Protein AF-A0A9D8SYI3-F1 (afdb_monomer)

Secondary structure (DSSP, 8-state):
-----------------S--TTS-PPP-----B--TTS---HHHHHHHHHHHHHHHHH-TTS---HHHHHHHHHHHHHSPPPPHHHHHHHHHHHHHHHHHHHHHHHHHHHH--TTS------BTTB-HHHHHHHHHHHHHHHHHTT----BHHHHHHHHHHS-S-SSHHHHHHHSSS-HHHHHHHHHHHIIIIIHHHHHHHHHHHHHHHTTSTT-EEEEETTEEEEEEEEE--SSPPPTTSEEEEEEEEEETTS-EEEEHHHHHHHHHHHHHHHHH-TTS-HHHHHHHHHHHHHHHHHHHT--EEGGG-S-HHHHHHGGGS-TT-EEEEEE-TTTS---TTSPTT--EEEEEEEEEEE---------PPPPPP--SS-PPP---PPPTT--PPPP-------PPPPPP---PPP--PPPPPPP--------PPPPPPPP-

Structure (mmCIF, N/CA/C/O backbone):
data_AF-A0A9D8SYI3-F1
#
_entry.id   AF-A0A9D8SYI3-F1
#
loop_
_atom_site.group_PDB
_atom_site.id
_atom_site.type_symbol
_atom_site.label_atom_id
_atom_site.label_alt_id
_atom_site.label_comp_id
_atom_site.label_asym_id
_atom_site.label_entity_id
_atom_site.label_seq_id
_atom_site.pdbx_PDB_ins_code
_atom_site.Cartn_x
_atom_site.Cartn_y
_atom_site.Cartn_z
_atom_site.occupancy
_atom_site.B_iso_or_equiv
_atom_site.auth_seq_id
_atom_site.auth_comp_id
_atom_site.auth_asym_id
_atom_site.auth_atom_id
_atom_site.pdbx_PDB_model_num
ATOM 1 N N . MET A 1 1 ? -3.322 10.770 -28.672 1.00 29.84 1 MET A N 1
ATOM 2 C CA . MET A 1 1 ? -4.313 9.864 -28.044 1.00 29.84 1 MET A CA 1
ATOM 3 C C . MET A 1 1 ? -4.010 9.755 -26.558 1.00 29.84 1 MET A C 1
ATOM 5 O O . MET A 1 1 ? -2.871 9.481 -26.213 1.00 29.84 1 MET A O 1
ATOM 9 N N . LYS A 1 2 ? -4.992 10.005 -25.681 1.00 32.34 2 LYS A N 1
ATOM 10 C CA . LYS A 1 2 ? -4.855 9.811 -24.228 1.00 32.34 2 LYS A CA 1
ATOM 11 C C . LYS A 1 2 ? -4.911 8.307 -23.926 1.00 32.34 2 LYS A C 1
ATOM 13 O O . LYS A 1 2 ? -6.004 7.761 -23.825 1.00 32.34 2 LYS A O 1
ATOM 18 N N . LYS A 1 3 ? -3.764 7.635 -23.818 1.00 39.59 3 LYS A N 1
ATOM 19 C CA . LYS A 1 3 ? -3.686 6.252 -23.324 1.00 39.59 3 LYS A CA 1
ATOM 20 C C . LYS A 1 3 ? -3.202 6.304 -21.872 1.00 39.59 3 LYS A C 1
ATOM 22 O O . LYS A 1 3 ? -2.084 6.725 -21.598 1.00 39.59 3 LYS A O 1
ATOM 27 N N . ILE A 1 4 ? -4.096 5.977 -20.939 1.00 35.25 4 ILE A N 1
ATOM 28 C CA . ILE A 1 4 ? -3.779 5.827 -19.515 1.00 35.25 4 ILE A CA 1
ATOM 29 C C . ILE A 1 4 ? -2.997 4.518 -19.387 1.00 35.25 4 ILE A C 1
ATOM 31 O O . ILE A 1 4 ? -3.590 3.443 -19.437 1.00 35.25 4 ILE A O 1
ATOM 35 N N . PHE A 1 5 ? -1.675 4.609 -19.267 1.00 40.62 5 PHE A N 1
ATOM 36 C CA . PHE A 1 5 ? -0.843 3.467 -18.904 1.00 40.62 5 PHE A CA 1
ATOM 37 C C . PHE A 1 5 ? -0.919 3.283 -17.392 1.00 40.62 5 PHE A C 1
ATOM 39 O O . PHE A 1 5 ? -0.520 4.162 -16.625 1.00 40.62 5 PHE A O 1
ATOM 46 N N . PHE A 1 6 ? -1.455 2.146 -16.953 1.00 40.44 6 PHE A N 1
ATOM 47 C CA . PHE A 1 6 ? -1.391 1.751 -15.554 1.00 40.44 6 PHE A CA 1
ATOM 48 C C . PHE A 1 6 ? 0.010 1.209 -15.270 1.00 40.44 6 PHE A C 1
ATOM 50 O O . PHE A 1 6 ? 0.200 0.003 -15.140 1.00 40.44 6 PHE A O 1
ATOM 57 N N . ALA A 1 7 ? 0.983 2.091 -15.046 1.00 39.28 7 ALA A N 1
ATOM 58 C CA . ALA A 1 7 ? 1.758 1.779 -13.863 1.00 39.28 7 ALA A CA 1
ATOM 59 C C . ALA A 1 7 ? 0.900 2.125 -12.681 1.00 39.28 7 ALA A C 1
ATOM 61 O O . ALA A 1 7 ? 0.610 3.290 -12.393 1.00 39.28 7 ALA A O 1
ATOM 62 N N . VAL A 1 8 ? 0.598 1.091 -11.927 1.00 38.00 8 VAL A N 1
ATOM 63 C CA . VAL A 1 8 ? 0.476 1.250 -10.496 1.00 38.00 8 VAL A CA 1
ATOM 64 C C . VAL A 1 8 ? 1.884 1.593 -9.989 1.00 38.00 8 VAL A C 1
ATOM 66 O O . VAL A 1 8 ? 2.584 0.764 -9.421 1.00 38.00 8 VAL A O 1
ATOM 69 N N . ALA A 1 9 ? 2.342 2.821 -10.253 1.00 35.69 9 ALA A N 1
ATOM 70 C CA . ALA A 1 9 ? 3.474 3.405 -9.562 1.00 35.69 9 ALA A CA 1
ATOM 71 C C . ALA A 1 9 ? 2.983 3.690 -8.152 1.00 35.69 9 ALA A C 1
ATOM 73 O O . ALA A 1 9 ? 2.582 4.800 -7.811 1.00 35.69 9 ALA A O 1
ATOM 74 N N . LEU A 1 10 ? 2.956 2.629 -7.355 1.00 38.69 10 LEU A N 1
ATOM 75 C CA . LEU A 1 10 ? 2.701 2.666 -5.934 1.00 38.69 10 LEU A CA 1
ATOM 76 C C . LEU A 1 10 ? 3.931 3.243 -5.231 1.00 38.69 10 LEU A C 1
ATOM 78 O O . LEU A 1 10 ? 4.544 2.596 -4.391 1.00 38.69 10 LEU A O 1
ATOM 82 N N . ILE A 1 11 ? 4.299 4.480 -5.568 1.00 34.72 11 ILE A N 1
ATOM 83 C CA . ILE A 1 11 ? 5.145 5.303 -4.703 1.00 34.72 11 ILE A CA 1
ATOM 84 C C . ILE A 1 11 ? 4.213 5.833 -3.609 1.00 34.72 11 ILE A C 1
ATOM 86 O O . ILE A 1 11 ? 3.841 7.002 -3.578 1.00 34.72 11 ILE A O 1
ATOM 90 N N . ALA A 1 12 ? 3.724 4.920 -2.771 1.00 35.44 12 ALA A N 1
ATOM 91 C CA . ALA A 1 12 ? 3.186 5.288 -1.479 1.00 35.44 12 ALA A CA 1
ATOM 92 C C . ALA A 1 12 ? 4.393 5.437 -0.557 1.00 35.44 12 ALA A C 1
ATOM 94 O O . ALA A 1 12 ? 5.227 4.537 -0.492 1.00 35.44 12 ALA A O 1
ATOM 95 N N . THR A 1 13 ? 4.497 6.573 0.124 1.00 31.88 13 THR A N 1
ATOM 96 C CA . THR A 1 13 ? 5.441 6.760 1.221 1.00 31.88 13 THR A CA 1
ATOM 97 C C . THR A 1 13 ? 5.097 5.749 2.309 1.00 31.88 13 THR A C 1
ATOM 99 O O . THR A 1 13 ?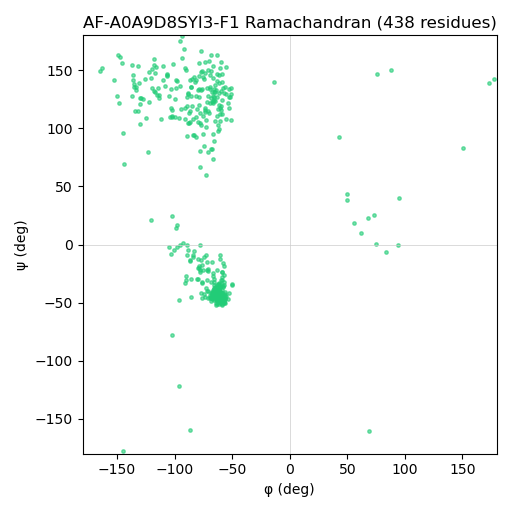 4.140 5.899 3.067 1.00 31.88 13 THR A O 1
ATOM 102 N N . LEU A 1 14 ? 5.849 4.655 2.328 1.00 38.38 14 LEU A N 1
ATOM 103 C CA . LEU A 1 14 ? 5.866 3.730 3.445 1.00 38.38 14 LEU A CA 1
ATOM 104 C C . LEU A 1 14 ? 6.441 4.510 4.632 1.00 38.38 14 LEU A C 1
ATOM 106 O O . LEU A 1 14 ? 7.346 5.315 4.457 1.00 38.38 14 LEU A O 1
ATOM 110 N N . VAL A 1 15 ? 5.858 4.362 5.815 1.00 36.19 15 VAL A N 1
ATOM 111 C CA . VAL A 1 15 ? 6.490 4.794 7.062 1.00 36.19 15 VAL A CA 1
ATOM 112 C C . VAL A 1 15 ? 6.382 3.597 7.985 1.00 36.19 15 VAL A C 1
ATOM 114 O O . VAL A 1 15 ? 5.304 3.273 8.475 1.00 36.19 15 VAL A O 1
ATOM 117 N N . SER A 1 16 ? 7.477 2.875 8.182 1.00 35.06 16 SER A N 1
ATOM 118 C CA . SER A 1 16 ? 7.507 1.799 9.172 1.00 35.06 16 SER A CA 1
ATOM 119 C C . SER A 1 16 ? 7.743 2.381 10.569 1.00 35.06 16 SER A C 1
ATOM 121 O O . SER A 1 16 ? 8.885 2.553 10.989 1.00 35.06 16 SER A O 1
ATOM 123 N N . CYS A 1 17 ? 6.672 2.680 11.309 1.00 35.56 17 CYS A N 1
ATOM 124 C CA . CYS A 1 17 ? 6.758 2.927 12.751 1.00 35.56 17 CYS A CA 1
ATOM 125 C C . CYS A 1 17 ? 6.468 1.630 13.529 1.00 35.56 17 CYS A C 1
ATOM 127 O O . CYS A 1 17 ? 5.345 1.127 13.490 1.00 35.56 17 CYS A O 1
ATOM 129 N N . GLY A 1 18 ? 7.470 1.149 14.276 1.00 33.62 18 GLY A N 1
ATOM 130 C CA . GLY A 1 18 ? 7.301 0.318 15.476 1.00 33.62 18 GLY A CA 1
ATOM 131 C C . GLY A 1 18 ? 7.205 -1.204 15.301 1.00 33.62 18 GLY A C 1
ATOM 132 O O . GLY A 1 18 ? 6.720 -1.717 14.298 1.00 33.62 18 GLY A O 1
ATOM 133 N N . ASN A 1 19 ? 7.671 -1.919 16.332 1.00 41.12 19 ASN A N 1
ATOM 134 C CA . ASN A 1 19 ? 7.592 -3.376 16.468 1.00 41.12 19 ASN A CA 1
ATOM 135 C C . ASN A 1 19 ? 6.114 -3.802 16.584 1.00 41.12 19 ASN A C 1
ATOM 137 O O . ASN A 1 19 ? 5.467 -3.565 17.606 1.00 41.12 19 ASN A O 1
ATOM 141 N N . ASN A 1 20 ? 5.575 -4.390 15.515 1.00 58.59 20 ASN A N 1
ATOM 142 C CA . ASN A 1 20 ? 4.141 -4.635 15.319 1.00 58.59 20 ASN A CA 1
ATOM 143 C C . ASN A 1 20 ? 3.724 -6.093 15.585 1.00 58.59 20 ASN A C 1
ATOM 145 O O . ASN A 1 20 ? 2.691 -6.542 15.091 1.00 58.59 20 ASN A O 1
ATOM 149 N N . ASP A 1 21 ? 4.485 -6.827 16.399 1.00 59.00 21 ASP A N 1
ATOM 150 C CA . ASP A 1 21 ? 4.319 -8.274 16.636 1.00 59.00 21 ASP A CA 1
ATOM 151 C C . ASP A 1 21 ? 2.921 -8.668 17.155 1.00 59.00 21 ASP A C 1
ATOM 153 O O . ASP A 1 21 ? 2.506 -9.822 17.061 1.00 59.00 21 ASP A O 1
ATOM 157 N N . LYS A 1 22 ? 2.158 -7.702 17.685 1.00 67.62 22 LYS A N 1
ATOM 158 C CA . LYS A 1 22 ? 0.795 -7.893 18.207 1.00 67.62 22 LYS A CA 1
ATOM 159 C C . LYS A 1 22 ? -0.318 -7.520 17.222 1.00 67.62 22 LYS A C 1
ATOM 161 O O . LYS A 1 22 ? -1.489 -7.653 17.578 1.00 67.62 22 LYS A O 1
ATOM 166 N N . LEU A 1 23 ? 0.004 -7.020 16.029 1.00 78.44 23 LEU A N 1
ATOM 167 C CA . LEU A 1 23 ? -0.987 -6.582 15.037 1.00 78.44 23 LEU A CA 1
ATOM 168 C C . LEU A 1 23 ? -1.456 -7.702 14.100 1.00 78.44 23 LEU A C 1
ATOM 170 O O . LEU A 1 23 ? -2.386 -7.468 13.341 1.00 78.44 23 LEU A O 1
ATOM 174 N N . TYR A 1 24 ? -0.873 -8.903 14.200 1.00 81.81 24 TYR A N 1
ATOM 175 C CA . TYR A 1 24 ? -1.213 -10.108 13.429 1.00 81.81 24 TYR A CA 1
ATOM 176 C C . TYR A 1 24 ? -1.464 -9.834 11.936 1.00 81.81 24 TYR A C 1
ATOM 178 O O . TYR A 1 24 ? -2.584 -9.561 11.504 1.00 81.81 24 TYR A O 1
ATOM 186 N N . PHE A 1 25 ? -0.413 -9.953 11.133 1.00 86.06 25 PHE A N 1
ATOM 187 C CA . PHE A 1 25 ? -0.492 -9.826 9.680 1.00 86.06 25 PHE A CA 1
ATOM 188 C C . PHE A 1 25 ? -0.486 -11.198 9.012 1.00 86.06 25 PHE A C 1
ATOM 190 O O . PHE A 1 25 ? 0.029 -12.164 9.572 1.00 86.06 25 PHE A O 1
ATOM 197 N N . ALA A 1 26 ? -1.043 -11.281 7.809 1.00 81.94 26 ALA A N 1
ATOM 198 C CA . ALA A 1 26 ? -0.817 -12.430 6.952 1.00 81.94 26 ALA A CA 1
ATOM 199 C C . ALA A 1 26 ? 0.626 -12.443 6.449 1.00 81.94 26 ALA A C 1
ATOM 201 O O . ALA A 1 26 ? 1.211 -11.395 6.156 1.00 81.94 26 ALA A O 1
ATOM 202 N N . GLU A 1 27 ? 1.167 -13.646 6.286 1.00 77.88 27 GLU A N 1
ATOM 203 C CA . GLU A 1 27 ? 2.439 -13.831 5.606 1.00 77.88 27 GLU A CA 1
ATOM 204 C C . GLU A 1 27 ? 2.315 -13.466 4.122 1.00 77.88 27 GLU A C 1
ATOM 206 O O . GLU A 1 27 ? 1.301 -13.722 3.464 1.00 77.88 27 GLU A O 1
ATOM 211 N N . VAL A 1 28 ? 3.372 -12.860 3.581 1.00 72.25 28 VAL A N 1
ATOM 2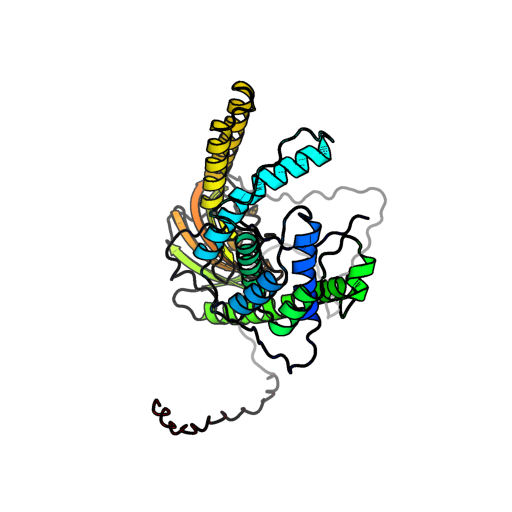12 C CA . VAL A 1 28 ? 3.498 -12.666 2.136 1.00 72.25 28 VAL A CA 1
ATOM 213 C C . VAL A 1 28 ? 4.066 -13.951 1.546 1.00 72.25 28 VAL A C 1
ATOM 215 O O . VAL A 1 28 ? 5.279 -14.158 1.526 1.00 72.25 28 VAL A O 1
ATOM 218 N N . GLU A 1 29 ? 3.184 -14.832 1.083 1.00 68.00 29 GLU A N 1
ATOM 219 C CA . GLU A 1 29 ? 3.591 -16.040 0.369 1.00 68.00 29 GLU A CA 1
ATOM 220 C C . GLU A 1 29 ? 4.120 -15.684 -1.022 1.00 68.00 29 GLU A C 1
ATOM 222 O O . GLU A 1 29 ? 3.445 -15.025 -1.818 1.00 68.00 29 GLU A O 1
ATOM 227 N N . ASN A 1 30 ? 5.320 -16.164 -1.346 1.00 66.94 30 ASN A N 1
ATOM 228 C CA . ASN A 1 30 ? 5.803 -16.112 -2.715 1.00 66.94 30 ASN A CA 1
ATOM 229 C C . ASN A 1 30 ? 5.127 -17.227 -3.528 1.00 66.94 30 ASN A C 1
ATOM 231 O O . ASN A 1 30 ? 5.466 -18.399 -3.386 1.00 66.94 30 ASN A O 1
ATOM 235 N N . ARG A 1 31 ? 4.157 -16.849 -4.364 1.00 73.06 31 ARG A N 1
ATOM 236 C CA . ARG A 1 31 ? 3.406 -17.761 -5.248 1.00 73.06 31 ARG A CA 1
ATOM 237 C C . ARG A 1 31 ? 3.940 -17.771 -6.679 1.00 73.06 31 ARG A C 1
ATOM 239 O O . ARG A 1 31 ? 3.242 -18.195 -7.597 1.00 73.06 31 ARG A O 1
ATOM 246 N N . THR A 1 32 ? 5.155 -17.268 -6.868 1.00 77.06 32 THR A N 1
ATOM 247 C CA . THR A 1 32 ? 5.792 -17.203 -8.176 1.00 77.06 32 THR A CA 1
ATOM 248 C C . THR A 1 32 ? 6.355 -18.567 -8.552 1.00 77.06 32 THR A C 1
ATOM 250 O O . THR A 1 32 ? 7.040 -19.211 -7.757 1.00 77.06 32 THR A O 1
ATOM 253 N N . ILE A 1 33 ? 6.102 -18.984 -9.786 1.00 83.38 33 ILE A N 1
ATOM 254 C CA . ILE A 1 33 ? 6.771 -20.120 -10.420 1.00 83.38 33 ILE A CA 1
ATOM 255 C C . ILE A 1 33 ? 7.745 -19.557 -11.460 1.00 83.38 33 ILE A C 1
ATOM 257 O O . ILE A 1 33 ? 7.493 -18.511 -12.052 1.00 83.38 33 ILE A O 1
ATOM 261 N N . ASN A 1 34 ? 8.875 -20.217 -11.682 1.00 87.94 34 ASN A N 1
ATOM 262 C CA . ASN A 1 34 ? 9.778 -19.890 -12.782 1.00 87.94 34 ASN A CA 1
ATOM 263 C C . ASN A 1 34 ? 9.972 -21.148 -13.628 1.00 87.94 34 ASN A C 1
ATOM 265 O O . ASN A 1 34 ? 10.938 -21.884 -13.435 1.00 87.94 34 ASN A O 1
ATOM 269 N N . ASP A 1 35 ? 8.996 -21.428 -14.490 1.00 87.94 35 ASP A N 1
ATOM 270 C CA . ASP A 1 35 ? 8.992 -22.620 -15.338 1.00 87.94 35 ASP A CA 1
ATOM 271 C C . ASP A 1 35 ? 8.837 -22.217 -16.811 1.00 87.94 35 ASP A C 1
ATOM 273 O O . ASP A 1 35 ? 7.749 -21.779 -17.204 1.00 87.94 35 ASP A O 1
ATOM 277 N N . PRO A 1 36 ? 9.899 -22.350 -17.627 1.00 87.44 36 PRO A N 1
ATOM 278 C CA . PRO A 1 36 ? 9.839 -22.071 -19.058 1.00 87.44 36 PRO A CA 1
ATOM 279 C C . PRO A 1 36 ? 9.051 -23.120 -19.853 1.00 87.44 36 PRO A C 1
ATOM 281 O O . PRO A 1 36 ? 8.701 -22.864 -21.001 1.00 87.44 36 PRO A O 1
ATOM 284 N N . ASN A 1 37 ? 8.780 -24.295 -19.273 1.00 89.75 37 ASN A N 1
ATOM 285 C CA . ASN A 1 37 ? 8.042 -25.378 -19.929 1.00 89.75 37 ASN A CA 1
ATOM 286 C C . ASN A 1 37 ? 6.545 -25.373 -19.587 1.00 89.75 37 ASN A C 1
ATOM 288 O O . ASN A 1 37 ? 5.813 -26.251 -20.049 1.00 89.75 37 ASN A O 1
ATOM 292 N N . ALA A 1 38 ? 6.094 -24.426 -18.760 1.00 89.00 38 ALA A N 1
ATOM 293 C CA . ALA A 1 38 ? 4.682 -24.258 -18.451 1.00 89.00 38 ALA A CA 1
ATOM 294 C C . ALA A 1 38 ? 3.877 -23.880 -19.709 1.00 89.00 38 ALA A C 1
ATOM 296 O O . ALA A 1 38 ? 4.426 -23.449 -20.720 1.00 89.00 38 ALA A O 1
ATOM 297 N N . GLU A 1 39 ? 2.552 -24.025 -19.651 1.00 91.56 39 GLU A N 1
ATOM 298 C CA . GLU A 1 39 ? 1.677 -23.435 -20.668 1.00 91.56 39 GLU A CA 1
ATOM 299 C C . GLU A 1 39 ? 1.826 -21.904 -20.658 1.00 91.56 39 GLU A C 1
ATOM 301 O O . GLU A 1 39 ? 2.036 -21.307 -19.598 1.00 91.56 39 GLU A O 1
ATOM 306 N N . PHE A 1 40 ? 1.719 -21.273 -21.834 1.00 92.31 40 PHE A N 1
ATOM 307 C CA . PHE A 1 40 ? 1.908 -19.832 -21.992 1.00 92.31 40 PHE A CA 1
ATOM 308 C C . PHE A 1 40 ? 0.987 -19.024 -21.065 1.00 92.31 40 PHE A C 1
ATOM 310 O O . PHE A 1 40 ? -0.220 -18.910 -21.290 1.00 92.31 40 PHE A O 1
ATOM 317 N N . ASP A 1 41 ? 1.574 -18.412 -20.036 1.00 92.44 41 ASP A N 1
ATOM 318 C CA . ASP A 1 41 ? 0.846 -17.585 -19.079 1.00 92.44 41 ASP A CA 1
ATOM 319 C C . ASP A 1 41 ? 0.683 -16.165 -19.630 1.00 92.44 41 ASP A C 1
ATOM 321 O O . ASP A 1 41 ? 1.541 -15.288 -19.480 1.00 92.44 41 ASP A O 1
ATOM 325 N N . THR A 1 42 ? -0.466 -15.943 -20.267 1.00 93.44 42 THR A N 1
ATOM 326 C CA . THR A 1 42 ? -0.799 -14.670 -20.915 1.00 93.44 42 THR A CA 1
ATOM 327 C C . THR A 1 42 ? -0.861 -13.508 -19.922 1.00 93.44 42 THR A C 1
ATOM 329 O O . THR A 1 42 ? -0.493 -12.389 -20.274 1.00 93.44 42 THR A O 1
ATOM 332 N N . LEU A 1 43 ? -1.298 -13.739 -18.677 1.00 91.25 43 LEU A N 1
ATOM 333 C CA . LEU A 1 43 ? -1.375 -12.677 -17.672 1.00 91.25 43 LEU A CA 1
ATOM 334 C C . LEU A 1 43 ? 0.027 -12.259 -17.221 1.00 91.25 43 LEU A C 1
ATOM 336 O O . LEU A 1 43 ? 0.320 -11.064 -17.166 1.00 91.25 43 LEU A O 1
ATOM 340 N N . SER A 1 44 ? 0.896 -13.229 -16.937 1.00 93.44 44 SER A N 1
ATOM 341 C CA . SER A 1 44 ? 2.298 -12.975 -16.590 1.00 93.44 44 SER A CA 1
ATOM 342 C C . SER A 1 44 ? 3.035 -12.246 -17.714 1.00 93.44 44 SER A C 1
ATOM 344 O O . SER A 1 44 ? 3.685 -11.230 -17.464 1.00 93.44 44 SER A O 1
ATOM 346 N N . TYR A 1 45 ? 2.858 -12.692 -18.961 1.00 95.25 45 TYR A N 1
ATOM 347 C CA . TYR A 1 45 ? 3.427 -12.025 -20.132 1.00 95.25 45 TYR A CA 1
ATOM 348 C C . TYR A 1 45 ? 2.915 -10.586 -20.293 1.00 95.25 45 TYR A C 1
ATOM 350 O O . TYR A 1 45 ? 3.709 -9.652 -20.427 1.00 95.25 45 TYR A O 1
ATOM 358 N N . ALA A 1 46 ? 1.597 -10.374 -20.185 1.00 93.56 46 ALA A N 1
ATOM 359 C CA . ALA A 1 46 ? 0.990 -9.047 -20.259 1.00 93.56 46 ALA A CA 1
ATOM 360 C C . ALA A 1 46 ? 1.503 -8.105 -19.156 1.00 93.56 46 ALA A C 1
ATOM 362 O O . ALA A 1 46 ? 1.767 -6.931 -19.425 1.00 93.56 46 ALA A O 1
ATOM 363 N N . MET A 1 47 ? 1.684 -8.600 -17.925 1.00 92.06 47 MET A N 1
ATOM 364 C CA . MET A 1 47 ? 2.276 -7.820 -16.831 1.00 92.06 47 MET A CA 1
ATOM 365 C C . MET A 1 47 ? 3.710 -7.394 -17.162 1.00 92.06 47 MET A C 1
ATOM 367 O O . MET A 1 47 ? 4.042 -6.220 -16.989 1.00 92.06 47 MET A O 1
ATOM 371 N N . GLY A 1 48 ? 4.529 -8.310 -17.691 1.00 93.19 48 GLY A N 1
ATOM 372 C CA . GLY A 1 48 ? 5.880 -8.012 -18.170 1.00 93.19 48 GLY A CA 1
ATOM 373 C C . GLY A 1 48 ? 5.902 -6.905 -19.225 1.00 93.19 48 GLY A C 1
ATOM 374 O O . GLY A 1 48 ? 6.593 -5.897 -19.048 1.00 93.19 48 GLY A O 1
ATOM 375 N N . MET A 1 49 ? 5.060 -7.033 -20.258 1.00 91.56 49 MET A N 1
ATOM 376 C CA . MET A 1 49 ? 4.899 -5.996 -21.284 1.00 91.56 49 MET A CA 1
ATOM 377 C C . MET A 1 49 ? 4.513 -4.645 -20.674 1.00 91.56 49 MET A C 1
ATOM 379 O O . MET A 1 49 ? 5.095 -3.616 -21.010 1.00 91.56 49 MET A O 1
ATOM 383 N N . ASN A 1 50 ? 3.540 -4.627 -19.758 1.00 89.19 50 ASN A N 1
ATOM 384 C CA . ASN A 1 50 ? 3.046 -3.397 -19.143 1.00 89.19 50 ASN A CA 1
ATOM 385 C C . ASN A 1 50 ? 4.135 -2.661 -18.343 1.00 89.19 50 ASN A C 1
ATOM 387 O O . ASN A 1 50 ? 4.197 -1.431 -18.397 1.00 89.19 50 ASN A O 1
ATOM 391 N N . TYR A 1 51 ? 5.010 -3.383 -17.635 1.00 88.50 51 TYR A N 1
ATOM 392 C CA . TYR A 1 51 ? 6.122 -2.767 -16.903 1.00 88.50 51 TYR A CA 1
ATOM 393 C C . TYR A 1 51 ? 7.173 -2.157 -17.834 1.00 88.50 51 TYR A C 1
ATOM 395 O O . TYR A 1 51 ? 7.567 -1.007 -17.621 1.00 88.50 51 TYR A O 1
ATOM 403 N N . ALA A 1 52 ? 7.584 -2.884 -18.877 1.00 87.62 52 ALA A N 1
ATOM 404 C CA . ALA A 1 52 ? 8.550 -2.381 -19.851 1.00 87.62 52 ALA A CA 1
ATOM 405 C C . ALA A 1 52 ? 8.005 -1.153 -20.603 1.00 87.62 52 ALA A C 1
ATOM 407 O O . ALA A 1 52 ? 8.654 -0.106 -20.641 1.00 87.62 52 ALA A O 1
ATOM 408 N N . LEU A 1 53 ? 6.766 -1.239 -21.103 1.00 83.50 53 LEU A N 1
ATOM 409 C CA . LEU A 1 53 ? 6.090 -0.140 -21.799 1.00 83.50 53 LEU A CA 1
ATOM 410 C C . LEU A 1 53 ? 5.955 1.102 -20.929 1.00 83.50 53 LEU A C 1
ATOM 412 O O . LEU A 1 53 ? 6.197 2.217 -21.385 1.00 83.50 53 LEU A O 1
ATOM 416 N N . TYR A 1 54 ? 5.572 0.931 -19.665 1.00 80.44 54 TYR A N 1
ATOM 417 C CA . TYR A 1 54 ? 5.419 2.063 -18.769 1.00 80.44 54 TYR A CA 1
ATOM 418 C C . TYR A 1 54 ? 6.718 2.855 -18.598 1.00 80.44 54 TYR A C 1
ATOM 420 O O . TYR A 1 54 ? 6.687 4.087 -18.631 1.00 80.44 54 TYR A O 1
ATOM 428 N N . LEU A 1 55 ? 7.844 2.168 -18.398 1.00 78.44 55 LEU A N 1
ATOM 429 C CA . LEU A 1 55 ? 9.127 2.834 -18.185 1.00 78.44 55 LEU A CA 1
ATOM 430 C C . LEU A 1 55 ? 9.587 3.554 -19.450 1.00 78.44 55 LEU A C 1
ATOM 432 O O . LEU A 1 55 ? 9.946 4.729 -19.379 1.00 78.44 55 LEU A O 1
ATOM 436 N N . GLN A 1 56 ? 9.456 2.900 -20.604 1.00 76.00 56 GLN A N 1
ATOM 437 C CA . GLN A 1 56 ? 9.798 3.493 -21.895 1.00 76.00 56 GLN A CA 1
ATOM 438 C C . GLN A 1 56 ? 8.930 4.716 -22.239 1.00 76.00 56 GLN A C 1
ATOM 440 O O . GLN A 1 56 ? 9.428 5.672 -22.824 1.00 76.00 56 GLN A O 1
ATOM 445 N N . LEU A 1 57 ? 7.647 4.727 -21.862 1.00 74.06 57 LEU A N 1
ATOM 446 C CA . LEU A 1 57 ? 6.724 5.811 -22.221 1.00 74.06 57 LEU A CA 1
ATOM 447 C C . LEU A 1 57 ? 6.673 6.954 -21.205 1.00 74.06 57 LEU A C 1
ATOM 449 O O . LEU A 1 57 ? 6.395 8.091 -21.582 1.00 74.06 57 LEU A O 1
ATOM 453 N N . LYS A 1 58 ? 6.890 6.682 -19.912 1.00 70.62 58 LYS A N 1
ATOM 454 C CA . LYS A 1 58 ? 6.828 7.728 -18.879 1.00 70.62 58 LYS A CA 1
ATOM 455 C C . LYS A 1 58 ? 8.067 8.618 -18.879 1.00 70.62 58 LYS A C 1
ATOM 457 O O . LYS A 1 58 ? 7.953 9.792 -18.529 1.00 70.62 58 LYS A O 1
ATOM 462 N N . ALA A 1 59 ? 9.226 8.058 -19.208 1.00 71.94 59 ALA A N 1
ATOM 463 C CA . ALA A 1 59 ? 10.494 8.773 -19.202 1.00 71.94 59 ALA A CA 1
ATOM 464 C C . ALA A 1 59 ? 11.378 8.277 -20.360 1.00 71.94 59 ALA A C 1
ATOM 466 O O . ALA A 1 59 ? 12.371 7.592 -20.118 1.00 71.94 59 ALA A O 1
ATOM 467 N N . PRO A 1 60 ? 10.999 8.575 -21.618 1.00 71.62 60 PRO A N 1
ATOM 468 C CA . PRO A 1 60 ? 11.686 8.058 -22.801 1.00 71.62 60 PRO A CA 1
ATOM 469 C C . PRO A 1 60 ? 13.137 8.539 -22.912 1.00 71.62 60 PRO A C 1
ATOM 471 O O . PRO A 1 60 ? 13.936 7.896 -23.588 1.00 71.62 60 PRO A O 1
ATOM 474 N N . GLU A 1 61 ? 13.500 9.651 -22.262 1.00 76.56 61 GLU A N 1
ATOM 475 C CA . GLU A 1 61 ? 14.886 10.124 -22.228 1.00 76.56 61 GLU A CA 1
ATOM 476 C C . GLU A 1 61 ? 15.767 9.328 -21.250 1.00 76.56 61 GLU A C 1
ATOM 478 O O . GLU A 1 61 ? 16.994 9.440 -21.297 1.00 76.56 61 GLU A O 1
ATOM 483 N N . LEU A 1 62 ? 15.170 8.515 -20.370 1.00 81.75 62 LEU A N 1
ATOM 484 C CA . LEU A 1 62 ? 15.908 7.660 -19.448 1.00 81.75 62 LEU A CA 1
ATOM 485 C C . LEU A 1 62 ? 16.267 6.335 -20.100 1.00 81.75 62 LEU A C 1
ATOM 487 O O . LEU A 1 62 ? 15.464 5.675 -20.756 1.00 81.75 62 LEU A O 1
ATOM 491 N N . LYS A 1 63 ? 17.516 5.929 -19.881 1.00 81.62 63 LYS A N 1
ATOM 492 C CA . LYS A 1 63 ? 18.035 4.659 -20.369 1.00 81.62 63 LYS A CA 1
ATOM 493 C C . LYS A 1 63 ? 17.589 3.560 -19.412 1.00 81.62 63 LYS A C 1
ATOM 495 O O . LYS A 1 63 ? 18.074 3.489 -18.282 1.00 81.62 63 LYS A O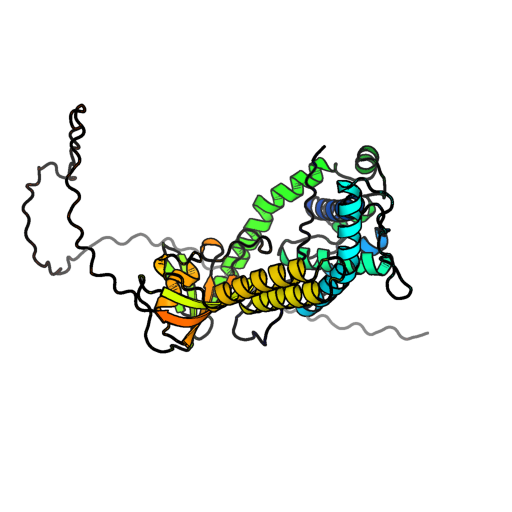 1
ATOM 500 N N . TYR A 1 64 ? 16.676 2.720 -19.885 1.00 82.94 64 TYR A N 1
ATOM 501 C CA . TYR A 1 64 ? 16.269 1.485 -19.224 1.00 82.94 64 TYR A CA 1
ATOM 502 C C . TYR A 1 64 ? 16.804 0.288 -20.004 1.00 82.94 64 TYR A C 1
ATOM 504 O O . TYR A 1 64 ? 16.727 0.262 -21.232 1.00 82.94 64 TYR A O 1
ATOM 512 N N . ASP A 1 65 ? 17.342 -0.692 -19.286 1.00 87.00 65 ASP A N 1
ATOM 513 C CA . ASP A 1 65 ? 17.847 -1.933 -19.868 1.00 87.00 65 ASP A CA 1
ATOM 514 C C . ASP A 1 65 ? 16.841 -3.063 -19.611 1.00 87.00 65 ASP A C 1
ATOM 516 O O . ASP A 1 65 ? 16.639 -3.500 -18.478 1.00 87.00 65 ASP A O 1
ATOM 520 N N . ASN A 1 66 ? 16.169 -3.527 -20.662 1.00 89.50 66 ASN A N 1
ATOM 521 C CA . ASN A 1 66 ? 15.142 -4.554 -20.512 1.00 89.50 66 ASN A CA 1
ATOM 522 C C . ASN A 1 66 ? 15.705 -5.906 -20.064 1.00 89.50 66 ASN A C 1
ATOM 524 O O . ASN A 1 66 ? 14.981 -6.651 -19.409 1.00 89.50 66 ASN A O 1
ATOM 528 N N . GLU A 1 67 ? 16.966 -6.227 -20.362 1.00 92.56 67 GLU A N 1
ATOM 529 C CA . GLU A 1 67 ? 17.563 -7.477 -19.890 1.00 92.56 67 GLU A CA 1
ATOM 530 C C . GLU A 1 67 ? 17.860 -7.387 -18.393 1.00 92.56 67 GLU A C 1
ATOM 532 O O . GLU A 1 67 ? 17.473 -8.272 -17.628 1.00 92.56 67 GLU A O 1
ATOM 537 N N . VAL A 1 68 ? 18.443 -6.269 -17.946 1.00 93.00 68 VAL A N 1
ATOM 538 C CA . VAL A 1 68 ? 18.643 -5.997 -16.513 1.00 93.00 68 VAL A CA 1
ATOM 539 C C . VAL A 1 68 ? 17.304 -6.004 -15.775 1.00 93.00 68 VAL A C 1
ATOM 541 O O . VAL A 1 68 ? 17.195 -6.579 -14.690 1.00 93.00 68 VAL A O 1
ATOM 544 N N . MET A 1 69 ? 16.260 -5.415 -16.363 1.00 92.12 69 MET A N 1
ATOM 545 C CA . MET A 1 69 ? 14.914 -5.413 -15.794 1.00 92.12 69 MET A CA 1
ATOM 546 C C . MET A 1 69 ? 14.343 -6.829 -15.689 1.00 92.12 69 MET A C 1
ATOM 548 O O . MET A 1 69 ? 13.897 -7.220 -14.612 1.00 92.12 69 MET A O 1
ATOM 552 N N . ALA A 1 70 ? 14.382 -7.605 -16.774 1.00 94.56 70 ALA A N 1
ATOM 553 C CA . ALA A 1 70 ? 13.878 -8.973 -16.822 1.00 94.56 70 ALA A CA 1
ATOM 554 C C . ALA A 1 70 ? 14.587 -9.870 -15.797 1.00 94.56 70 ALA A C 1
ATOM 556 O O . ALA A 1 70 ? 13.930 -10.568 -15.020 1.00 94.56 70 ALA A O 1
ATOM 557 N N . GLN A 1 71 ? 15.919 -9.795 -15.726 1.00 94.50 71 GLN A N 1
ATOM 558 C CA . GLN A 1 71 ? 16.704 -10.550 -14.754 1.00 94.50 71 GLN A CA 1
ATOM 559 C C . GLN A 1 71 ? 16.410 -10.105 -13.317 1.00 94.50 71 GLN A C 1
ATOM 561 O O . GLN A 1 71 ? 16.287 -10.943 -12.424 1.00 94.50 71 GLN A O 1
ATOM 566 N N . SER A 1 72 ? 16.239 -8.802 -13.086 1.00 93.00 72 SER A N 1
ATOM 567 C CA . SER A 1 72 ? 15.869 -8.273 -11.770 1.00 93.00 72 SER A CA 1
ATOM 568 C C . SER A 1 72 ? 14.485 -8.747 -11.332 1.00 93.00 72 SER A C 1
ATOM 570 O O . SER A 1 72 ? 14.317 -9.132 -10.179 1.00 93.00 72 SER A O 1
ATOM 572 N N . PHE A 1 73 ? 13.508 -8.799 -12.244 1.00 92.81 73 PHE A N 1
ATOM 573 C CA . PHE A 1 73 ? 12.189 -9.372 -11.966 1.00 92.81 73 PHE A CA 1
ATOM 574 C C . PHE A 1 73 ? 12.285 -10.849 -11.585 1.00 92.81 73 PHE A C 1
ATOM 576 O O . PHE A 1 73 ? 11.728 -11.237 -10.561 1.00 92.81 73 PHE A O 1
ATOM 583 N N . ILE A 1 74 ? 13.026 -11.658 -12.352 1.00 92.38 74 ILE A N 1
ATOM 584 C CA . ILE A 1 74 ? 13.257 -13.072 -12.019 1.00 92.38 74 ILE A CA 1
ATOM 585 C C . ILE A 1 74 ? 13.881 -13.187 -10.629 1.00 92.38 74 ILE A C 1
ATOM 587 O O . ILE A 1 74 ? 13.383 -13.943 -9.798 1.00 92.38 74 ILE A O 1
ATOM 591 N N . ASN A 1 75 ? 14.937 -12.419 -10.357 1.00 90.38 75 ASN A N 1
ATOM 592 C CA . ASN A 1 75 ? 15.646 -12.462 -9.085 1.00 90.38 75 ASN A CA 1
ATOM 593 C C . ASN A 1 75 ? 14.729 -12.071 -7.922 1.00 90.38 75 ASN A C 1
ATOM 595 O O . ASN A 1 75 ? 14.661 -12.793 -6.933 1.00 90.38 75 ASN A O 1
ATOM 599 N N . THR A 1 76 ? 13.998 -10.959 -8.015 1.00 89.31 76 THR A N 1
ATOM 600 C CA . THR A 1 76 ? 13.108 -10.514 -6.935 1.00 89.31 76 THR A CA 1
ATOM 601 C C . THR A 1 76 ? 11.956 -11.492 -6.722 1.00 89.31 76 THR A C 1
ATOM 603 O O . THR A 1 76 ? 11.707 -11.884 -5.586 1.00 89.31 76 THR A O 1
ATOM 606 N N . LEU A 1 77 ? 11.296 -11.938 -7.795 1.00 87.88 77 LEU A N 1
ATOM 607 C CA . LEU A 1 77 ? 10.161 -12.857 -7.699 1.00 87.88 77 LEU A CA 1
ATOM 608 C C . LEU A 1 77 ? 10.564 -14.281 -7.305 1.00 87.88 77 LEU A C 1
ATOM 610 O O . LEU A 1 77 ? 9.727 -15.015 -6.797 1.00 87.88 77 LEU A O 1
ATOM 614 N N . SER A 1 78 ? 11.818 -14.691 -7.505 1.00 83.06 78 SER A N 1
ATOM 615 C CA . SER A 1 78 ? 12.312 -16.009 -7.065 1.00 83.06 78 SER A CA 1
ATOM 616 C C . SER A 1 78 ? 12.823 -16.004 -5.619 1.00 83.06 78 SER A C 1
ATOM 618 O O . SER A 1 78 ? 13.029 -17.064 -5.032 1.00 83.06 78 SER A O 1
ATOM 620 N N . ASN A 1 79 ? 13.034 -14.825 -5.031 1.00 80.88 79 ASN A N 1
ATOM 621 C CA . ASN A 1 79 ? 13.554 -14.669 -3.676 1.00 80.88 79 ASN A CA 1
ATOM 622 C C . ASN A 1 79 ? 12.434 -14.496 -2.636 1.00 80.88 79 ASN A C 1
ATOM 624 O O . ASN A 1 79 ? 11.243 -14.426 -2.945 1.00 80.88 79 ASN A O 1
ATOM 628 N N . LYS A 1 80 ? 12.815 -14.455 -1.353 1.00 76.94 80 LYS A N 1
ATOM 629 C CA . LYS A 1 80 ? 11.883 -14.084 -0.281 1.00 76.94 80 LYS A CA 1
ATOM 630 C C . LYS A 1 80 ? 11.510 -12.607 -0.389 1.00 76.94 80 LYS A C 1
ATOM 632 O O . LYS A 1 80 ? 12.323 -11.783 -0.802 1.00 76.94 80 LYS A O 1
ATOM 637 N N . PHE A 1 81 ? 10.293 -12.293 0.048 1.00 82.12 81 PHE A N 1
ATOM 638 C CA . PHE A 1 81 ? 9.798 -10.925 0.151 1.00 82.12 81 PHE A CA 1
ATOM 639 C C . PHE A 1 81 ? 10.783 -10.045 0.938 1.00 82.12 81 PHE A C 1
ATOM 641 O O . PHE A 1 81 ? 11.180 -10.391 2.054 1.00 82.12 81 PHE A O 1
ATOM 648 N N . ILE A 1 82 ? 11.177 -8.910 0.355 1.00 83.06 82 ILE A N 1
ATOM 649 C CA . ILE A 1 82 ? 11.976 -7.903 1.059 1.00 83.06 82 ILE A CA 1
ATOM 650 C C . ILE A 1 82 ? 11.100 -7.161 2.066 1.00 83.06 82 ILE A C 1
ATOM 652 O O . ILE A 1 82 ? 9.919 -6.942 1.825 1.00 83.06 82 ILE A O 1
ATOM 656 N N . SER A 1 83 ? 11.668 -6.734 3.194 1.00 83.12 83 SER A N 1
ATOM 657 C CA . SER A 1 83 ? 10.887 -6.005 4.199 1.00 83.12 83 SER A CA 1
ATOM 658 C C . SER A 1 83 ? 10.300 -4.699 3.634 1.00 83.12 83 SER A C 1
ATOM 660 O O . SER A 1 83 ? 10.904 -4.063 2.764 1.00 83.12 83 SER A O 1
ATOM 662 N N . PHE A 1 84 ? 9.162 -4.239 4.170 1.00 83.50 84 PHE A N 1
ATOM 663 C CA . PHE A 1 84 ? 8.602 -2.933 3.787 1.00 83.50 84 PHE A CA 1
ATOM 664 C C . PHE A 1 84 ? 9.567 -1.775 4.061 1.00 83.50 84 PHE A C 1
ATOM 666 O O . PHE A 1 84 ? 9.571 -0.812 3.305 1.00 83.50 84 PHE A O 1
ATOM 673 N N . GLN A 1 85 ? 10.419 -1.878 5.085 1.00 82.62 85 GLN A N 1
ATOM 674 C CA . GLN A 1 85 ? 11.447 -0.876 5.374 1.00 82.62 85 GLN A CA 1
ATOM 675 C C . GLN A 1 85 ? 12.529 -0.839 4.283 1.00 82.62 85 GLN A C 1
ATOM 677 O O . GLN A 1 85 ? 12.966 0.232 3.864 1.00 82.62 85 GLN A O 1
ATOM 682 N N . THR A 1 86 ? 12.947 -2.005 3.782 1.00 86.88 86 THR A N 1
ATOM 683 C CA . THR A 1 86 ? 13.873 -2.097 2.644 1.00 86.88 86 THR A CA 1
ATOM 684 C C . THR A 1 86 ? 13.236 -1.512 1.385 1.00 86.88 86 THR A C 1
ATOM 686 O O . THR A 1 86 ? 13.864 -0.708 0.698 1.00 86.88 86 THR A O 1
ATOM 689 N N . LEU A 1 87 ? 11.976 -1.863 1.115 1.00 86.75 87 LEU A N 1
ATOM 690 C CA . LEU A 1 87 ? 11.212 -1.329 -0.011 1.00 86.75 87 LEU A CA 1
ATOM 691 C C . LEU A 1 87 ? 11.079 0.202 0.069 1.00 86.75 87 LEU A C 1
ATOM 693 O O . LEU A 1 87 ? 11.314 0.881 -0.927 1.00 86.75 87 LEU A O 1
ATOM 697 N N . GLU A 1 88 ? 10.786 0.745 1.255 1.00 82.94 88 GLU A N 1
ATOM 698 C CA . GLU A 1 88 ? 10.722 2.189 1.527 1.00 82.94 88 GLU A CA 1
ATOM 699 C C . GLU A 1 88 ? 12.046 2.879 1.201 1.00 82.94 88 GLU A C 1
ATOM 701 O O . GLU A 1 88 ? 12.063 3.897 0.510 1.00 82.94 88 GLU A O 1
ATOM 706 N N . SER A 1 89 ? 13.164 2.311 1.660 1.00 87.50 89 SER A N 1
ATOM 707 C CA . SER A 1 89 ? 14.490 2.880 1.419 1.00 87.50 89 SER A CA 1
ATOM 708 C C . SER A 1 89 ? 14.804 2.969 -0.074 1.00 87.50 89 SER A C 1
ATOM 710 O O . SER A 1 89 ? 15.284 4.004 -0.533 1.00 87.50 89 SER A O 1
ATOM 712 N N . ILE A 1 90 ? 14.492 1.916 -0.839 1.00 90.50 90 ILE A N 1
ATOM 713 C CA . ILE A 1 90 ? 14.695 1.898 -2.295 1.00 90.50 90 ILE A CA 1
ATOM 714 C C . ILE A 1 90 ? 13.790 2.939 -2.971 1.00 90.50 90 ILE A C 1
ATOM 716 O O . ILE A 1 90 ? 14.238 3.691 -3.834 1.00 90.50 90 ILE A O 1
ATOM 720 N N . GLN A 1 91 ? 12.516 3.019 -2.573 1.00 88.06 91 GLN A N 1
ATOM 721 C CA . GLN A 1 91 ? 11.565 3.983 -3.135 1.00 88.06 91 GLN A CA 1
ATOM 722 C C . GLN A 1 91 ? 11.938 5.437 -2.839 1.00 88.06 91 GLN A C 1
ATOM 724 O O . GLN A 1 91 ? 11.730 6.302 -3.696 1.00 88.06 91 GLN A O 1
ATOM 729 N N . ARG A 1 92 ? 12.479 5.710 -1.646 1.00 86.06 92 ARG A N 1
ATOM 730 C CA . ARG A 1 92 ? 12.960 7.037 -1.254 1.00 86.06 92 ARG A CA 1
ATOM 731 C C . ARG A 1 92 ? 14.133 7.469 -2.124 1.00 86.06 92 ARG A C 1
ATOM 733 O O . ARG A 1 92 ? 14.050 8.532 -2.725 1.00 86.06 92 ARG A O 1
ATOM 740 N N . GLU A 1 93 ? 15.145 6.618 -2.271 1.00 88.81 93 GLU A N 1
ATOM 741 C CA . GLU A 1 93 ? 16.302 6.885 -3.136 1.00 88.81 93 GLU A CA 1
ATOM 742 C C . GLU A 1 93 ? 15.872 7.145 -4.592 1.00 88.81 93 GLU A C 1
ATOM 744 O O . GLU A 1 93 ? 16.304 8.113 -5.220 1.00 88.81 93 GLU A O 1
ATOM 749 N N . LEU A 1 94 ? 14.945 6.332 -5.117 1.00 89.44 94 LEU A N 1
ATOM 750 C CA . LEU A 1 94 ? 14.368 6.547 -6.447 1.00 89.44 94 LEU A CA 1
ATOM 751 C C . LEU A 1 94 ? 13.625 7.883 -6.545 1.00 89.44 94 LEU A C 1
ATOM 753 O O . LEU A 1 94 ? 13.740 8.577 -7.550 1.00 89.44 94 LEU A O 1
ATOM 757 N N . SER A 1 95 ? 12.855 8.255 -5.526 1.00 86.75 95 SER A N 1
ATOM 758 C CA . SER A 1 95 ? 12.076 9.495 -5.517 1.00 86.75 95 SER A CA 1
ATOM 759 C C . SER A 1 95 ? 12.952 10.740 -5.396 1.00 86.75 95 SER A C 1
ATOM 761 O O . SER A 1 95 ? 12.688 11.717 -6.092 1.00 86.75 95 SER A O 1
ATOM 763 N N . GLU A 1 96 ? 14.002 10.704 -4.577 1.00 85.12 96 GLU A N 1
ATOM 764 C CA . GLU A 1 96 ? 14.974 11.794 -4.435 1.00 85.12 96 GLU A CA 1
ATOM 765 C C . GLU A 1 96 ? 15.644 12.133 -5.772 1.00 85.12 96 GLU A C 1
ATOM 767 O O . GLU A 1 96 ? 15.823 13.309 -6.080 1.00 85.12 96 GLU A O 1
ATOM 772 N N . ARG A 1 97 ? 15.912 11.124 -6.611 1.00 85.00 97 ARG A N 1
ATOM 773 C CA . ARG A 1 97 ? 16.507 11.312 -7.944 1.00 85.00 97 ARG A CA 1
ATOM 774 C C . ARG A 1 97 ? 15.483 11.619 -9.037 1.00 85.00 97 ARG A C 1
ATOM 776 O O . ARG A 1 97 ? 15.680 12.518 -9.850 1.00 85.00 97 ARG A O 1
ATOM 783 N N . LEU A 1 98 ? 14.371 10.884 -9.079 1.00 86.56 98 LEU A N 1
ATOM 784 C CA . LEU A 1 98 ? 13.406 10.981 -10.179 1.00 86.56 98 LEU A CA 1
ATOM 785 C C . LEU A 1 98 ? 12.452 12.173 -10.046 1.00 86.56 98 LEU A C 1
ATOM 787 O O . LEU A 1 98 ? 11.989 12.671 -11.070 1.00 86.56 98 LEU A O 1
ATOM 791 N N . MET A 1 99 ? 12.113 12.631 -8.834 1.00 85.25 99 MET A N 1
ATOM 792 C CA . MET A 1 99 ? 11.158 13.738 -8.671 1.00 85.25 99 MET A CA 1
ATOM 793 C C . MET A 1 99 ? 11.671 15.072 -9.229 1.00 85.25 99 MET A C 1
ATOM 795 O O . MET A 1 99 ? 10.908 15.701 -9.965 1.00 85.25 99 MET A O 1
ATOM 799 N N . PRO A 1 100 ? 12.914 15.521 -8.949 1.00 84.50 100 PRO A N 1
ATOM 800 C CA . PRO A 1 100 ? 13.448 16.750 -9.540 1.00 84.50 100 PRO A CA 1
ATOM 801 C C . PRO A 1 100 ? 13.427 16.704 -11.069 1.00 84.50 100 PRO A C 1
ATOM 803 O O . PRO A 1 100 ? 12.891 17.609 -11.706 1.00 84.50 100 PRO A O 1
ATOM 806 N N . TYR A 1 101 ? 13.896 15.594 -11.646 1.00 86.88 101 TYR A N 1
ATOM 807 C CA . TYR A 1 101 ? 13.846 15.348 -13.084 1.00 86.88 101 TYR A CA 1
ATOM 808 C C . TYR A 1 101 ? 12.412 15.413 -13.639 1.00 86.88 101 TYR A C 1
ATOM 810 O O . TYR A 1 101 ? 12.138 16.150 -14.584 1.00 86.88 101 TYR A O 1
ATOM 818 N N . GLN A 1 102 ? 11.461 14.696 -13.028 1.00 84.75 102 GLN A N 1
ATOM 819 C CA . GLN A 1 102 ? 10.063 14.677 -13.473 1.00 84.75 102 GLN A CA 1
ATOM 820 C C . GLN A 1 102 ? 9.403 16.056 -13.377 1.00 84.75 102 GLN A C 1
ATOM 822 O O . GLN A 1 102 ? 8.583 16.401 -14.230 1.00 84.75 102 GLN A O 1
ATOM 827 N N . ASN A 1 103 ? 9.737 16.840 -12.352 1.00 84.19 103 ASN A N 1
ATOM 828 C CA . ASN A 1 103 ? 9.225 18.193 -12.178 1.00 84.19 103 ASN A CA 1
ATOM 829 C C . ASN A 1 103 ? 9.792 19.143 -13.238 1.00 84.19 103 ASN A C 1
ATOM 831 O O . ASN A 1 103 ? 9.008 19.860 -13.857 1.00 84.19 103 ASN A O 1
ATOM 835 N N . ALA A 1 104 ? 11.100 19.091 -13.506 1.00 85.25 104 ALA A N 1
ATOM 836 C CA . ALA A 1 104 ? 11.740 19.882 -14.557 1.00 85.25 104 ALA A CA 1
ATOM 837 C C . ALA A 1 104 ? 11.172 19.542 -15.945 1.00 85.25 104 ALA A C 1
ATOM 839 O O . ALA A 1 104 ? 10.745 20.433 -16.680 1.00 85.25 104 ALA A O 1
ATOM 840 N N . MET A 1 105 ? 11.049 18.249 -16.269 1.00 82.69 105 MET A N 1
ATOM 841 C CA . MET A 1 105 ? 10.433 17.781 -17.516 1.00 82.69 105 MET A CA 1
ATOM 842 C C . MET A 1 105 ? 8.989 18.261 -17.660 1.00 82.69 105 MET A C 1
ATOM 844 O O . MET A 1 105 ? 8.591 18.777 -18.705 1.00 82.69 105 MET A O 1
ATOM 848 N N . ARG A 1 106 ? 8.195 18.140 -16.592 1.00 84.62 106 ARG A N 1
ATOM 849 C CA . ARG A 1 106 ? 6.811 18.619 -16.562 1.00 84.62 106 ARG A CA 1
ATOM 850 C C . ARG A 1 106 ? 6.739 20.132 -16.768 1.00 84.62 106 ARG A C 1
ATOM 852 O O . ARG A 1 106 ? 5.895 20.596 -17.531 1.00 84.62 106 ARG A O 1
ATOM 859 N N . GLN A 1 107 ? 7.605 20.891 -16.103 1.00 83.38 107 GLN A N 1
ATOM 860 C CA . GLN A 1 107 ? 7.660 22.342 -16.230 1.00 83.38 107 GLN A CA 1
ATOM 861 C C . GLN A 1 107 ? 8.005 22.738 -17.664 1.00 83.38 107 GLN A C 1
ATOM 863 O O . GLN A 1 107 ? 7.251 23.501 -18.257 1.00 83.38 107 GLN A O 1
ATOM 868 N N . ARG A 1 108 ? 9.040 22.130 -18.254 1.00 85.69 108 ARG A N 1
ATOM 869 C CA . ARG A 1 108 ? 9.438 22.315 -19.656 1.00 85.69 108 ARG A CA 1
ATOM 870 C C . ARG A 1 108 ? 8.313 22.012 -20.639 1.00 85.69 108 ARG A C 1
ATOM 872 O O . ARG A 1 108 ? 8.098 22.780 -21.573 1.00 85.69 108 ARG A O 1
ATOM 879 N N . MET A 1 109 ? 7.550 20.939 -20.423 1.00 83.06 109 MET A N 1
ATOM 880 C CA . MET A 1 109 ? 6.384 20.633 -21.261 1.00 83.06 109 MET A CA 1
ATOM 881 C C . MET A 1 109 ? 5.278 21.692 -21.146 1.00 83.06 109 MET A C 1
ATOM 883 O O . MET A 1 109 ? 4.696 22.074 -22.161 1.00 83.06 109 MET A O 1
ATOM 887 N N . PHE A 1 110 ? 4.971 22.168 -19.934 1.00 86.44 110 PHE A N 1
ATOM 888 C CA . PHE A 1 110 ? 3.887 23.133 -19.719 1.00 86.44 110 PHE A CA 1
ATOM 889 C C . PHE A 1 110 ? 4.250 24.562 -20.126 1.00 86.44 110 PHE A C 1
ATOM 891 O O . PHE A 1 110 ? 3.418 25.240 -20.727 1.00 86.44 110 PHE A O 1
ATOM 898 N N . SER A 1 111 ? 5.465 25.021 -19.824 1.00 87.19 111 SER A N 1
ATOM 899 C CA . SER A 1 111 ? 5.938 26.356 -20.205 1.00 87.19 111 SER A CA 1
ATOM 900 C C . SER A 1 111 ? 6.380 26.428 -21.666 1.00 87.19 111 SER A C 1
ATOM 902 O O . SER A 1 111 ? 6.481 27.524 -22.211 1.00 87.19 111 SER A O 1
ATOM 904 N N . ARG A 1 112 ? 6.649 25.274 -22.301 1.00 85.94 112 ARG A N 1
ATOM 905 C CA . ARG A 1 112 ? 7.350 25.158 -23.594 1.00 85.94 112 ARG A CA 1
ATOM 906 C C . ARG A 1 112 ? 8.728 25.827 -23.592 1.00 85.94 112 ARG A C 1
ATOM 908 O O . ARG A 1 112 ? 9.282 26.099 -24.655 1.00 85.94 112 ARG A O 1
ATOM 915 N N . ASP A 1 113 ? 9.278 26.077 -22.409 1.00 87.00 113 ASP A N 1
ATOM 916 C CA . ASP A 1 113 ? 10.577 26.701 -22.237 1.00 87.00 113 ASP A CA 1
ATOM 917 C C . ASP A 1 113 ? 11.668 25.634 -22.257 1.00 87.00 113 ASP A C 1
ATOM 919 O O . ASP A 1 113 ? 11.859 24.874 -21.307 1.00 87.00 113 ASP A O 1
ATOM 923 N N . VAL A 1 114 ? 12.380 25.575 -23.379 1.00 84.25 114 VAL A N 1
ATOM 924 C CA . VAL A 1 114 ? 13.469 24.622 -23.599 1.00 84.25 114 VAL A CA 1
ATOM 925 C C . VAL A 1 114 ? 14.730 24.944 -22.800 1.00 84.25 114 VAL A C 1
ATOM 927 O O . VAL A 1 114 ? 15.632 24.110 -22.780 1.00 84.25 114 VAL A O 1
ATOM 930 N N . THR A 1 115 ? 14.793 26.113 -22.156 1.00 88.56 115 THR A N 1
ATOM 931 C CA . THR A 1 115 ? 15.938 26.543 -21.342 1.00 88.56 115 THR A CA 1
ATOM 932 C C . THR A 1 115 ? 15.900 26.005 -19.914 1.00 88.56 115 THR A C 1
ATOM 934 O O . THR A 1 115 ? 16.908 26.079 -19.218 1.00 88.56 115 THR A O 1
ATOM 937 N N . ILE A 1 116 ? 14.775 25.419 -19.486 1.00 86.00 116 ILE A N 1
ATOM 938 C CA . ILE A 1 116 ? 14.670 24.761 -18.181 1.00 86.00 116 ILE A CA 1
ATOM 939 C C . ILE A 1 116 ? 15.677 23.612 -18.113 1.00 86.00 116 ILE A C 1
ATOM 941 O O . ILE A 1 116 ? 15.594 22.642 -18.876 1.00 86.00 116 ILE A O 1
ATOM 945 N N . GLU A 1 117 ? 16.608 23.737 -17.171 1.00 87.69 117 GLU A N 1
ATOM 946 C CA . GLU A 1 117 ? 17.619 22.733 -16.880 1.00 87.69 117 GLU A CA 1
ATOM 947 C C . GLU A 1 117 ? 16.961 21.451 -16.365 1.00 87.69 117 GLU A C 1
ATOM 949 O O . GLU A 1 117 ? 16.068 21.475 -15.513 1.00 87.69 117 GLU A O 1
ATOM 954 N N . ILE A 1 118 ? 17.390 20.318 -16.916 1.00 87.06 118 ILE A N 1
ATOM 955 C CA . ILE A 1 118 ? 16.917 18.998 -16.512 1.00 87.06 118 ILE A CA 1
ATOM 956 C C . ILE A 1 118 ? 18.004 18.395 -15.621 1.00 87.06 118 ILE A C 1
ATOM 958 O O . ILE A 1 118 ? 19.095 18.140 -16.129 1.00 87.06 118 ILE A O 1
ATOM 962 N N . PRO A 1 119 ? 17.722 18.144 -14.329 1.00 88.00 119 PRO A N 1
ATOM 963 C CA . PRO A 1 119 ? 18.689 17.529 -13.431 1.00 88.00 119 PRO A CA 1
ATOM 964 C C . PRO A 1 119 ? 19.196 16.189 -13.967 1.00 88.00 119 PRO A C 1
ATOM 966 O O . PRO A 1 119 ? 18.401 15.352 -14.413 1.00 88.00 119 PRO A O 1
ATOM 969 N N . GLU A 1 120 ? 20.507 15.970 -13.882 1.00 87.81 120 GLU A N 1
ATOM 970 C CA . GLU A 1 120 ? 21.101 14.670 -14.182 1.00 87.81 120 GLU A CA 1
ATOM 971 C C . GLU A 1 120 ? 20.638 13.630 -13.155 1.00 87.81 120 GLU A C 1
ATOM 973 O O . GLU A 1 120 ? 20.624 13.870 -11.948 1.00 87.81 120 GLU A O 1
ATOM 978 N N . ILE A 1 121 ? 20.226 12.458 -13.642 1.00 88.12 121 ILE A N 1
ATOM 979 C CA . ILE A 1 121 ? 19.805 11.345 -12.776 1.00 88.12 121 ILE A CA 1
ATOM 980 C C . ILE A 1 121 ? 20.983 10.436 -12.441 1.00 88.12 121 ILE A C 1
ATOM 982 O O . ILE A 1 121 ? 21.013 9.837 -11.360 1.00 88.12 121 ILE A O 1
ATOM 986 N N . TYR A 1 122 ? 21.912 10.310 -13.387 1.00 90.69 122 TYR A N 1
ATOM 987 C CA . TYR A 1 122 ? 23.024 9.379 -13.320 1.00 90.69 122 TYR A CA 1
ATOM 988 C C . TYR A 1 122 ? 24.282 10.078 -12.824 1.00 90.69 122 TYR A C 1
ATOM 990 O O . TYR A 1 122 ? 24.573 11.193 -13.238 1.00 90.69 122 TYR A O 1
ATOM 998 N N . ASP A 1 123 ? 25.037 9.381 -11.988 1.00 89.12 123 ASP A N 1
ATOM 999 C CA . ASP A 1 123 ? 26.358 9.792 -11.523 1.00 89.12 123 ASP A CA 1
ATOM 1000 C C . ASP A 1 123 ? 27.255 8.550 -11.361 1.00 89.12 123 ASP A C 1
ATOM 1002 O O . ASP A 1 123 ? 26.844 7.427 -11.671 1.00 89.12 123 ASP A O 1
ATOM 1006 N N . GLU A 1 124 ? 28.491 8.736 -10.892 1.00 89.00 124 GLU A N 1
ATOM 1007 C CA . GLU A 1 124 ? 29.451 7.645 -10.659 1.00 89.00 124 GLU A CA 1
ATOM 1008 C C . GLU A 1 124 ? 28.933 6.552 -9.701 1.00 89.00 124 GLU A C 1
ATOM 1010 O O . GLU A 1 124 ? 29.328 5.393 -9.815 1.00 89.00 124 GLU A O 1
ATOM 1015 N N . ASN A 1 125 ? 28.008 6.900 -8.802 1.00 89.31 125 ASN A N 1
ATOM 1016 C CA . ASN A 1 125 ? 27.423 6.023 -7.791 1.00 89.31 125 ASN A CA 1
ATOM 1017 C C . ASN A 1 125 ? 25.990 5.582 -8.141 1.00 89.31 125 ASN A C 1
ATOM 1019 O O . ASN A 1 125 ? 25.381 4.826 -7.381 1.00 89.31 125 ASN A O 1
ATOM 1023 N N . PHE A 1 126 ? 25.423 6.044 -9.260 1.00 90.94 126 PHE A N 1
ATOM 1024 C CA . PHE A 1 126 ? 24.058 5.729 -9.670 1.00 90.94 126 PHE A CA 1
ATOM 1025 C C . PHE A 1 126 ? 23.936 5.611 -11.189 1.00 90.94 126 PHE A C 1
ATOM 1027 O O . PHE A 1 126 ? 23.745 6.586 -11.915 1.00 90.94 126 PHE A O 1
ATOM 1034 N N . THR A 1 127 ? 24.013 4.378 -11.679 1.00 92.00 127 THR A N 1
ATOM 1035 C CA . THR A 1 127 ? 23.998 4.076 -13.115 1.00 92.00 127 THR A CA 1
ATOM 1036 C C . THR A 1 127 ? 22.587 3.798 -13.645 1.00 92.00 127 THR A C 1
ATOM 1038 O O . THR A 1 127 ? 21.637 3.569 -12.892 1.00 92.00 127 THR A O 1
ATOM 1041 N N . SER A 1 128 ? 22.435 3.750 -14.972 1.00 88.75 128 SER A N 1
ATOM 1042 C CA . SER A 1 128 ? 21.189 3.309 -15.619 1.00 88.75 128 SER A CA 1
ATOM 1043 C C . SER A 1 128 ? 20.797 1.876 -15.250 1.00 88.75 128 SER A C 1
ATOM 1045 O O . SER A 1 128 ? 19.607 1.587 -15.103 1.00 88.75 128 SER A O 1
ATOM 1047 N N . ALA A 1 129 ? 21.781 0.993 -15.051 1.00 91.00 129 ALA A N 1
ATOM 1048 C CA . ALA A 1 129 ? 21.547 -0.362 -14.565 1.00 91.00 129 ALA A CA 1
ATOM 1049 C C . ALA A 1 129 ? 20.966 -0.329 -13.145 1.00 91.00 129 ALA A C 1
ATOM 1051 O O . ALA A 1 129 ? 19.905 -0.899 -12.920 1.00 91.00 129 ALA A O 1
ATOM 1052 N N . MET A 1 130 ? 21.556 0.448 -12.229 1.00 92.06 130 MET A N 1
ATOM 1053 C CA . MET A 1 130 ? 21.045 0.587 -10.856 1.00 92.06 130 MET A CA 1
ATOM 1054 C C . MET A 1 130 ? 19.628 1.168 -10.805 1.00 92.06 130 MET A C 1
ATOM 1056 O O . MET A 1 130 ? 18.789 0.682 -10.044 1.00 92.06 130 MET A O 1
ATOM 1060 N N . LEU A 1 131 ? 19.329 2.182 -11.627 1.00 90.31 131 LEU A N 1
ATOM 1061 C CA . LEU A 1 131 ? 17.967 2.705 -11.766 1.00 90.31 131 LEU A CA 1
ATOM 1062 C C . LEU A 1 131 ? 16.999 1.593 -12.189 1.00 90.31 131 LEU A C 1
ATOM 1064 O O . LEU A 1 131 ? 15.930 1.434 -11.597 1.00 90.31 131 LEU A O 1
ATOM 1068 N N . THR A 1 132 ? 17.382 0.825 -13.208 1.00 90.12 132 THR A N 1
ATOM 1069 C CA . THR A 1 132 ? 16.575 -0.262 -13.766 1.00 90.12 132 THR A CA 1
ATOM 1070 C C . THR A 1 132 ? 16.345 -1.375 -12.743 1.00 90.12 132 THR A C 1
ATOM 1072 O O . THR A 1 132 ? 15.199 -1.769 -12.528 1.00 90.12 132 THR A O 1
ATOM 1075 N N . GLU A 1 133 ? 17.394 -1.827 -12.054 1.00 92.44 133 GLU A N 1
ATOM 1076 C CA . GLU A 1 133 ? 17.332 -2.849 -11.003 1.00 92.44 133 GLU A CA 1
ATOM 1077 C C . GLU A 1 133 ? 16.412 -2.427 -9.856 1.00 92.44 133 GLU A C 1
ATOM 1079 O O . GLU A 1 133 ? 15.529 -3.181 -9.445 1.00 92.44 133 GLU A O 1
ATOM 1084 N N . LYS A 1 134 ? 16.566 -1.195 -9.355 1.00 91.50 134 LYS A N 1
ATOM 1085 C CA . LYS A 1 134 ? 15.740 -0.673 -8.257 1.00 91.50 134 LYS A CA 1
ATOM 1086 C C . LYS A 1 134 ? 14.276 -0.542 -8.674 1.00 91.50 134 LYS A C 1
ATOM 1088 O O . LYS A 1 134 ? 13.391 -0.933 -7.913 1.00 91.50 134 LYS A O 1
ATOM 1093 N N . MET A 1 135 ? 14.002 -0.048 -9.884 1.00 89.69 135 MET A N 1
ATOM 1094 C CA . MET A 1 135 ? 12.637 0.023 -10.418 1.00 89.69 135 MET A CA 1
ATOM 1095 C C . MET A 1 135 ? 12.025 -1.371 -10.590 1.00 89.69 135 MET A C 1
ATOM 1097 O O . MET A 1 135 ? 10.869 -1.576 -10.214 1.00 89.69 135 MET A O 1
ATOM 1101 N N . ALA A 1 136 ? 12.778 -2.338 -11.115 1.00 90.81 136 ALA A N 1
ATOM 1102 C CA . ALA A 1 136 ? 12.333 -3.721 -11.247 1.00 90.81 136 ALA A CA 1
ATOM 1103 C C . ALA A 1 136 ? 12.040 -4.352 -9.879 1.00 90.81 136 ALA A C 1
ATOM 1105 O O . ALA A 1 136 ? 10.964 -4.908 -9.687 1.00 90.81 136 ALA A O 1
ATOM 1106 N N . CYS A 1 137 ? 12.934 -4.179 -8.902 1.00 90.25 137 CYS A N 1
ATOM 1107 C CA . CYS A 1 137 ? 12.770 -4.678 -7.538 1.00 90.25 137 CYS A CA 1
ATOM 1108 C C . CYS A 1 137 ? 11.494 -4.138 -6.874 1.00 90.25 137 CYS A C 1
ATOM 1110 O O . CYS A 1 137 ? 10.698 -4.911 -6.334 1.00 90.25 137 CYS A O 1
ATOM 1112 N N . VAL A 1 138 ? 11.243 -2.825 -6.966 1.00 88.62 138 VAL A N 1
ATOM 1113 C CA . VAL A 1 138 ? 10.015 -2.212 -6.434 1.00 88.62 138 VAL A CA 1
ATOM 1114 C C . VAL A 1 138 ? 8.777 -2.801 -7.110 1.00 88.62 138 VAL A C 1
ATOM 1116 O O . VAL A 1 138 ? 7.844 -3.214 -6.423 1.00 88.62 138 VAL A O 1
ATOM 1119 N N . ASN A 1 139 ? 8.757 -2.871 -8.442 1.00 87.25 139 ASN A N 1
ATOM 1120 C CA . ASN A 1 139 ? 7.592 -3.349 -9.185 1.00 87.25 139 ASN A CA 1
ATOM 1121 C C . ASN A 1 139 ? 7.321 -4.846 -8.971 1.00 87.25 139 ASN A C 1
ATOM 1123 O O . ASN A 1 139 ? 6.174 -5.223 -8.735 1.00 87.25 139 ASN A O 1
ATOM 1127 N N . ALA A 1 140 ? 8.359 -5.682 -8.976 1.00 88.44 140 ALA A N 1
ATOM 1128 C CA . ALA A 1 140 ? 8.265 -7.106 -8.673 1.00 88.44 140 ALA A CA 1
ATOM 1129 C C . ALA A 1 140 ? 7.766 -7.345 -7.240 1.00 88.44 140 ALA A C 1
ATOM 1131 O O . ALA A 1 140 ? 6.862 -8.149 -7.025 1.00 88.44 140 ALA A O 1
ATOM 1132 N N . THR A 1 141 ? 8.266 -6.583 -6.262 1.00 85.62 141 THR A N 1
ATOM 1133 C CA . THR A 1 141 ? 7.784 -6.665 -4.873 1.00 85.62 141 THR A CA 1
ATOM 1134 C C . THR A 1 141 ? 6.304 -6.282 -4.772 1.00 85.62 141 THR A C 1
ATOM 1136 O O . THR A 1 141 ? 5.535 -6.953 -4.086 1.00 85.62 141 THR A O 1
ATOM 1139 N N . MET A 1 142 ? 5.862 -5.245 -5.494 1.00 82.00 142 MET A N 1
ATOM 1140 C CA . MET A 1 142 ? 4.439 -4.876 -5.553 1.00 82.00 142 MET A CA 1
ATOM 1141 C C . MET A 1 142 ? 3.582 -5.949 -6.231 1.00 82.00 142 MET A C 1
ATOM 1143 O O . MET A 1 142 ? 2.424 -6.126 -5.853 1.00 82.00 142 MET A O 1
ATOM 1147 N N . LEU A 1 143 ? 4.134 -6.678 -7.201 1.00 83.50 143 LEU A N 1
ATOM 1148 C CA . LEU A 1 143 ? 3.455 -7.797 -7.844 1.00 83.50 143 LEU A CA 1
ATOM 1149 C C . LEU A 1 143 ? 3.231 -8.957 -6.860 1.00 83.50 143 LEU A C 1
ATOM 1151 O O . LEU A 1 143 ? 2.125 -9.491 -6.797 1.00 83.50 143 LEU A O 1
ATOM 1155 N N . MET A 1 144 ? 4.219 -9.274 -6.012 1.00 81.88 144 MET A N 1
ATOM 1156 C CA . MET A 1 144 ? 4.072 -10.283 -4.948 1.00 81.88 144 MET A CA 1
ATOM 1157 C C . MET A 1 144 ? 2.926 -9.940 -3.983 1.00 81.88 144 MET A C 1
ATOM 1159 O O . MET A 1 144 ? 2.191 -10.823 -3.54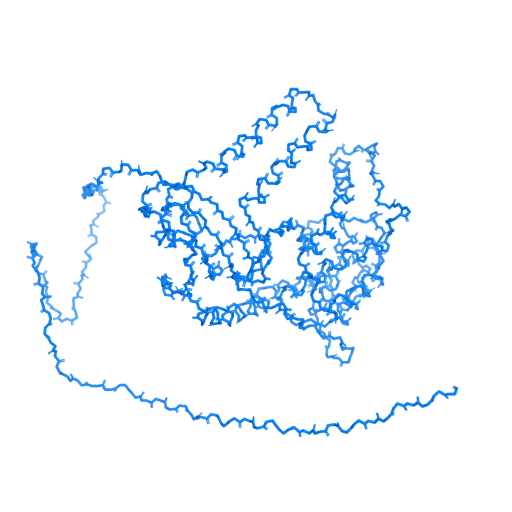1 1.00 81.88 144 MET A O 1
ATOM 1163 N N . LEU A 1 145 ? 2.707 -8.649 -3.703 1.00 79.69 145 LEU A N 1
ATOM 1164 C CA . LEU A 1 145 ? 1.600 -8.197 -2.854 1.00 79.69 145 LEU A CA 1
ATOM 1165 C C . LEU A 1 145 ? 0.217 -8.432 -3.481 1.00 79.69 145 LEU A C 1
ATOM 1167 O O . LEU A 1 145 ? -0.779 -8.386 -2.767 1.00 79.69 145 LEU A O 1
ATOM 1171 N N . GLN A 1 146 ? 0.111 -8.709 -4.783 1.00 78.12 146 GLN A N 1
ATOM 1172 C CA . GLN A 1 146 ? -1.174 -9.025 -5.418 1.00 78.12 146 GLN A CA 1
ATOM 1173 C C . GLN A 1 146 ? -1.678 -10.430 -5.085 1.00 78.12 146 GLN A C 1
ATOM 1175 O O . GLN A 1 146 ? -2.837 -10.736 -5.370 1.00 78.12 146 GLN A O 1
ATOM 1180 N N . ASN A 1 147 ? -0.837 -11.273 -4.470 1.00 74.19 147 ASN A N 1
ATOM 1181 C CA . ASN A 1 147 ? -1.186 -12.630 -4.049 1.00 74.19 147 ASN A CA 1
ATOM 1182 C C . ASN A 1 147 ? -1.853 -13.450 -5.168 1.00 74.19 147 ASN A C 1
ATOM 1184 O O . ASN A 1 147 ? -2.815 -14.194 -4.970 1.00 74.19 147 ASN A O 1
ATOM 1188 N N . THR A 1 148 ? -1.341 -13.246 -6.375 1.00 78.81 148 THR A N 1
ATOM 1189 C CA . THR A 1 148 ? -1.750 -13.927 -7.596 1.00 78.81 148 THR A CA 1
ATOM 1190 C C . THR A 1 148 ? -0.560 -14.754 -8.061 1.00 78.81 148 THR A C 1
ATOM 1192 O O . THR A 1 148 ? 0.568 -14.259 -7.987 1.00 78.81 148 THR A O 1
ATOM 1195 N N . PRO A 1 149 ? -0.768 -16.021 -8.455 1.00 82.38 149 PRO A N 1
ATOM 1196 C CA . PRO A 1 149 ? 0.313 -16.825 -8.994 1.00 82.38 149 PRO A CA 1
ATOM 1197 C C . PRO A 1 149 ? 0.758 -16.214 -10.322 1.00 82.38 149 PRO A C 1
ATOM 1199 O O . PRO A 1 149 ? -0.059 -16.012 -11.217 1.00 82.38 149 PRO A O 1
ATOM 1202 N N . PHE A 1 150 ? 2.045 -15.909 -10.422 1.00 87.06 150 PHE A N 1
ATOM 1203 C CA . PHE A 1 150 ? 2.664 -15.426 -11.649 1.00 87.06 150 PHE A CA 1
ATOM 1204 C C . PHE A 1 150 ? 3.804 -16.356 -12.048 1.00 87.06 150 PHE A C 1
ATOM 1206 O O . PHE A 1 150 ? 4.488 -16.922 -11.192 1.00 87.06 150 PHE A O 1
ATOM 1213 N N . ASN A 1 151 ? 4.040 -16.475 -13.349 1.00 91.94 151 ASN A N 1
ATOM 1214 C CA . ASN A 1 151 ? 5.216 -17.127 -13.890 1.00 91.94 151 ASN A CA 1
ATOM 1215 C C . ASN A 1 151 ? 6.287 -16.076 -14.224 1.00 91.94 151 ASN A C 1
ATOM 1217 O O . ASN A 1 151 ? 6.152 -15.307 -15.180 1.00 91.94 151 ASN A O 1
ATOM 1221 N N . ALA A 1 152 ? 7.368 -16.048 -13.440 1.00 92.38 152 ALA A N 1
ATOM 1222 C CA . ALA A 1 152 ? 8.478 -15.116 -13.632 1.00 92.38 152 ALA A CA 1
ATOM 1223 C C . ALA A 1 152 ? 9.138 -15.258 -15.008 1.00 92.38 152 ALA A C 1
ATOM 1225 O O . ALA A 1 152 ? 9.602 -14.254 -15.550 1.00 92.38 152 ALA A O 1
ATOM 1226 N N . HIS A 1 153 ? 9.140 -16.463 -15.592 1.00 94.31 153 HIS A N 1
ATOM 1227 C CA . HIS A 1 153 ? 9.643 -16.682 -16.945 1.00 94.31 153 HIS A CA 1
ATOM 1228 C C . HIS A 1 153 ? 8.881 -15.821 -17.958 1.00 94.31 153 HIS A C 1
ATOM 1230 O O . HIS A 1 153 ? 9.495 -15.051 -18.693 1.00 94.31 153 HIS A O 1
ATOM 1236 N N . TYR A 1 154 ? 7.546 -15.891 -17.949 1.00 95.44 154 TYR A N 1
ATOM 1237 C CA . TYR A 1 154 ? 6.715 -15.158 -18.903 1.00 95.44 154 TYR A CA 1
ATOM 1238 C C . TYR A 1 154 ? 6.682 -13.652 -18.637 1.00 95.44 154 TYR A C 1
ATOM 1240 O O . TYR A 1 154 ? 6.627 -12.881 -19.590 1.00 95.44 154 TYR A O 1
ATOM 1248 N N . ILE A 1 155 ? 6.807 -13.209 -17.379 1.00 94.94 155 ILE A N 1
ATOM 1249 C CA . ILE A 1 155 ? 7.031 -11.784 -17.076 1.00 94.94 155 ILE A CA 1
ATOM 1250 C C . ILE A 1 155 ? 8.324 -11.296 -17.733 1.00 94.94 155 ILE A C 1
ATOM 1252 O O . ILE A 1 155 ? 8.327 -10.270 -18.411 1.00 94.94 155 ILE A O 1
ATOM 1256 N N . ALA A 1 156 ? 9.423 -12.026 -17.543 1.00 94.81 156 ALA A N 1
ATOM 1257 C CA . ALA A 1 156 ? 10.717 -11.669 -18.108 1.00 94.81 156 ALA A CA 1
ATOM 1258 C C . ALA A 1 156 ? 10.701 -11.697 -19.641 1.00 94.81 156 ALA A C 1
ATOM 1260 O O . ALA A 1 156 ? 11.268 -10.812 -20.276 1.00 94.81 156 ALA A O 1
ATOM 1261 N N . GLU A 1 157 ? 10.023 -12.676 -20.236 1.00 94.69 157 GLU A N 1
ATOM 1262 C CA . GLU A 1 157 ? 9.824 -12.745 -21.682 1.00 94.69 157 GLU A CA 1
ATOM 1263 C C . GLU A 1 157 ? 9.041 -11.528 -22.204 1.00 94.69 157 GLU A C 1
ATOM 1265 O O . GLU A 1 157 ? 9.506 -10.849 -23.114 1.00 94.69 157 GLU A O 1
ATOM 1270 N N . GLY A 1 158 ? 7.928 -11.160 -21.556 1.00 94.06 158 GLY A N 1
ATOM 1271 C CA . GLY A 1 158 ? 7.153 -9.968 -21.915 1.00 94.06 158 GLY A CA 1
ATOM 1272 C C . GLY A 1 158 ? 7.941 -8.660 -21.787 1.00 94.06 158 GLY A C 1
ATOM 1273 O O . GLY A 1 158 ? 7.741 -7.748 -22.584 1.00 94.06 158 GLY A O 1
ATOM 1274 N N . ILE A 1 159 ? 8.864 -8.561 -20.824 1.00 93.38 159 ILE A N 1
ATOM 1275 C CA . ILE A 1 159 ? 9.772 -7.408 -20.693 1.00 93.38 159 ILE A CA 1
ATOM 1276 C C . ILE A 1 159 ? 10.761 -7.349 -21.866 1.00 93.38 159 ILE A C 1
ATOM 1278 O O . ILE A 1 159 ? 10.978 -6.276 -22.433 1.00 93.38 159 ILE A O 1
ATOM 1282 N N . ARG A 1 160 ? 11.369 -8.484 -22.231 1.00 91.75 160 ARG A N 1
ATOM 1283 C CA . ARG A 1 160 ? 12.371 -8.565 -23.310 1.00 91.75 160 ARG A CA 1
ATOM 1284 C C . ARG A 1 160 ? 11.773 -8.267 -24.680 1.00 91.75 160 ARG A C 1
ATOM 1286 O O . ARG A 1 160 ? 12.402 -7.578 -25.482 1.00 91.75 160 ARG A O 1
ATOM 1293 N N . ASP A 1 161 ? 10.559 -8.747 -24.921 1.00 90.94 161 ASP A N 1
ATOM 1294 C CA . ASP A 1 161 ? 9.881 -8.623 -26.211 1.00 90.94 161 ASP A CA 1
ATOM 1295 C C . ASP A 1 161 ? 9.430 -7.185 -26.519 1.00 90.94 161 ASP A C 1
ATOM 1297 O O . ASP A 1 161 ? 9.291 -6.808 -27.688 1.00 90.94 161 ASP A O 1
ATOM 1301 N N . VAL A 1 162 ? 9.257 -6.337 -25.497 1.00 86.19 162 VAL A N 1
ATOM 1302 C CA . VAL A 1 162 ? 9.018 -4.896 -25.680 1.00 86.19 162 VAL A CA 1
ATOM 1303 C C . VAL A 1 162 ? 10.324 -4.221 -26.082 1.00 86.19 162 VAL A C 1
ATOM 1305 O O . VAL A 1 162 ? 11.053 -3.680 -25.256 1.00 86.19 162 VAL A O 1
ATOM 1308 N N . LYS A 1 163 ? 10.646 -4.227 -27.374 1.00 72.38 163 LYS A N 1
ATOM 1309 C CA . LYS A 1 163 ? 11.828 -3.524 -27.885 1.00 72.38 163 LYS A CA 1
ATOM 1310 C C . LYS A 1 163 ? 11.746 -2.029 -27.558 1.00 72.38 163 LYS A C 1
ATOM 1312 O O . LYS A 1 163 ? 10.665 -1.447 -27.543 1.00 72.38 163 LYS A O 1
ATOM 1317 N N . SER A 1 164 ? 12.893 -1.400 -27.308 1.00 59.78 164 SER A N 1
ATOM 1318 C CA . SER A 1 164 ? 13.008 0.048 -27.118 1.00 59.78 164 SER A CA 1
ATOM 1319 C C . SER A 1 164 ? 12.715 0.776 -28.434 1.00 59.78 164 SER A C 1
ATOM 1321 O O . SER A 1 164 ? 13.620 1.106 -29.196 1.00 59.78 164 SER A O 1
ATOM 1323 N N . VAL A 1 165 ? 11.438 0.991 -28.761 1.00 55.09 165 VAL A N 1
ATOM 1324 C CA . VAL A 1 165 ? 11.048 1.623 -30.031 1.00 55.09 165 VAL A CA 1
ATOM 1325 C C . VAL A 1 165 ? 10.048 2.752 -29.818 1.00 55.09 165 VAL A C 1
ATOM 1327 O O . VAL A 1 165 ? 9.118 2.646 -29.028 1.00 55.09 165 VAL A O 1
ATOM 1330 N N . GLN A 1 166 ? 10.237 3.846 -30.559 1.00 52.56 166 GLN A N 1
ATOM 1331 C CA . GLN A 1 166 ? 9.450 5.083 -30.452 1.00 52.56 166 GLN A CA 1
ATOM 1332 C C . GLN A 1 166 ? 8.061 5.011 -31.126 1.00 52.56 166 GLN A C 1
ATOM 1334 O O . GLN A 1 166 ? 7.328 5.998 -31.100 1.00 52.56 166 GLN A O 1
ATOM 1339 N N . ALA A 1 167 ? 7.680 3.879 -31.737 1.00 58.66 167 ALA A N 1
ATOM 1340 C CA . ALA A 1 167 ? 6.421 3.734 -32.474 1.00 58.66 167 ALA A CA 1
ATOM 1341 C C . ALA A 1 167 ? 5.630 2.477 -32.062 1.00 58.66 167 ALA A C 1
ATOM 1343 O O . ALA A 1 167 ? 6.139 1.361 -32.161 1.00 58.66 167 ALA A O 1
ATOM 1344 N N . ASP A 1 168 ? 4.355 2.670 -31.690 1.00 57.31 168 ASP A N 1
ATOM 1345 C CA . ASP A 1 168 ? 3.398 1.624 -31.273 1.00 57.31 168 ASP A CA 1
ATOM 1346 C C . ASP A 1 168 ? 3.319 0.432 -32.255 1.00 57.31 168 ASP A C 1
ATOM 1348 O O . ASP A 1 168 ? 3.124 -0.706 -31.831 1.00 57.31 168 ASP A O 1
ATOM 1352 N N . SER A 1 169 ? 3.468 0.670 -33.566 1.00 58.59 169 SER A N 1
ATOM 1353 C CA . SER A 1 169 ? 3.364 -0.377 -34.596 1.00 58.59 169 SER A CA 1
ATOM 1354 C C . SER A 1 169 ? 4.483 -1.415 -34.509 1.00 58.59 169 SER A C 1
ATOM 1356 O O . SER A 1 169 ? 4.230 -2.594 -34.721 1.00 58.59 169 SER A O 1
ATOM 1358 N N . LEU A 1 170 ? 5.693 -0.998 -34.130 1.00 61.78 170 LEU A N 1
ATOM 1359 C CA . LEU A 1 170 ? 6.863 -1.878 -34.049 1.00 61.78 170 LEU A CA 1
ATOM 1360 C C . LEU A 1 170 ? 6.870 -2.729 -32.770 1.00 61.78 170 LEU A C 1
ATOM 1362 O O . LEU A 1 170 ? 7.521 -3.768 -32.727 1.00 61.78 170 LEU A O 1
ATOM 1366 N N . ILE A 1 171 ? 6.121 -2.315 -31.744 1.00 71.50 171 ILE A N 1
ATOM 1367 C CA . ILE A 1 171 ? 5.954 -3.067 -30.493 1.00 71.50 171 ILE A CA 1
ATOM 1368 C C . ILE A 1 171 ? 5.034 -4.273 -30.716 1.00 71.50 171 ILE A C 1
ATOM 1370 O O . ILE A 1 171 ? 5.328 -5.372 -30.252 1.00 71.50 171 ILE A O 1
ATOM 1374 N N . ASN A 1 172 ? 3.934 -4.092 -31.454 1.00 75.62 172 ASN A N 1
ATOM 1375 C CA . ASN A 1 172 ? 3.012 -5.190 -31.766 1.00 75.62 172 ASN A CA 1
ATOM 1376 C C . ASN A 1 172 ? 3.654 -6.256 -32.673 1.00 75.62 172 ASN A C 1
ATOM 1378 O O . ASN A 1 172 ? 3.228 -7.403 -32.650 1.00 75.62 172 ASN A O 1
ATOM 1382 N N . GLU A 1 173 ? 4.674 -5.898 -33.457 1.00 77.88 173 GLU A N 1
ATOM 1383 C CA . GLU A 1 173 ? 5.424 -6.849 -34.289 1.00 77.88 173 GLU A CA 1
ATOM 1384 C C . GLU A 1 173 ? 6.440 -7.679 -33.489 1.00 77.88 173 GLU A C 1
ATOM 1386 O O . GLU A 1 173 ? 6.821 -8.765 -33.922 1.00 77.88 173 GLU A O 1
ATOM 1391 N N . SER A 1 174 ? 6.903 -7.181 -32.336 1.00 79.56 174 SER A N 1
ATOM 1392 C CA . SER A 1 174 ? 7.916 -7.852 -31.512 1.00 79.56 174 SER A CA 1
ATOM 1393 C C . SER A 1 174 ? 7.356 -8.615 -30.315 1.00 79.56 174 SER A C 1
ATOM 1395 O O . SER A 1 174 ? 8.127 -9.266 -29.618 1.00 79.56 174 SER A O 1
ATOM 1397 N N . THR A 1 175 ? 6.047 -8.538 -30.069 1.00 87.50 175 THR A N 1
ATOM 1398 C CA . THR A 1 175 ? 5.376 -9.115 -28.896 1.00 87.50 175 THR A CA 1
ATOM 1399 C C . THR A 1 175 ? 4.387 -10.208 -29.301 1.00 87.50 175 THR A C 1
ATOM 1401 O O . THR A 1 175 ? 3.851 -10.213 -30.407 1.00 87.50 175 THR A O 1
ATOM 1404 N N . LYS A 1 176 ? 4.143 -11.169 -28.405 1.00 91.12 176 LYS A N 1
ATOM 1405 C CA . LYS A 1 176 ? 3.264 -12.328 -28.659 1.00 91.12 176 LYS A CA 1
ATOM 1406 C C . LYS A 1 176 ? 1.771 -11.997 -28.607 1.00 91.12 176 LYS A C 1
ATOM 1408 O O . LYS A 1 176 ? 0.954 -12.781 -29.081 1.00 91.12 176 LYS A O 1
ATOM 1413 N N . ILE A 1 177 ? 1.417 -10.865 -28.004 1.00 90.25 177 ILE A N 1
ATOM 1414 C CA . ILE A 1 177 ? 0.057 -10.324 -27.920 1.00 90.25 177 ILE A CA 1
ATOM 1415 C C . ILE A 1 177 ? 0.120 -8.824 -28.190 1.00 90.25 177 ILE A C 1
ATOM 1417 O O . ILE A 1 177 ? 1.143 -8.194 -27.930 1.00 90.25 177 ILE A O 1
ATOM 1421 N N . THR A 1 178 ? -0.971 -8.228 -28.668 1.00 88.75 178 THR A N 1
ATOM 1422 C CA . THR A 1 178 ? -0.986 -6.779 -28.897 1.00 88.75 178 THR A CA 1
ATOM 1423 C C . THR A 1 178 ? -0.974 -6.005 -27.574 1.00 88.75 178 THR A C 1
ATOM 1425 O O . THR A 1 178 ? -1.410 -6.502 -26.531 1.00 88.75 178 THR A O 1
ATOM 1428 N N . VAL A 1 179 ? -0.538 -4.740 -27.604 1.00 85.31 179 VAL A N 1
ATOM 1429 C CA . VAL A 1 179 ? -0.623 -3.844 -26.432 1.00 85.31 179 VAL A CA 1
ATOM 1430 C C . VAL A 1 179 ? -2.069 -3.699 -25.934 1.00 85.31 179 VAL A C 1
ATOM 1432 O O . VAL A 1 179 ? -2.308 -3.582 -24.730 1.00 85.31 179 VAL A O 1
ATOM 1435 N N . GLU A 1 180 ? -3.047 -3.706 -26.843 1.00 87.06 180 GLU A N 1
ATOM 1436 C CA . GLU A 1 180 ? -4.463 -3.638 -26.480 1.00 87.06 180 GLU A CA 1
ATOM 1437 C C . GLU A 1 180 ? -4.925 -4.900 -25.750 1.00 87.06 180 GLU A C 1
ATOM 1439 O O . GLU A 1 180 ? -5.523 -4.787 -24.676 1.00 87.06 180 GLU A O 1
ATOM 1444 N N . ASP A 1 181 ? -4.577 -6.077 -26.268 1.00 89.50 181 ASP A N 1
ATOM 1445 C CA . ASP A 1 181 ? -4.900 -7.352 -25.630 1.00 89.50 181 ASP A CA 1
ATOM 1446 C C . ASP A 1 181 ? -4.257 -7.446 -24.248 1.00 89.50 181 ASP A C 1
ATOM 1448 O O . ASP A 1 181 ? -4.942 -7.752 -23.271 1.00 89.50 181 ASP A O 1
ATOM 1452 N N . ALA A 1 182 ? -2.971 -7.094 -24.126 1.00 89.69 182 ALA A N 1
ATOM 1453 C CA . ALA A 1 182 ? -2.266 -7.063 -22.846 1.00 89.69 182 ALA A CA 1
ATOM 1454 C C . ALA A 1 182 ? -3.016 -6.209 -21.806 1.00 89.69 182 ALA A C 1
ATOM 1456 O O . ALA A 1 182 ? -3.260 -6.651 -20.679 1.00 89.69 182 ALA A O 1
ATOM 1457 N N . MET A 1 183 ? -3.465 -5.007 -22.189 1.00 85.75 183 MET A N 1
ATOM 1458 C CA . MET A 1 183 ? -4.265 -4.149 -21.309 1.00 85.75 183 MET A CA 1
ATOM 1459 C C . MET A 1 183 ? -5.619 -4.769 -20.944 1.00 85.75 183 MET A C 1
ATOM 1461 O O . MET A 1 183 ? -6.060 -4.631 -19.800 1.00 85.75 183 MET A O 1
ATOM 1465 N N . GLN A 1 184 ? -6.303 -5.418 -21.889 1.00 87.25 184 GLN A N 1
ATOM 1466 C CA . GLN A 1 184 ? -7.582 -6.076 -21.622 1.00 87.25 184 GLN A CA 1
ATOM 1467 C C . GLN A 1 184 ? -7.417 -7.262 -20.662 1.00 87.25 184 GLN A C 1
ATOM 1469 O O . GLN A 1 184 ? -8.188 -7.370 -19.702 1.00 87.25 184 GLN A O 1
ATOM 1474 N N . PHE A 1 185 ? -6.387 -8.093 -20.852 1.00 86.94 185 PHE A N 1
ATOM 1475 C CA . PHE A 1 185 ? -6.061 -9.204 -19.955 1.00 86.94 185 PHE A CA 1
ATOM 1476 C C . PHE A 1 185 ? -5.791 -8.718 -18.530 1.00 86.94 185 PHE A C 1
ATOM 1478 O O . PHE A 1 185 ? -6.411 -9.219 -17.591 1.00 86.94 185 PHE A O 1
ATOM 1485 N N . ILE A 1 186 ? -4.955 -7.687 -18.362 1.00 88.06 186 ILE A N 1
ATOM 1486 C CA . ILE A 1 186 ? -4.652 -7.118 -17.040 1.00 88.06 186 ILE A CA 1
ATOM 1487 C C . ILE A 1 186 ? -5.920 -6.587 -16.365 1.00 88.06 186 ILE A C 1
ATOM 1489 O O . ILE A 1 186 ? -6.174 -6.895 -15.200 1.00 88.06 186 ILE A O 1
ATOM 1493 N N . ARG A 1 187 ? -6.751 -5.813 -17.077 1.00 83.94 187 ARG A N 1
ATOM 1494 C CA . ARG A 1 187 ? -7.999 -5.272 -16.506 1.00 83.94 187 ARG A CA 1
ATOM 1495 C C . ARG A 1 187 ? -8.959 -6.382 -16.090 1.00 83.94 187 ARG A C 1
ATOM 1497 O O . ARG A 1 187 ? -9.543 -6.314 -15.009 1.00 83.94 187 ARG A O 1
ATOM 1504 N N . LYS A 1 188 ? -9.116 -7.412 -16.925 1.00 85.06 188 LYS A N 1
ATOM 1505 C CA . LYS A 1 188 ? -9.968 -8.567 -16.618 1.00 85.06 188 LYS A CA 1
ATOM 1506 C C . LYS A 1 188 ? -9.462 -9.315 -15.383 1.00 85.06 188 LYS A C 1
ATOM 1508 O O . LYS A 1 188 ? -10.265 -9.632 -14.504 1.00 85.06 188 LYS A O 1
ATOM 1513 N N . ALA A 1 189 ? -8.154 -9.544 -15.287 1.00 82.88 189 ALA A N 1
ATOM 1514 C CA . ALA A 1 189 ? -7.534 -10.195 -14.137 1.00 82.88 189 ALA A CA 1
ATOM 1515 C C . ALA A 1 189 ? -7.694 -9.369 -12.851 1.00 82.88 189 ALA A C 1
ATOM 1517 O O . ALA A 1 189 ? -7.996 -9.924 -11.799 1.00 82.88 189 ALA A O 1
ATOM 1518 N N . GLN A 1 190 ? -7.581 -8.037 -12.925 1.00 79.06 190 GLN A N 1
ATOM 1519 C CA . GLN A 1 190 ? -7.821 -7.152 -11.778 1.00 79.06 190 GLN A CA 1
ATOM 1520 C C . GLN A 1 190 ? -9.255 -7.264 -11.246 1.00 79.06 190 GLN A C 1
ATOM 1522 O O . GLN A 1 190 ? -9.457 -7.351 -10.035 1.00 79.06 190 GLN A O 1
ATOM 1527 N N . ILE A 1 191 ? -10.250 -7.296 -12.137 1.00 76.12 191 ILE A N 1
ATOM 1528 C CA . ILE A 1 191 ? -11.667 -7.375 -11.752 1.00 76.12 191 ILE A CA 1
ATOM 1529 C C . ILE A 1 191 ? -12.041 -8.768 -11.230 1.00 76.12 191 ILE A C 1
ATOM 1531 O O . ILE A 1 191 ? -12.842 -8.873 -10.304 1.00 76.12 191 ILE A O 1
ATOM 1535 N N . SER A 1 192 ? -11.491 -9.831 -11.819 1.00 79.12 192 SER A N 1
ATOM 1536 C CA . SER A 1 192 ? -11.882 -11.209 -11.504 1.00 79.12 192 SER A CA 1
ATOM 1537 C C . SER A 1 192 ? -10.875 -11.905 -10.593 1.00 79.12 192 SER A C 1
ATOM 1539 O O . SER A 1 192 ? -11.115 -12.018 -9.392 1.00 79.12 192 SER A O 1
ATOM 1541 N N . ASP A 1 193 ? -9.751 -12.349 -11.143 1.00 78.25 193 ASP A N 1
ATOM 1542 C CA . ASP A 1 193 ? -8.835 -13.280 -10.486 1.00 78.25 193 ASP A CA 1
ATOM 1543 C C . ASP A 1 193 ? -8.122 -12.664 -9.280 1.00 78.25 193 ASP A C 1
ATOM 1545 O O . ASP A 1 193 ? -8.163 -13.236 -8.193 1.00 78.25 193 ASP A O 1
ATOM 1549 N N . ILE A 1 194 ? -7.548 -11.465 -9.420 1.00 78.06 194 ILE A N 1
ATOM 1550 C CA . ILE A 1 194 ? -6.844 -10.776 -8.325 1.00 78.06 194 ILE A CA 1
ATOM 1551 C C . ILE A 1 194 ? -7.821 -10.459 -7.189 1.00 78.06 194 ILE A C 1
ATOM 1553 O O . ILE A 1 194 ? -7.536 -10.738 -6.025 1.00 78.06 194 ILE A O 1
ATOM 1557 N N . THR A 1 195 ? -9.002 -9.926 -7.517 1.00 78.06 195 THR A N 1
ATOM 1558 C CA . THR A 1 195 ? -10.023 -9.591 -6.513 1.00 78.06 195 THR A CA 1
ATOM 1559 C C . THR A 1 195 ? -10.548 -10.847 -5.806 1.00 78.06 195 THR A C 1
ATOM 1561 O O . THR A 1 195 ? -10.716 -10.849 -4.586 1.00 78.06 195 THR A O 1
ATOM 1564 N N . LYS A 1 196 ? -10.754 -11.952 -6.533 1.00 81.88 196 LYS A N 1
ATOM 1565 C CA . LYS A 1 196 ? -11.204 -13.232 -5.963 1.00 81.88 196 LYS A CA 1
ATOM 1566 C C . LYS A 1 196 ? -10.135 -13.894 -5.089 1.00 81.88 196 LYS A C 1
ATOM 1568 O O . LYS A 1 196 ? -10.450 -14.379 -3.998 1.00 81.88 196 LYS A O 1
ATOM 1573 N N . ASN A 1 197 ? -8.880 -13.896 -5.535 1.00 81.50 197 ASN A N 1
ATOM 1574 C CA . ASN A 1 197 ? -7.744 -14.410 -4.767 1.00 81.50 197 ASN A CA 1
ATOM 1575 C C . ASN A 1 197 ? -7.538 -13.595 -3.486 1.00 81.50 197 ASN A C 1
ATOM 1577 O O . ASN A 1 197 ? -7.285 -14.164 -2.418 1.00 81.50 197 ASN A O 1
ATOM 1581 N N . MET A 1 198 ? -7.713 -12.272 -3.576 1.00 85.06 198 MET A N 1
ATOM 1582 C CA . MET A 1 198 ? -7.698 -11.384 -2.420 1.00 85.06 198 MET A CA 1
ATOM 1583 C C . MET A 1 198 ? -8.812 -11.728 -1.436 1.00 85.06 198 MET A C 1
ATOM 1585 O O . MET A 1 198 ? -8.515 -11.940 -0.268 1.00 85.06 198 MET A O 1
ATOM 1589 N N . ALA A 1 199 ? -10.062 -11.842 -1.894 1.00 82.75 199 ALA A N 1
ATOM 1590 C CA . ALA A 1 199 ? -11.195 -12.177 -1.031 1.00 82.75 199 ALA A CA 1
ATOM 1591 C C . ALA A 1 199 ? -10.998 -13.525 -0.317 1.00 82.75 199 ALA A C 1
ATOM 1593 O O . ALA A 1 199 ? -11.141 -13.608 0.895 1.00 82.75 199 ALA A O 1
ATOM 1594 N N . THR A 1 200 ? -10.549 -14.553 -1.043 1.00 85.62 200 THR A N 1
ATOM 1595 C CA . THR A 1 200 ? -10.273 -15.880 -0.460 1.00 85.62 200 THR A CA 1
ATOM 1596 C C . THR A 1 200 ? -9.209 -15.807 0.638 1.00 85.62 200 THR A C 1
ATOM 1598 O O . THR A 1 200 ? -9.323 -16.439 1.686 1.00 85.62 200 THR A O 1
ATOM 1601 N N . SER A 1 201 ? -8.162 -15.016 0.407 1.00 86.12 201 SER A N 1
ATOM 1602 C CA . SER A 1 201 ? -7.063 -14.870 1.365 1.00 86.12 201 SER A CA 1
ATOM 1603 C C . SER A 1 201 ? -7.444 -13.979 2.541 1.00 86.12 201 SER A C 1
ATOM 1605 O O . SER A 1 201 ? -6.993 -14.218 3.657 1.00 86.12 201 SER A O 1
ATOM 1607 N N . ALA A 1 202 ? -8.303 -12.988 2.302 1.00 87.38 202 ALA A N 1
ATOM 1608 C CA . ALA A 1 202 ? -8.919 -12.169 3.330 1.00 87.38 202 ALA A CA 1
ATOM 1609 C C . ALA A 1 202 ? -9.774 -13.027 4.267 1.00 87.38 202 ALA A C 1
ATOM 1611 O O . ALA A 1 202 ? -9.603 -12.929 5.476 1.00 87.38 202 ALA A O 1
ATOM 1612 N N . ASP A 1 203 ? -10.623 -13.903 3.727 1.00 89.12 203 ASP A N 1
ATOM 1613 C CA . ASP A 1 203 ? -11.481 -14.788 4.520 1.00 89.12 203 ASP A CA 1
ATOM 1614 C C . ASP A 1 203 ? -10.652 -15.766 5.364 1.00 89.12 203 ASP A C 1
ATOM 1616 O O . ASP A 1 203 ? -10.893 -15.912 6.563 1.00 89.12 203 ASP A O 1
ATOM 1620 N N . ALA A 1 204 ? -9.630 -16.390 4.766 1.00 90.44 204 ALA A N 1
ATOM 1621 C CA . ALA A 1 204 ? -8.729 -17.293 5.479 1.00 90.44 204 ALA A CA 1
ATOM 1622 C C . ALA A 1 204 ? -7.965 -16.577 6.605 1.00 90.44 204 ALA A C 1
ATOM 1624 O O . ALA A 1 204 ? -7.874 -17.088 7.721 1.00 90.44 204 ALA A O 1
ATOM 1625 N N . TRP A 1 205 ? -7.452 -15.375 6.331 1.00 92.75 205 TRP A N 1
ATOM 1626 C CA . TRP A 1 205 ? -6.766 -14.565 7.332 1.00 92.75 205 TRP A CA 1
ATOM 1627 C C . TRP A 1 205 ? -7.712 -14.118 8.450 1.00 92.75 205 TRP A C 1
ATOM 1629 O O . TRP A 1 205 ? -7.377 -14.261 9.618 1.00 92.75 205 TRP A O 1
ATOM 1639 N N . MET A 1 206 ? -8.918 -13.649 8.127 1.00 93.50 206 MET A N 1
ATOM 1640 C CA . MET A 1 206 ? -9.919 -13.250 9.122 1.00 93.50 206 MET A CA 1
ATOM 1641 C C . MET A 1 206 ? -10.344 -14.425 10.015 1.00 93.50 206 MET A C 1
ATOM 1643 O O . MET A 1 206 ? -10.495 -14.252 11.225 1.00 93.50 206 MET A O 1
ATOM 1647 N N . ALA A 1 207 ? -10.468 -15.631 9.452 1.00 93.94 207 ALA A N 1
ATOM 1648 C CA . ALA A 1 207 ? -10.725 -16.848 10.219 1.00 93.94 207 ALA A CA 1
ATOM 1649 C C . ALA A 1 207 ? -9.569 -17.191 11.174 1.00 93.94 207 ALA A C 1
ATOM 1651 O O . ALA A 1 207 ? -9.821 -17.591 12.308 1.00 93.94 207 ALA A O 1
ATOM 1652 N N . ASP A 1 208 ? -8.315 -16.997 10.755 1.00 94.31 208 ASP A N 1
ATOM 1653 C CA . ASP A 1 208 ? -7.149 -17.142 11.635 1.00 94.31 208 ASP A CA 1
ATOM 1654 C C . ASP A 1 208 ? -7.141 -16.077 12.746 1.00 94.31 208 ASP A C 1
ATOM 1656 O O . ASP A 1 208 ? -6.937 -16.414 13.915 1.00 94.31 208 ASP A O 1
ATOM 1660 N N . ILE A 1 209 ? -7.445 -14.814 12.422 1.00 95.44 209 ILE A N 1
ATOM 1661 C CA . ILE A 1 209 ? -7.562 -13.717 13.396 1.00 95.44 209 ILE A CA 1
ATOM 1662 C C . ILE A 1 209 ? -8.583 -14.039 14.494 1.00 95.44 209 ILE A C 1
ATOM 1664 O O . ILE A 1 209 ? -8.303 -13.803 15.670 1.00 95.44 209 ILE A O 1
ATOM 1668 N N . ALA A 1 210 ? -9.722 -14.639 14.141 1.00 95.25 210 ALA A N 1
ATOM 1669 C CA . ALA A 1 210 ? -10.773 -15.018 15.087 1.00 95.25 210 ALA A CA 1
ATOM 1670 C C . ALA A 1 210 ? -10.290 -15.982 16.188 1.00 95.25 210 ALA A C 1
ATOM 1672 O O . ALA A 1 210 ? -10.888 -16.053 17.260 1.00 95.25 210 ALA A O 1
ATOM 1673 N N . THR A 1 211 ? -9.208 -16.724 15.929 1.00 95.12 211 THR A N 1
ATOM 1674 C CA . THR A 1 211 ? -8.619 -17.685 16.871 1.00 95.12 211 THR A CA 1
ATOM 1675 C C . THR A 1 211 ? -7.567 -17.070 17.792 1.00 95.12 211 THR A C 1
ATOM 1677 O O . THR A 1 211 ? -7.098 -17.734 18.721 1.00 95.12 211 THR A O 1
ATOM 1680 N N . LYS A 1 212 ? -7.152 -15.820 17.547 1.00 94.75 212 LYS A N 1
ATOM 1681 C CA . LYS A 1 212 ? -6.038 -15.218 18.281 1.00 94.75 212 LYS A CA 1
ATOM 1682 C C . LYS A 1 212 ? -6.453 -14.809 19.703 1.00 94.75 212 LYS A C 1
ATOM 1684 O O . LYS A 1 212 ? -7.562 -14.316 19.913 1.00 94.75 212 LYS A O 1
ATOM 1689 N N . PRO A 1 213 ? -5.559 -14.948 20.700 1.00 90.81 213 PRO A N 1
ATOM 1690 C CA . PRO A 1 213 ? -5.866 -14.582 22.079 1.00 90.81 213 PRO A CA 1
ATOM 1691 C C . PRO A 1 213 ? -6.282 -13.113 22.236 1.00 90.81 213 PRO A C 1
ATOM 1693 O O . PRO A 1 213 ? -5.632 -12.207 21.712 1.00 90.81 213 PRO A O 1
ATOM 1696 N N . GLY A 1 214 ? -7.349 -12.879 23.003 1.00 91.56 214 GLY A N 1
ATOM 1697 C CA . GLY A 1 214 ? -7.857 -11.537 23.306 1.00 91.56 214 GLY A CA 1
ATOM 1698 C C . GLY A 1 214 ? -8.608 -10.856 22.157 1.00 91.56 214 GLY A C 1
ATOM 1699 O O . GLY A 1 214 ? -9.072 -9.730 22.336 1.00 91.56 214 GLY A O 1
ATOM 1700 N N . VAL A 1 215 ? -8.745 -11.517 21.005 1.00 96.69 215 VAL A N 1
ATOM 1701 C CA . VAL A 1 215 ? -9.552 -11.022 19.890 1.00 96.69 215 VAL A CA 1
ATOM 1702 C C . VAL A 1 215 ? -11.029 -11.315 20.147 1.00 96.69 215 VAL A C 1
ATOM 1704 O O . VAL A 1 215 ? -11.412 -12.411 20.546 1.00 96.69 215 VAL A O 1
ATOM 1707 N N . GLN A 1 216 ? -11.857 -10.300 19.932 1.00 97.62 216 GLN A N 1
ATOM 1708 C CA . GLN A 1 216 ? -13.307 -10.319 20.070 1.00 97.62 216 GLN A CA 1
ATOM 1709 C C . GLN A 1 216 ? -13.955 -10.016 18.715 1.00 97.62 216 GLN A C 1
ATOM 1711 O O . GLN A 1 216 ? -13.322 -9.445 17.826 1.00 97.62 216 GLN A O 1
ATOM 1716 N N . ALA A 1 217 ? -15.220 -10.397 18.565 1.00 97.06 217 ALA A N 1
ATOM 1717 C CA . ALA A 1 217 ? -16.005 -10.201 17.353 1.00 97.06 217 ALA A CA 1
ATOM 1718 C C . ALA A 1 217 ? -17.100 -9.151 17.578 1.00 97.06 217 ALA A C 1
ATOM 1720 O O . ALA A 1 217 ? -17.733 -9.125 18.633 1.00 97.06 217 ALA A O 1
ATOM 1721 N N . LEU A 1 218 ? -17.347 -8.319 16.568 1.00 96.12 218 LEU A N 1
ATOM 1722 C CA . LEU A 1 218 ? -18.489 -7.413 16.504 1.00 96.12 218 LEU A CA 1
ATOM 1723 C C . LEU A 1 218 ? -19.229 -7.631 15.183 1.00 96.12 218 LEU A C 1
ATOM 1725 O O . LEU A 1 218 ? -18.636 -7.535 14.111 1.00 96.12 218 LEU A O 1
ATOM 1729 N N . GLU A 1 219 ? -20.527 -7.908 15.273 1.00 95.00 219 GLU A N 1
ATOM 1730 C CA . GLU A 1 219 ? -21.399 -8.091 14.113 1.00 95.00 219 GLU A CA 1
ATOM 1731 C C . GLU A 1 219 ? -22.011 -6.761 13.671 1.00 95.00 219 GLU A C 1
ATOM 1733 O O . GLU A 1 219 ? -22.632 -6.052 14.464 1.00 95.00 219 GLU A O 1
ATOM 1738 N N . ILE A 1 220 ? -21.854 -6.434 12.388 1.00 89.56 220 ILE A N 1
ATOM 1739 C CA . ILE A 1 220 ? -22.392 -5.228 11.752 1.00 89.56 220 ILE A CA 1
ATOM 1740 C C . ILE A 1 220 ? -23.023 -5.636 10.421 1.00 89.56 220 ILE A C 1
ATOM 1742 O O . ILE A 1 220 ? -22.336 -6.103 9.510 1.00 89.56 220 ILE A O 1
ATOM 1746 N N . ASP A 1 221 ? -24.342 -5.474 10.304 1.00 86.81 221 ASP A N 1
ATOM 1747 C CA . ASP A 1 221 ? -25.111 -5.776 9.088 1.00 86.81 221 ASP A CA 1
ATOM 1748 C C . ASP A 1 221 ? -24.813 -7.175 8.506 1.00 86.81 221 ASP A C 1
ATOM 1750 O O . ASP A 1 221 ? -24.603 -7.347 7.303 1.00 86.81 221 ASP A O 1
ATOM 1754 N N . GLY A 1 222 ? -24.733 -8.184 9.382 1.00 85.00 222 GLY A N 1
ATOM 1755 C CA . GLY A 1 222 ? -24.446 -9.574 9.009 1.00 85.00 222 GLY A CA 1
ATOM 1756 C C . GLY A 1 222 ? -22.992 -9.835 8.614 1.00 85.00 222 GLY A C 1
ATOM 1757 O O . GLY A 1 222 ? -22.731 -10.720 7.802 1.00 85.00 222 GLY A O 1
ATOM 1758 N N . ASN A 1 223 ? -22.054 -9.028 9.111 1.00 88.81 223 ASN A N 1
ATOM 1759 C CA . ASN A 1 223 ? -20.627 -9.223 8.898 1.00 88.81 223 ASN A CA 1
ATOM 1760 C C . ASN A 1 223 ? -19.839 -9.011 10.173 1.00 88.81 223 ASN A C 1
ATOM 1762 O O . ASN A 1 223 ? -20.057 -8.039 10.894 1.00 88.81 223 ASN A O 1
ATOM 1766 N N . THR A 1 224 ? -18.833 -9.851 10.347 1.00 93.81 224 THR A N 1
ATOM 1767 C CA . THR A 1 224 ? -17.949 -9.797 11.496 1.00 93.81 224 THR A CA 1
ATOM 1768 C C . THR A 1 224 ? -16.776 -8.858 11.240 1.00 93.81 224 THR A C 1
ATOM 1770 O O . THR A 1 224 ? -16.063 -8.974 10.239 1.00 93.81 224 THR A O 1
ATOM 1773 N N . ILE A 1 225 ? -16.543 -7.943 12.176 1.00 95.75 225 ILE A N 1
ATOM 1774 C CA . ILE A 1 225 ? -15.240 -7.306 12.360 1.00 95.75 225 ILE A CA 1
ATOM 1775 C C . ILE A 1 225 ? -14.597 -7.865 13.626 1.00 95.75 225 ILE A C 1
ATOM 1777 O O . ILE A 1 225 ? -15.294 -8.163 14.598 1.00 95.75 225 ILE A O 1
ATOM 1781 N N . TYR A 1 226 ? -13.275 -7.997 13.625 1.00 97.56 226 TYR A N 1
ATOM 1782 C CA . TYR A 1 226 ? -12.542 -8.461 14.798 1.00 97.56 226 TYR A CA 1
ATOM 1783 C C . TYR A 1 226 ? -11.799 -7.303 15.442 1.00 97.56 226 TYR A C 1
ATOM 1785 O O . TYR A 1 226 ? -11.307 -6.407 14.758 1.00 97.56 226 TYR A O 1
ATOM 1793 N N . TYR A 1 227 ? -11.697 -7.307 16.764 1.00 97.88 227 TYR A N 1
ATOM 1794 C CA . TYR A 1 227 ? -10.988 -6.266 17.493 1.00 97.88 227 TYR A CA 1
ATOM 1795 C C . TYR A 1 227 ? -10.326 -6.807 18.753 1.00 97.88 227 TYR A C 1
ATOM 1797 O O . TYR A 1 227 ? -10.687 -7.857 19.274 1.00 97.88 227 TYR A O 1
ATOM 1805 N N . ARG A 1 228 ? -9.361 -6.054 19.270 1.00 97.38 228 ARG A N 1
ATOM 1806 C CA . ARG A 1 228 ? -8.765 -6.252 20.588 1.00 97.38 228 ARG A CA 1
ATOM 1807 C C . ARG A 1 228 ? -8.620 -4.896 21.255 1.00 97.38 228 ARG A C 1
ATOM 1809 O O . ARG A 1 228 ? -8.040 -3.980 20.675 1.00 97.38 228 ARG A O 1
ATOM 1816 N N . ILE A 1 229 ? -9.127 -4.779 22.477 1.00 97.19 229 ILE A N 1
ATOM 1817 C CA . ILE A 1 229 ? -8.885 -3.605 23.315 1.00 97.19 229 ILE A CA 1
ATOM 1818 C C . ILE A 1 229 ? -7.475 -3.741 23.891 1.00 97.19 229 ILE A C 1
ATOM 1820 O O . ILE A 1 229 ? -7.200 -4.664 24.653 1.00 97.19 229 ILE A O 1
ATOM 1824 N N . ASP A 1 230 ? -6.575 -2.849 23.484 1.00 95.12 230 ASP A N 1
ATOM 1825 C CA . ASP A 1 230 ? -5.196 -2.806 23.974 1.00 95.12 230 ASP A CA 1
ATOM 1826 C C . ASP A 1 230 ? -5.095 -1.991 25.277 1.00 95.12 230 ASP A C 1
ATOM 1828 O O . ASP A 1 230 ? -4.239 -2.264 26.115 1.00 95.12 230 ASP A O 1
ATOM 1832 N N . ASN A 1 231 ? -5.976 -0.998 25.444 1.00 96.50 231 ASN A N 1
ATOM 1833 C CA . ASN A 1 231 ? -6.174 -0.221 26.667 1.00 96.50 231 ASN A CA 1
ATOM 1834 C C . ASN A 1 231 ? -7.640 0.233 26.746 1.00 96.50 231 ASN A C 1
ATOM 1836 O O . ASN A 1 231 ? -8.142 0.834 25.796 1.00 96.50 231 ASN A O 1
ATOM 1840 N N . GLU A 1 232 ? -8.323 -0.023 27.863 1.00 95.81 232 GLU A N 1
ATOM 1841 C CA . GLU A 1 232 ? -9.730 0.365 28.030 1.00 95.81 232 GLU A CA 1
ATOM 1842 C C . GLU A 1 232 ? -9.923 1.882 28.106 1.00 95.81 232 GLU A C 1
ATOM 1844 O O . GLU A 1 232 ? -10.936 2.376 27.618 1.00 95.81 232 GLU A O 1
ATOM 1849 N N . GLY A 1 233 ? -8.956 2.624 28.655 1.00 96.69 233 GLY A N 1
ATOM 1850 C CA . GLY A 1 233 ? -9.080 4.066 28.874 1.00 96.69 233 GLY A CA 1
ATOM 1851 C C . GLY A 1 233 ? -10.100 4.439 29.958 1.00 96.69 233 GLY A C 1
ATOM 1852 O O . GLY A 1 233 ? -10.444 3.638 30.824 1.00 96.69 233 GLY A O 1
ATOM 1853 N N . GLY A 1 234 ? -10.546 5.696 29.930 1.00 95.69 234 GLY A N 1
ATOM 1854 C CA . GLY A 1 234 ? -11.480 6.276 30.895 1.00 95.69 234 GLY A CA 1
ATOM 1855 C C . GLY A 1 234 ? -12.939 6.260 30.431 1.00 95.69 234 GLY A C 1
ATOM 1856 O O . GLY A 1 234 ? -13.534 5.219 30.163 1.00 95.69 234 GLY A O 1
ATOM 1857 N N . VAL A 1 235 ? -13.549 7.445 30.361 1.00 94.62 235 VAL A N 1
ATOM 1858 C CA . VAL A 1 235 ? -14.966 7.602 29.993 1.00 94.62 235 VAL A CA 1
ATOM 1859 C C . VAL A 1 235 ? -15.171 7.268 28.518 1.00 94.62 235 VAL A C 1
ATOM 1861 O O . VAL A 1 235 ? -14.428 7.762 27.679 1.00 94.62 235 VAL A O 1
ATOM 1864 N N . LYS A 1 236 ? -16.195 6.470 28.197 1.00 96.56 236 LYS A N 1
ATOM 1865 C CA . LYS A 1 236 ? -16.547 6.086 26.819 1.00 96.56 236 LYS A CA 1
ATOM 1866 C C . LYS A 1 236 ? -17.320 7.195 26.084 1.00 96.56 236 LYS A C 1
ATOM 1868 O O . LYS A 1 236 ? -18.103 7.924 26.716 1.00 96.56 236 LYS A O 1
ATOM 1873 N N . PRO A 1 237 ? -17.112 7.359 24.765 1.00 95.62 237 PRO A N 1
ATOM 1874 C CA . PRO A 1 237 ? -17.851 8.332 23.974 1.00 95.62 237 PRO A CA 1
ATOM 1875 C C . PRO A 1 237 ? -19.264 7.828 23.667 1.00 95.62 237 PRO A C 1
ATOM 1877 O O . PRO A 1 237 ? -19.496 6.635 23.480 1.00 95.62 237 PRO A O 1
ATOM 1880 N N . GLU A 1 238 ? -20.204 8.759 23.565 1.00 93.75 238 GLU A N 1
ATOM 1881 C CA . GLU A 1 238 ? -21.516 8.533 22.964 1.00 93.75 238 GLU A CA 1
ATOM 1882 C C . GLU A 1 238 ? -21.482 8.916 21.478 1.00 93.75 238 GLU A C 1
ATOM 1884 O O . GLU A 1 238 ? -20.612 9.665 21.030 1.00 93.75 238 GLU A O 1
ATOM 1889 N N . VAL A 1 239 ? -22.441 8.424 20.691 1.00 90.12 239 VAL A N 1
ATOM 1890 C CA . VAL A 1 239 ? -22.474 8.621 19.227 1.00 90.12 239 VAL A CA 1
ATOM 1891 C C . VAL A 1 239 ? -22.474 10.096 18.810 1.00 90.12 239 VAL A C 1
ATOM 1893 O O . VAL A 1 239 ? -21.903 10.458 17.780 1.00 90.12 239 VAL A O 1
ATOM 1896 N N . GLN A 1 240 ? -23.073 10.967 19.621 1.00 92.69 240 GLN A N 1
ATOM 1897 C CA . GLN A 1 240 ? -23.133 12.403 19.374 1.00 92.69 240 GLN A CA 1
ATOM 1898 C C . GLN A 1 240 ? -21.898 13.171 19.851 1.00 92.69 240 GLN A C 1
ATOM 1900 O O . GLN A 1 240 ? -21.802 14.360 19.550 1.00 92.69 240 GLN A O 1
ATOM 1905 N N . ASP A 1 241 ? -20.982 12.552 20.597 1.00 94.38 241 ASP A N 1
ATOM 1906 C CA . ASP A 1 241 ? -19.808 13.238 21.134 1.00 94.38 241 ASP A CA 1
ATOM 1907 C C . ASP A 1 241 ? -18.807 13.585 20.034 1.00 94.38 241 ASP A C 1
ATOM 1909 O O . ASP A 1 241 ? -18.676 12.881 19.030 1.00 94.38 241 ASP A O 1
ATOM 1913 N N . SER A 1 242 ? -18.066 14.677 20.238 1.00 94.69 242 SER A N 1
ATOM 1914 C CA . SER A 1 242 ? -16.925 14.990 19.380 1.00 94.69 242 SER A CA 1
ATOM 1915 C C . SER A 1 242 ? -15.671 14.327 19.930 1.00 94.69 242 SER A C 1
ATOM 1917 O O . SER A 1 242 ? -15.339 14.501 21.101 1.00 94.69 242 SER A O 1
ATOM 1919 N N . ILE A 1 243 ? -14.937 13.631 19.076 1.00 93.81 243 ILE A N 1
ATOM 1920 C CA . ILE A 1 243 ? -13.736 12.876 19.430 1.00 93.81 243 ILE A CA 1
ATOM 1921 C C . ILE A 1 243 ? -12.513 13.400 18.677 1.00 93.81 243 ILE A C 1
ATOM 1923 O O . ILE A 1 243 ? -12.636 13.916 17.564 1.00 93.81 243 ILE A O 1
ATOM 1927 N N . ALA A 1 244 ? -11.340 13.247 19.286 1.00 93.06 244 ALA A N 1
ATOM 1928 C CA . ALA A 1 244 ? -10.042 13.378 18.631 1.00 93.06 244 ALA A CA 1
ATOM 1929 C C . ALA A 1 244 ? -9.293 12.049 18.760 1.00 93.06 244 ALA A C 1
ATOM 1931 O O . ALA A 1 244 ? -9.288 11.457 19.841 1.00 93.06 244 ALA A O 1
ATOM 1932 N N . VAL A 1 245 ? -8.686 11.579 17.670 1.00 92.62 245 VAL A N 1
ATOM 1933 C CA . VAL A 1 245 ? -8.058 10.253 17.607 1.00 92.62 245 VAL A CA 1
ATOM 1934 C C . VAL A 1 245 ? -6.701 10.309 16.922 1.00 92.62 245 VAL A C 1
ATOM 1936 O O . VAL A 1 245 ? -6.527 11.040 15.946 1.00 92.62 245 VAL A O 1
ATOM 1939 N N . ASN A 1 246 ? -5.781 9.466 17.378 1.00 92.06 246 ASN A N 1
ATOM 1940 C CA . ASN A 1 246 ? -4.635 9.044 16.583 1.00 92.06 246 ASN A CA 1
ATOM 1941 C C . ASN A 1 246 ? -4.940 7.683 15.973 1.00 92.06 246 ASN A C 1
ATOM 1943 O O . ASN A 1 246 ? -5.566 6.840 16.614 1.00 92.06 246 ASN A O 1
ATOM 1947 N N . TYR A 1 247 ? -4.515 7.456 14.733 1.00 92.00 247 TYR A N 1
ATOM 1948 C CA . TYR A 1 247 ? -4.710 6.158 14.105 1.00 92.00 247 TYR A CA 1
ATOM 1949 C C . TYR A 1 247 ? -3.568 5.788 13.167 1.00 92.00 247 TYR A C 1
ATOM 1951 O O . TYR A 1 247 ? -2.890 6.656 12.612 1.00 92.00 247 TYR A O 1
ATOM 1959 N N . ALA A 1 248 ? -3.401 4.486 12.956 1.00 92.81 248 ALA A N 1
ATOM 1960 C CA . ALA A 1 248 ? -2.594 3.932 11.882 1.00 92.81 248 ALA A CA 1
ATOM 1961 C C . ALA A 1 248 ? -3.365 2.811 11.185 1.00 92.81 248 ALA A C 1
ATOM 1963 O O . ALA A 1 248 ? -3.988 1.968 11.826 1.00 92.81 248 ALA A O 1
ATOM 1964 N N . VAL A 1 249 ? -3.332 2.821 9.857 1.00 92.12 249 VAL A N 1
ATOM 1965 C CA . VAL A 1 249 ? -3.946 1.811 9.004 1.00 92.12 249 VAL A CA 1
ATOM 1966 C C . VAL A 1 249 ? -2.854 1.063 8.276 1.00 92.12 249 VAL A C 1
ATOM 1968 O O . VAL A 1 249 ? -2.022 1.659 7.593 1.00 92.12 249 VAL A O 1
ATOM 1971 N N . TYR A 1 250 ? -2.913 -0.252 8.370 1.00 91.50 250 TYR A N 1
ATOM 1972 C CA . TYR A 1 250 ? -2.051 -1.176 7.670 1.00 91.50 250 TYR A CA 1
ATOM 1973 C C . TYR A 1 250 ? -2.897 -2.035 6.736 1.00 91.50 250 TYR A C 1
ATOM 1975 O O . TYR A 1 250 ? -4.035 -2.389 7.043 1.00 91.50 250 TYR A O 1
ATOM 1983 N N . SER A 1 251 ? -2.326 -2.426 5.602 1.00 89.56 251 SER A N 1
ATOM 1984 C CA . SER A 1 251 ? -2.824 -3.596 4.879 1.00 89.56 251 SER A CA 1
ATOM 1985 C C . SER A 1 251 ? -2.735 -4.829 5.778 1.00 89.56 251 SER A C 1
ATOM 1987 O O . SER A 1 251 ? -1.880 -4.886 6.667 1.00 89.56 251 SER A O 1
ATOM 1989 N N . TYR A 1 252 ? -3.532 -5.857 5.499 1.00 88.19 252 TYR A N 1
ATOM 1990 C CA . TYR A 1 252 ? -3.450 -7.115 6.245 1.00 88.19 252 TYR A CA 1
ATOM 1991 C C . TYR A 1 252 ? -2.088 -7.822 6.162 1.00 88.19 252 TYR A C 1
ATOM 1993 O O . TYR A 1 252 ? -1.818 -8.716 6.953 1.00 88.19 252 TYR A O 1
ATOM 2001 N N . ARG A 1 253 ? -1.208 -7.391 5.250 1.00 86.31 253 ARG A N 1
ATOM 2002 C CA . ARG A 1 253 ? 0.172 -7.878 5.098 1.00 86.31 253 ARG A CA 1
ATOM 2003 C C . ARG A 1 253 ? 1.208 -7.061 5.871 1.00 86.31 253 ARG A C 1
ATOM 2005 O O . ARG A 1 253 ? 2.391 -7.340 5.758 1.00 86.31 253 ARG A O 1
ATOM 2012 N N . GLY A 1 254 ? 0.805 -6.026 6.610 1.00 86.12 254 GLY A N 1
ATOM 2013 C CA . GLY A 1 254 ? 1.712 -5.222 7.442 1.00 86.12 254 GLY A CA 1
ATOM 2014 C C . GLY A 1 254 ? 2.275 -3.962 6.788 1.00 86.12 254 GLY A C 1
ATOM 2015 O O . GLY A 1 254 ? 2.988 -3.200 7.436 1.00 86.12 254 GLY A O 1
ATOM 2016 N N . ARG A 1 255 ? 1.922 -3.674 5.532 1.00 85.88 255 ARG A N 1
ATOM 2017 C CA . ARG A 1 255 ? 2.268 -2.394 4.895 1.00 85.88 255 ARG A CA 1
ATOM 2018 C C . ARG A 1 255 ? 1.491 -1.248 5.537 1.00 85.88 255 ARG A C 1
ATOM 2020 O O . ARG A 1 255 ? 0.262 -1.309 5.518 1.00 85.88 255 ARG A O 1
ATOM 2027 N N . LEU A 1 256 ? 2.161 -0.192 6.007 1.00 86.88 256 LEU A N 1
ATOM 2028 C CA . LEU A 1 256 ? 1.469 1.035 6.413 1.00 86.88 256 LEU A CA 1
ATOM 2029 C C . LEU A 1 256 ? 0.814 1.694 5.187 1.00 86.88 256 LEU A C 1
ATOM 2031 O O . LEU A 1 256 ? 1.467 1.940 4.175 1.00 86.88 256 LEU A O 1
ATOM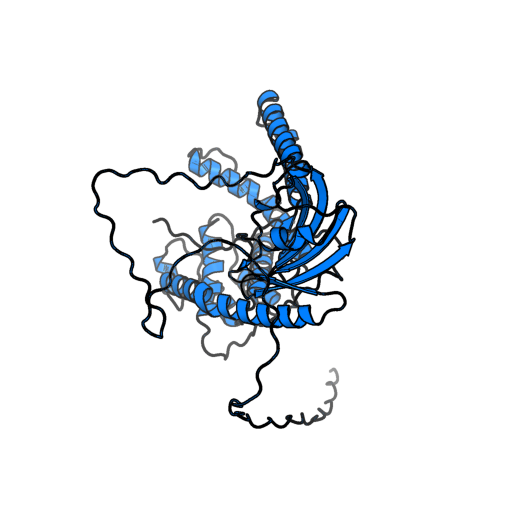 2035 N N . VAL A 1 257 ? -0.483 1.969 5.292 1.00 87.00 257 VAL A N 1
ATOM 2036 C CA . VAL A 1 257 ? -1.308 2.629 4.270 1.00 87.00 257 VAL A CA 1
ATOM 2037 C C . VAL A 1 257 ? -1.409 4.120 4.565 1.00 87.00 257 VAL A C 1
ATOM 2039 O O . VAL A 1 257 ? -1.217 4.941 3.673 1.00 87.00 257 VAL A O 1
ATOM 2042 N N . GLU A 1 258 ? -1.703 4.466 5.817 1.00 86.50 258 GLU A N 1
ATOM 2043 C CA . GLU A 1 258 ? -1.761 5.840 6.312 1.00 86.50 258 GLU A CA 1
ATOM 2044 C C . GLU A 1 258 ? -1.709 5.864 7.844 1.00 86.50 258 GLU A C 1
ATOM 2046 O O . GLU A 1 258 ? -2.171 4.930 8.494 1.00 86.50 258 GLU A O 1
ATOM 2051 N N . SER A 1 259 ? -1.194 6.937 8.440 1.00 89.69 259 SER A N 1
ATOM 2052 C CA . SER A 1 259 ? -1.335 7.195 9.874 1.00 89.69 259 SER A CA 1
ATOM 2053 C C . SER A 1 259 ? -1.367 8.691 10.170 1.00 89.69 259 SER A C 1
ATOM 2055 O O . SER A 1 259 ? -0.970 9.511 9.336 1.00 89.69 259 SER A O 1
ATOM 2057 N N . THR A 1 260 ? -1.829 9.062 11.366 1.00 88.44 260 THR A N 1
ATOM 2058 C CA . THR A 1 260 ? -1.686 10.438 11.865 1.00 88.44 260 THR A CA 1
ATOM 2059 C C . THR A 1 260 ? -0.210 10.850 11.862 1.00 88.44 260 THR A C 1
ATOM 2061 O O . THR A 1 260 ? 0.127 11.900 11.320 1.00 88.44 260 THR A O 1
ATOM 2064 N N . ASP A 1 261 ? 0.680 9.984 12.352 1.00 87.44 261 ASP A N 1
ATOM 2065 C CA . ASP A 1 261 ? 2.123 10.246 12.411 1.00 87.44 261 ASP A CA 1
ATOM 2066 C C . ASP A 1 261 ? 2.753 10.415 11.026 1.00 87.44 261 ASP A C 1
ATOM 2068 O O . ASP A 1 261 ? 3.562 11.322 10.825 1.00 87.44 261 ASP A O 1
ATOM 2072 N N . SER A 1 262 ? 2.376 9.589 10.041 1.00 84.88 262 SER A N 1
ATOM 2073 C CA . SER A 1 262 ? 2.922 9.709 8.686 1.00 84.88 262 SER A CA 1
ATOM 2074 C C . SER A 1 262 ? 2.485 11.015 8.029 1.00 84.88 262 SER A C 1
ATOM 2076 O O . SER A 1 262 ? 3.286 11.668 7.360 1.00 84.88 262 SER A O 1
ATOM 2078 N N . ARG A 1 263 ? 1.244 11.456 8.273 1.00 84.94 263 ARG A N 1
ATOM 2079 C CA . ARG A 1 263 ? 0.746 12.757 7.810 1.00 84.94 263 ARG A CA 1
ATOM 2080 C C . ARG A 1 263 ? 1.469 13.925 8.473 1.00 84.94 263 ARG A C 1
ATOM 2082 O O . ARG A 1 263 ? 1.821 14.875 7.778 1.00 84.94 263 ARG A O 1
ATOM 2089 N N . LEU A 1 264 ? 1.730 13.844 9.778 1.00 86.81 264 LEU A N 1
ATOM 2090 C CA . LEU A 1 264 ? 2.511 14.852 10.499 1.00 86.81 264 LEU A CA 1
ATOM 2091 C C . LEU A 1 264 ? 3.944 14.931 9.978 1.00 86.81 264 LEU A C 1
ATOM 2093 O O . LEU A 1 264 ? 4.432 16.021 9.690 1.00 86.81 264 LEU A O 1
ATOM 2097 N N . LYS A 1 265 ? 4.593 13.780 9.781 1.00 87.44 265 LYS A N 1
ATOM 2098 C CA . LYS A 1 265 ? 5.930 13.701 9.188 1.00 87.44 265 LYS A CA 1
ATOM 2099 C C . LYS A 1 265 ? 5.968 14.358 7.806 1.00 87.44 265 LYS A C 1
ATOM 2101 O O . LYS A 1 265 ? 6.804 15.225 7.586 1.00 87.44 265 LYS A O 1
ATOM 2106 N N . MET A 1 266 ? 5.031 14.024 6.913 1.00 83.81 266 MET A N 1
ATOM 2107 C CA . MET A 1 266 ? 4.953 14.627 5.574 1.00 83.81 266 MET A CA 1
ATOM 2108 C C . MET A 1 266 ? 4.721 16.143 5.616 1.00 83.81 266 MET A C 1
ATOM 2110 O O . MET A 1 266 ? 5.310 16.875 4.824 1.00 83.81 266 MET A O 1
ATOM 2114 N N . ALA A 1 267 ? 3.880 16.628 6.533 1.00 87.44 267 ALA A N 1
ATOM 2115 C CA . ALA A 1 267 ? 3.643 18.059 6.693 1.00 87.44 267 ALA A CA 1
ATOM 2116 C C . ALA A 1 267 ? 4.901 18.792 7.196 1.00 87.44 267 ALA A C 1
ATOM 2118 O O . ALA A 1 267 ? 5.261 19.836 6.655 1.00 87.44 267 ALA A O 1
ATOM 2119 N N . ASN A 1 268 ? 5.620 18.212 8.160 1.00 89.12 268 ASN A N 1
ATOM 2120 C CA . ASN A 1 268 ? 6.884 18.760 8.655 1.00 89.12 268 ASN A CA 1
ATOM 2121 C C . ASN A 1 268 ? 7.977 18.751 7.576 1.00 89.12 268 ASN A C 1
ATOM 2123 O O . ASN A 1 268 ? 8.658 19.753 7.384 1.00 89.12 268 ASN A O 1
ATOM 2127 N N . GLU A 1 269 ? 8.109 17.666 6.809 1.00 88.62 269 GLU A N 1
ATOM 2128 C CA . GLU A 1 269 ? 9.025 17.604 5.662 1.00 88.62 269 GLU A CA 1
ATOM 2129 C C . GLU A 1 269 ? 8.679 18.652 4.592 1.00 88.62 269 GLU A C 1
ATOM 2131 O O . GLU A 1 269 ? 9.575 19.238 3.986 1.00 88.62 269 GLU A O 1
ATOM 2136 N N . ALA A 1 270 ? 7.390 18.924 4.363 1.00 86.25 270 ALA A N 1
ATOM 2137 C CA . ALA A 1 270 ? 6.959 19.988 3.461 1.00 86.25 270 ALA A CA 1
ATOM 2138 C C . ALA A 1 270 ? 7.357 21.380 3.980 1.00 86.25 270 ALA A C 1
ATOM 2140 O O . ALA A 1 270 ? 7.802 22.209 3.188 1.00 86.25 270 ALA A O 1
ATOM 2141 N N . ILE A 1 271 ? 7.255 21.629 5.291 1.00 91.25 271 ILE A N 1
ATOM 2142 C CA . ILE A 1 271 ? 7.734 22.874 5.913 1.00 91.25 271 ILE A CA 1
ATOM 2143 C C . ILE A 1 271 ? 9.245 23.025 5.719 1.00 91.25 271 ILE A C 1
ATOM 2145 O O . ILE A 1 271 ? 9.693 24.093 5.310 1.00 91.25 271 ILE A O 1
ATOM 2149 N N . GLU A 1 272 ? 10.030 21.976 5.961 1.00 91.69 272 GLU A N 1
ATOM 2150 C CA . GLU A 1 272 ? 11.486 22.032 5.775 1.00 91.69 272 GLU A CA 1
ATOM 2151 C C . GLU A 1 272 ? 11.872 22.278 4.312 1.00 91.69 272 GLU A C 1
ATOM 2153 O O . GLU A 1 272 ? 12.720 23.124 4.032 1.00 91.69 272 GLU A O 1
ATOM 2158 N N .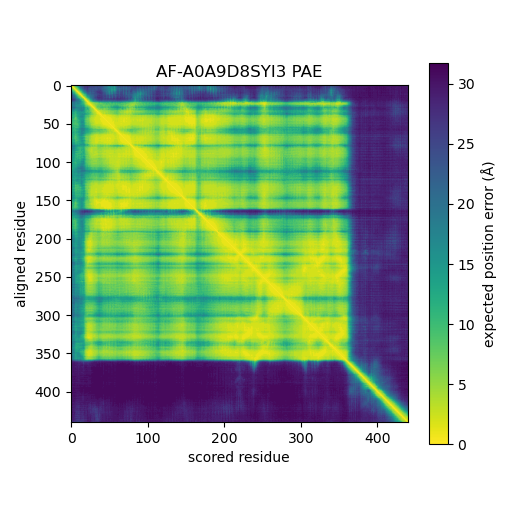 LYS A 1 273 ? 11.182 21.640 3.358 1.00 87.12 273 LYS A N 1
ATOM 2159 C CA . LYS A 1 273 ? 11.374 21.926 1.928 1.00 87.12 273 LYS A CA 1
ATOM 2160 C C . LYS A 1 273 ? 11.032 23.373 1.578 1.00 87.12 273 LYS A C 1
ATOM 2162 O O . LYS A 1 273 ? 11.779 24.003 0.842 1.00 87.12 273 LYS A O 1
ATOM 2167 N N . LEU A 1 274 ? 9.943 23.919 2.125 1.00 89.12 274 LEU A N 1
ATOM 2168 C CA . LEU A 1 274 ? 9.583 25.326 1.923 1.00 89.12 274 LEU A CA 1
ATOM 2169 C C . LEU A 1 274 ? 10.645 26.269 2.495 1.00 89.12 274 LEU A C 1
ATOM 2171 O O . LEU A 1 274 ? 10.971 27.258 1.848 1.00 89.12 274 LEU A O 1
ATOM 2175 N N . LYS A 1 275 ? 11.214 25.960 3.668 1.00 90.06 275 LYS A N 1
ATOM 2176 C CA . LYS A 1 275 ? 12.308 26.740 4.275 1.00 90.06 275 LYS A CA 1
ATOM 2177 C C . LYS A 1 275 ? 13.567 26.771 3.408 1.00 90.06 275 LYS A C 1
ATOM 2179 O O . LYS A 1 275 ? 14.263 27.779 3.403 1.00 90.06 275 LYS A O 1
ATOM 2184 N N . GLN A 1 276 ? 13.848 25.684 2.695 1.00 87.50 276 GLN A N 1
ATOM 2185 C CA . GLN A 1 276 ? 15.020 25.549 1.827 1.00 87.50 276 GLN A CA 1
ATOM 2186 C C . GLN A 1 276 ? 14.793 26.093 0.407 1.00 87.50 276 GLN A C 1
ATOM 2188 O O . GLN A 1 276 ? 15.756 26.280 -0.333 1.00 87.50 276 GLN A O 1
ATOM 2193 N N . ASP A 1 277 ? 13.544 26.355 0.014 1.00 80.62 277 ASP A N 1
ATOM 2194 C CA . ASP A 1 277 ? 13.210 26.838 -1.323 1.00 80.62 277 ASP A CA 1
ATOM 2195 C C . ASP A 1 277 ? 13.526 28.338 -1.474 1.00 80.62 277 ASP A C 1
ATOM 2197 O O . ASP A 1 277 ? 12.799 29.224 -1.002 1.00 80.62 277 ASP A O 1
ATOM 2201 N N . THR A 1 278 ? 14.637 28.618 -2.156 1.00 83.06 278 THR A N 1
ATOM 2202 C CA . THR A 1 278 ? 15.135 29.966 -2.460 1.00 83.06 278 THR A CA 1
ATOM 2203 C C . THR A 1 278 ? 14.480 30.594 -3.692 1.00 83.06 278 THR A C 1
ATOM 2205 O O . THR A 1 278 ? 14.717 31.767 -3.966 1.00 83.06 278 THR A O 1
ATOM 2208 N N . SER A 1 279 ? 13.632 29.860 -4.423 1.00 80.50 279 SER A N 1
ATOM 2209 C CA . SER A 1 279 ? 12.978 30.359 -5.642 1.00 80.50 279 SER A CA 1
ATOM 2210 C C . SER A 1 279 ? 11.767 31.262 -5.371 1.00 80.50 279 SER A C 1
ATOM 2212 O O . SER A 1 279 ? 11.275 31.932 -6.280 1.00 80.50 279 SER A O 1
ATOM 2214 N N . MET A 1 280 ? 11.277 31.294 -4.128 1.00 84.94 280 MET A N 1
ATOM 2215 C CA . MET A 1 280 ? 10.122 32.090 -3.706 1.00 84.94 280 MET A CA 1
ATOM 2216 C C . MET A 1 280 ? 10.509 33.257 -2.792 1.00 84.94 280 MET A C 1
ATOM 2218 O O . MET A 1 280 ? 11.505 33.194 -2.073 1.00 84.94 280 MET A O 1
ATOM 2222 N N . THR A 1 281 ? 9.686 34.311 -2.789 1.00 91.50 281 THR A N 1
ATOM 2223 C CA . THR A 1 281 ? 9.831 35.429 -1.845 1.00 91.50 281 THR A CA 1
ATOM 2224 C C . THR A 1 281 ? 9.550 34.977 -0.413 1.00 91.50 281 THR A C 1
ATOM 2226 O O . THR A 1 281 ? 8.773 34.043 -0.187 1.00 91.50 281 THR A O 1
ATOM 2229 N N . ASP A 1 282 ? 10.138 35.669 0.564 1.00 91.06 282 ASP A N 1
ATOM 2230 C CA . ASP A 1 282 ? 9.958 35.346 1.984 1.00 91.06 282 ASP A CA 1
ATOM 2231 C C . ASP A 1 282 ? 8.482 35.404 2.406 1.00 91.06 282 ASP A C 1
ATOM 2233 O O . ASP A 1 282 ? 8.007 34.509 3.104 1.00 91.06 282 ASP A O 1
ATOM 2237 N N . ASP A 1 283 ? 7.717 36.380 1.908 1.00 91.25 283 ASP A N 1
ATOM 2238 C CA . ASP A 1 283 ? 6.281 36.500 2.191 1.00 91.25 283 ASP A CA 1
ATOM 2239 C C . ASP A 1 283 ? 5.478 35.304 1.656 1.00 91.25 283 ASP A C 1
ATOM 2241 O O . ASP A 1 283 ? 4.641 34.734 2.362 1.00 91.25 283 ASP A O 1
ATOM 2245 N N . ALA A 1 284 ? 5.754 34.873 0.419 1.00 91.00 284 ALA A N 1
ATOM 2246 C CA . ALA A 1 284 ? 5.097 33.711 -0.175 1.00 91.00 284 ALA A CA 1
ATOM 2247 C C . ALA A 1 284 ? 5.462 32.418 0.571 1.00 91.00 284 ALA A C 1
ATOM 2249 O O . ALA A 1 284 ? 4.602 31.554 0.780 1.00 91.00 284 ALA A O 1
ATOM 2250 N N . ARG A 1 285 ? 6.721 32.298 1.009 1.00 92.44 285 ARG A N 1
ATOM 2251 C CA . ARG A 1 285 ? 7.210 31.173 1.812 1.00 92.44 285 ARG A CA 1
ATOM 2252 C C . ARG A 1 285 ? 6.514 31.111 3.165 1.00 92.44 285 ARG A C 1
ATOM 2254 O O . ARG A 1 285 ? 5.954 30.072 3.515 1.00 92.44 285 ARG A O 1
ATOM 2261 N N . ASN A 1 286 ? 6.498 32.224 3.893 1.00 92.88 286 ASN A N 1
ATOM 2262 C CA . ASN A 1 286 ? 5.892 32.322 5.218 1.00 92.88 286 ASN A CA 1
ATOM 2263 C C . ASN A 1 286 ? 4.390 32.032 5.168 1.00 92.88 286 ASN A C 1
ATOM 2265 O O . ASN A 1 286 ? 3.896 31.244 5.974 1.00 92.88 286 ASN A O 1
ATOM 2269 N N . SER A 1 287 ? 3.683 32.562 4.164 1.00 93.56 287 SER A N 1
ATOM 2270 C CA . SER A 1 287 ? 2.261 32.270 3.958 1.00 93.56 287 SER A CA 1
ATOM 2271 C C . SER A 1 287 ? 1.999 30.774 3.723 1.00 93.56 287 SER A C 1
ATOM 2273 O O . SER A 1 287 ? 1.090 30.196 4.324 1.00 93.56 287 SER A O 1
ATOM 2275 N N . ARG A 1 288 ? 2.825 30.095 2.911 1.00 93.12 288 ARG A N 1
ATOM 2276 C CA . ARG A 1 288 ? 2.709 28.638 2.704 1.00 93.12 288 ARG A CA 1
ATOM 2277 C C . ARG A 1 288 ? 3.005 27.844 3.975 1.00 93.12 288 ARG A C 1
ATOM 2279 O O . ARG A 1 288 ? 2.280 26.894 4.263 1.00 93.12 288 ARG A O 1
ATOM 2286 N N . ILE A 1 289 ? 4.030 28.222 4.739 1.00 93.00 289 ILE A N 1
ATOM 2287 C CA . ILE A 1 289 ? 4.361 27.571 6.017 1.00 93.00 289 ILE A CA 1
ATOM 2288 C C . ILE A 1 289 ? 3.198 27.713 7.008 1.00 93.00 289 ILE A C 1
ATOM 2290 O O . ILE A 1 289 ? 2.803 26.727 7.626 1.00 93.00 289 ILE A O 1
ATOM 2294 N N . GLU A 1 290 ? 2.597 28.899 7.117 1.00 94.56 290 GLU A N 1
ATOM 2295 C CA . GLU A 1 290 ? 1.425 29.127 7.968 1.00 94.56 290 GLU A CA 1
ATOM 2296 C C . GLU A 1 290 ? 0.240 28.239 7.555 1.00 94.56 290 GLU A C 1
ATOM 2298 O O . GLU A 1 290 ? -0.408 27.625 8.407 1.00 94.56 290 GLU A O 1
ATOM 2303 N N . MET A 1 291 ? -0.007 28.085 6.248 1.00 93.62 291 MET A N 1
ATOM 2304 C CA . MET A 1 291 ? -1.037 27.169 5.748 1.00 93.62 291 MET A CA 1
ATOM 2305 C C . MET A 1 291 ? -0.776 25.714 6.152 1.00 93.62 291 MET A C 1
ATOM 2307 O O . MET A 1 291 ? -1.716 25.027 6.559 1.00 93.62 291 MET A O 1
ATOM 2311 N N . VAL A 1 292 ? 0.470 25.234 6.056 1.00 92.31 292 VAL A N 1
ATOM 2312 C CA . VAL A 1 292 ? 0.819 23.861 6.458 1.00 92.31 292 VAL A CA 1
ATOM 2313 C C . VAL A 1 292 ? 0.703 23.687 7.975 1.00 92.31 292 VAL A C 1
ATOM 2315 O O . VAL A 1 292 ? 0.110 22.707 8.421 1.00 92.31 292 VAL A O 1
ATOM 2318 N N . ASN A 1 293 ? 1.152 24.657 8.777 1.00 92.31 293 ASN A N 1
ATOM 2319 C CA . ASN A 1 293 ? 0.970 24.636 10.234 1.00 92.31 293 ASN A CA 1
ATOM 2320 C C . ASN A 1 293 ? -0.512 24.572 10.623 1.00 92.31 293 ASN A C 1
ATOM 2322 O O . ASN A 1 293 ? -0.909 23.746 11.441 1.00 92.31 293 ASN A O 1
ATOM 2326 N N . LYS A 1 294 ? -1.370 25.355 9.959 1.00 91.44 294 LYS A N 1
ATOM 2327 C CA . LYS A 1 294 ? -2.821 25.287 10.172 1.00 91.44 294 LYS A CA 1
ATOM 2328 C C . LYS A 1 294 ? -3.396 23.914 9.816 1.00 91.44 294 LYS A C 1
ATOM 2330 O O . LYS A 1 294 ? -4.313 23.447 10.490 1.00 91.44 294 LYS A O 1
ATOM 2335 N N . GLN A 1 295 ? -2.885 23.254 8.773 1.00 88.81 295 GLN A N 1
ATOM 2336 C CA . GLN A 1 295 ? -3.276 21.878 8.443 1.00 88.81 295 GLN A CA 1
ATOM 2337 C C . GLN A 1 295 ? -2.824 20.887 9.521 1.00 88.81 295 GLN A C 1
ATOM 2339 O O . GLN A 1 295 ? -3.604 20.008 9.882 1.00 88.81 295 GLN A O 1
ATOM 2344 N N . ILE A 1 296 ? -1.613 21.039 10.065 1.00 88.62 296 ILE A N 1
ATOM 2345 C CA . ILE A 1 296 ? -1.107 20.235 11.188 1.00 88.62 296 ILE A CA 1
ATOM 2346 C C . ILE A 1 296 ? -2.025 20.383 12.404 1.00 88.62 296 ILE A C 1
ATOM 2348 O O . ILE A 1 296 ? -2.530 19.379 12.911 1.00 88.62 296 ILE A O 1
ATOM 2352 N N . ASP A 1 297 ? -2.333 21.615 12.807 1.00 86.62 297 ASP A N 1
ATOM 2353 C CA . ASP A 1 297 ? -3.233 21.885 13.931 1.00 86.62 297 ASP A CA 1
ATOM 2354 C C . ASP A 1 297 ? -4.618 21.283 13.704 1.00 86.62 297 ASP A C 1
ATOM 2356 O O . ASP A 1 297 ? -5.201 20.679 14.608 1.00 86.62 297 ASP A O 1
ATOM 2360 N N . GLN A 1 298 ? -5.140 21.402 12.480 1.00 85.12 298 GLN A N 1
ATOM 2361 C CA . GLN A 1 298 ? -6.406 20.792 12.092 1.00 85.12 298 GLN A CA 1
ATOM 2362 C C . GLN A 1 298 ? -6.364 19.268 12.098 1.00 85.12 298 GLN A C 1
ATOM 2364 O O . GLN A 1 298 ? -7.417 18.680 12.301 1.00 85.12 298 GLN A O 1
ATOM 2369 N N . MET A 1 299 ? -5.219 18.623 11.854 1.00 81.69 299 MET A N 1
ATOM 2370 C CA . MET A 1 299 ? -5.076 17.165 11.919 1.00 81.69 299 MET A CA 1
ATOM 2371 C C . MET A 1 299 ? -5.009 16.673 13.366 1.00 81.69 299 MET A C 1
ATOM 2373 O O . MET A 1 299 ? -5.725 15.735 13.706 1.00 81.69 299 MET A O 1
ATOM 2377 N N . ILE A 1 300 ? -4.203 17.323 14.211 1.00 79.06 300 ILE A N 1
ATOM 2378 C CA . ILE A 1 300 ? -3.997 16.940 15.619 1.00 79.06 300 ILE A CA 1
ATOM 2379 C C . ILE A 1 300 ? -5.259 17.203 16.441 1.00 79.06 300 ILE A C 1
ATOM 2381 O O . ILE A 1 300 ? -5.712 16.357 17.209 1.00 79.06 300 ILE A O 1
ATOM 2385 N N . ASN A 1 301 ? -5.853 18.382 16.261 1.00 78.44 301 ASN A N 1
ATOM 2386 C CA . ASN A 1 301 ? -6.977 18.840 17.069 1.00 78.44 301 ASN A CA 1
ATOM 2387 C C . ASN A 1 301 ? -8.324 18.623 16.378 1.00 78.44 301 ASN A C 1
ATOM 2389 O O . ASN A 1 301 ? -9.330 19.201 16.805 1.00 78.44 301 ASN A O 1
ATOM 2393 N N . LYS A 1 302 ? -8.370 17.817 15.304 1.00 83.81 302 LYS A N 1
ATOM 2394 C CA . LYS A 1 302 ? -9.616 17.575 14.578 1.00 83.81 302 LYS A CA 1
ATOM 2395 C C . LYS A 1 302 ? -10.635 16.941 15.507 1.00 83.81 302 LYS A C 1
ATOM 2397 O O . LYS A 1 302 ? -10.517 15.779 15.882 1.00 83.81 302 LYS A O 1
ATOM 2402 N N . LYS A 1 303 ? -11.681 17.698 15.813 1.00 88.19 303 LYS A N 1
ATOM 2403 C CA . LYS A 1 303 ? -12.862 17.175 16.484 1.00 88.19 303 LYS A CA 1
ATOM 2404 C C . LYS A 1 303 ? -13.838 16.689 15.429 1.00 88.19 303 LYS A C 1
ATOM 2406 O O . LYS A 1 303 ? -14.284 17.465 14.585 1.00 88.19 303 LYS A O 1
ATOM 2411 N N . ILE A 1 304 ? -14.145 15.402 15.465 1.00 89.75 304 ILE A N 1
ATOM 2412 C CA . ILE A 1 304 ? -15.123 14.771 14.579 1.00 89.75 304 ILE A CA 1
ATOM 2413 C C . ILE A 1 304 ? -16.238 14.236 15.464 1.00 89.75 304 ILE A C 1
ATOM 2415 O O . ILE A 1 304 ? -15.955 13.572 16.454 1.00 89.75 304 ILE A O 1
ATOM 2419 N N . VAL A 1 305 ? -17.497 14.519 15.134 1.00 92.19 305 VAL A N 1
ATOM 2420 C CA . VAL A 1 305 ? -18.623 13.849 15.800 1.00 92.19 305 VAL A CA 1
ATOM 2421 C C . VAL A 1 305 ? -18.541 12.360 15.479 1.00 92.19 305 VAL A C 1
ATOM 2423 O O . VAL A 1 305 ? -18.455 12.016 14.301 1.00 92.19 305 VAL A O 1
ATOM 2426 N N . LEU A 1 306 ? -18.558 11.488 16.489 1.00 90.75 306 LEU A N 1
ATOM 2427 C CA . LEU A 1 306 ? -18.346 10.048 16.308 1.00 90.75 306 LEU A CA 1
ATOM 2428 C C . LEU A 1 306 ? -19.279 9.450 15.240 1.00 90.75 306 LEU A C 1
ATOM 2430 O O . LEU A 1 306 ? -18.829 8.723 14.357 1.00 90.75 306 LEU A O 1
ATOM 2434 N N . GLU A 1 307 ? -20.550 9.849 15.229 1.00 90.62 307 GLU A N 1
ATOM 2435 C CA . GLU A 1 307 ? -21.531 9.418 14.225 1.00 90.62 307 GLU A CA 1
ATOM 2436 C C . GLU A 1 307 ? -21.140 9.761 12.771 1.00 90.62 307 GLU A C 1
ATOM 2438 O O . GLU A 1 307 ? -21.512 9.049 11.833 1.00 90.62 307 GLU A O 1
ATOM 2443 N N . GLN A 1 308 ? -20.364 10.833 12.578 1.00 89.75 308 GLN A N 1
ATOM 2444 C CA . GLN A 1 308 ? -19.886 11.322 11.280 1.00 89.75 308 GLN A CA 1
ATOM 2445 C C . GLN A 1 308 ? -18.544 10.704 10.860 1.00 89.75 308 GLN A C 1
ATOM 2447 O O . GLN A 1 308 ? -18.008 11.049 9.799 1.00 89.75 308 GLN A O 1
ATOM 2452 N N . PHE A 1 309 ? -17.967 9.821 11.679 1.00 88.56 309 PHE A N 1
ATOM 2453 C CA . PHE A 1 309 ? -16.698 9.188 11.363 1.00 88.56 309 PHE A CA 1
ATOM 2454 C C . PHE A 1 309 ? -16.846 8.295 10.121 1.00 88.56 309 PHE A C 1
ATOM 2456 O O . PHE A 1 309 ? -17.697 7.409 10.062 1.00 88.56 309 PHE A O 1
ATOM 2463 N N . ARG A 1 310 ? -16.027 8.552 9.093 1.00 88.06 310 ARG A N 1
ATOM 2464 C CA . ARG A 1 310 ? -16.215 7.967 7.750 1.00 88.06 310 ARG A CA 1
ATOM 2465 C C . ARG A 1 310 ? -15.746 6.524 7.614 1.00 88.06 310 ARG A C 1
ATOM 2467 O O . ARG A 1 310 ? -16.144 5.874 6.656 1.00 88.06 310 ARG A O 1
ATOM 2474 N N . ILE A 1 311 ? -14.877 6.060 8.508 1.00 89.88 311 ILE A N 1
ATOM 2475 C CA . ILE A 1 311 ? -14.365 4.686 8.504 1.00 89.88 311 ILE A CA 1
ATOM 2476 C C . ILE A 1 311 ? -15.303 3.854 9.387 1.00 89.88 311 ILE A C 1
ATOM 2478 O O . ILE A 1 311 ? -15.268 4.040 10.608 1.00 89.88 311 ILE A O 1
ATOM 2482 N N . PRO A 1 312 ? -16.137 2.963 8.814 1.00 92.25 312 PRO A N 1
ATOM 2483 C CA . PRO A 1 312 ? -17.159 2.248 9.575 1.00 92.25 312 PRO A CA 1
ATOM 2484 C C . PRO A 1 312 ? -16.583 1.442 10.740 1.00 92.25 312 PRO A C 1
ATOM 2486 O O . PRO A 1 312 ? -17.096 1.529 11.851 1.00 92.25 312 PRO A O 1
ATOM 2489 N N . ALA A 1 313 ? -15.472 0.729 10.527 1.00 94.06 313 ALA A N 1
ATOM 2490 C CA . ALA A 1 313 ? -14.822 -0.045 11.583 1.00 94.06 313 ALA A CA 1
ATOM 2491 C C . ALA A 1 313 ? -14.468 0.823 12.803 1.00 94.06 313 ALA A C 1
ATOM 2493 O O . ALA A 1 313 ? -14.753 0.450 13.936 1.00 94.06 313 ALA A O 1
ATOM 2494 N N . ILE A 1 314 ? -13.918 2.021 12.576 1.00 94.00 314 ILE A N 1
ATOM 2495 C CA . ILE A 1 314 ? -13.585 2.958 13.657 1.00 94.00 314 ILE A CA 1
ATOM 2496 C C . ILE A 1 314 ? -14.859 3.472 14.334 1.00 94.00 314 ILE A C 1
ATOM 2498 O O . ILE A 1 314 ? -14.938 3.472 15.560 1.00 94.00 314 ILE A O 1
ATOM 2502 N N . LYS A 1 315 ? -15.874 3.859 13.552 1.00 94.44 315 LYS A N 1
ATOM 2503 C CA . LYS A 1 315 ? -17.160 4.340 14.074 1.00 94.44 315 LYS A CA 1
ATOM 2504 C C . LYS A 1 315 ? -17.810 3.335 15.034 1.00 94.44 315 LYS A C 1
ATOM 2506 O O . LYS A 1 315 ? -18.289 3.734 16.090 1.00 94.44 315 LYS A O 1
ATOM 2511 N N . HIS A 1 316 ? -17.817 2.051 14.679 1.00 95.00 316 HIS A N 1
ATOM 2512 C CA . HIS A 1 316 ? -18.447 1.003 15.486 1.00 95.00 316 HIS A CA 1
ATOM 2513 C C . HIS A 1 316 ? -17.585 0.536 16.668 1.00 95.00 316 HIS A C 1
ATOM 2515 O O . HIS A 1 316 ? -18.137 0.152 17.696 1.00 95.00 316 HIS A O 1
ATOM 2521 N N . CYS A 1 317 ? -16.254 0.599 16.558 1.00 96.31 317 CYS A N 1
ATOM 2522 C CA . CYS A 1 317 ? -15.349 0.131 17.611 1.00 96.31 317 CYS A CA 1
ATOM 2523 C C . CYS A 1 317 ? -14.970 1.197 18.646 1.00 96.31 317 CYS A C 1
ATOM 2525 O O . CYS A 1 317 ? -14.671 0.849 19.784 1.00 96.31 317 CYS A O 1
ATOM 2527 N N . LEU A 1 318 ? -14.976 2.488 18.302 1.00 96.12 318 LEU A N 1
ATOM 2528 C CA . LEU A 1 318 ? -14.602 3.547 19.248 1.00 96.12 318 LEU A CA 1
ATOM 2529 C C . LEU A 1 318 ? -15.462 3.617 20.523 1.00 96.12 318 LEU A C 1
ATOM 2531 O O . LEU A 1 318 ? -14.879 3.860 21.575 1.00 96.12 318 LEU A O 1
ATOM 2535 N N . PRO A 1 319 ? -16.787 3.351 20.503 1.00 96.50 319 PRO A N 1
ATOM 2536 C CA . PRO A 1 319 ? -17.584 3.234 21.728 1.00 96.50 319 PRO A CA 1
ATOM 2537 C C . PRO A 1 319 ? -17.107 2.156 22.712 1.00 96.50 319 PRO A C 1
ATOM 2539 O O . PRO A 1 319 ? -17.543 2.147 23.861 1.00 96.50 319 PRO A O 1
ATOM 2542 N N . LEU A 1 320 ? -16.256 1.217 22.283 1.00 97.00 320 LEU A N 1
ATOM 2543 C CA . LEU A 1 320 ? -15.768 0.132 23.135 1.00 97.00 320 LEU A CA 1
ATOM 2544 C C . LEU A 1 320 ? -14.662 0.589 24.095 1.00 97.00 320 LEU A C 1
ATOM 2546 O O . LEU A 1 320 ? -14.486 -0.043 25.138 1.00 97.00 320 LEU A O 1
ATOM 2550 N N . ILE A 1 321 ? -13.978 1.694 23.783 1.00 97.94 321 ILE A N 1
ATOM 2551 C CA . ILE A 1 321 ? -12.880 2.265 24.571 1.00 97.94 321 ILE A CA 1
ATOM 2552 C C . ILE A 1 321 ? -13.220 3.667 25.086 1.00 97.94 321 ILE A C 1
ATOM 2554 O O . ILE A 1 321 ? -14.051 4.379 24.525 1.00 97.94 321 ILE A O 1
ATOM 2558 N N . GLY A 1 322 ? -12.591 4.052 26.190 1.00 97.25 322 GLY A N 1
ATOM 2559 C CA . GLY A 1 322 ? -12.688 5.375 26.785 1.00 97.25 322 GLY A CA 1
ATOM 2560 C C . GLY A 1 322 ? -11.592 6.331 26.336 1.00 97.25 322 GLY A C 1
ATOM 2561 O O . GLY A 1 322 ? -10.711 5.973 25.560 1.00 97.25 322 GLY A O 1
ATOM 2562 N N . GLU A 1 323 ? -11.641 7.565 26.833 1.00 95.94 323 GLU A N 1
ATOM 2563 C CA . GLU A 1 323 ? -10.569 8.553 26.656 1.00 95.94 323 GLU A CA 1
ATOM 2564 C C . GLU A 1 323 ? -9.209 7.974 27.101 1.00 95.94 323 GLU A C 1
ATOM 2566 O O . GLU A 1 323 ? -9.118 7.318 28.138 1.00 95.94 323 GLU A O 1
ATOM 2571 N N . PHE A 1 324 ? -8.171 8.173 26.289 1.00 96.12 324 PHE A N 1
ATOM 2572 C CA . PHE A 1 324 ? -6.850 7.522 26.325 1.00 96.12 324 PHE A CA 1
ATOM 2573 C C . PHE A 1 324 ? -6.847 5.997 26.122 1.00 96.12 324 PHE A C 1
ATOM 2575 O O . PHE A 1 324 ? -5.829 5.330 26.315 1.00 96.12 324 PHE A O 1
ATOM 2582 N N . GLY A 1 325 ? -7.981 5.425 25.726 1.00 97.69 325 GLY A N 1
ATOM 2583 C CA . GLY A 1 325 ? -8.094 4.028 25.345 1.00 97.69 325 GLY A CA 1
ATOM 2584 C C . GLY A 1 325 ? -7.472 3.760 23.978 1.00 97.69 325 GLY A C 1
ATOM 2585 O O . GLY A 1 325 ? -7.346 4.652 23.134 1.00 97.69 325 GLY A O 1
ATOM 2586 N N . LYS A 1 326 ? -7.104 2.501 23.749 1.00 97.69 326 LYS A N 1
ATOM 2587 C CA . LYS A 1 326 ? -6.479 2.029 22.514 1.00 97.69 326 LYS A CA 1
ATOM 2588 C C . LYS A 1 326 ? -7.116 0.725 22.061 1.00 97.69 326 LYS A C 1
ATOM 2590 O O . LYS A 1 326 ? -7.323 -0.187 22.863 1.00 97.69 326 LYS A O 1
ATOM 2595 N N . ILE A 1 327 ? -7.404 0.633 20.770 1.00 97.75 327 ILE A N 1
ATOM 2596 C CA . ILE A 1 327 ? -8.028 -0.531 20.146 1.00 97.75 327 ILE A CA 1
ATOM 2597 C C . ILE A 1 327 ? -7.316 -0.883 18.840 1.00 97.75 327 ILE A C 1
ATOM 2599 O O . ILE A 1 327 ? -6.985 -0.008 18.038 1.00 97.75 327 ILE A O 1
ATOM 2603 N N . THR A 1 328 ? -7.110 -2.177 18.623 1.00 97.62 328 THR A N 1
ATOM 2604 C CA . THR A 1 328 ? -6.698 -2.748 17.341 1.00 97.62 328 THR A CA 1
ATOM 2605 C C . THR A 1 328 ? -7.915 -3.395 16.687 1.00 97.62 328 THR A C 1
ATOM 2607 O O . THR A 1 328 ? -8.664 -4.110 17.349 1.00 97.62 328 THR A O 1
ATOM 2610 N N . ILE A 1 329 ? -8.129 -3.139 15.399 1.00 97.69 329 ILE A N 1
ATOM 2611 C CA . ILE A 1 329 ? -9.295 -3.586 14.635 1.00 97.69 329 ILE A CA 1
ATOM 2612 C C . ILE A 1 329 ? -8.814 -4.274 13.357 1.00 97.69 329 ILE A C 1
ATOM 2614 O O . ILE A 1 329 ? -8.087 -3.676 12.568 1.00 97.69 329 ILE A O 1
ATOM 2618 N N . TRP A 1 330 ? -9.259 -5.501 13.123 1.00 96.94 330 TRP A N 1
ATOM 2619 C CA . TRP A 1 330 ? -9.096 -6.230 11.869 1.00 96.94 330 TRP A CA 1
ATOM 2620 C C . TRP A 1 330 ? -10.417 -6.164 11.108 1.00 96.94 330 TRP A C 1
ATOM 2622 O O . TRP A 1 330 ? -11.433 -6.727 11.527 1.00 96.94 330 TRP A O 1
ATOM 2632 N N . ALA A 1 331 ? -10.418 -5.406 10.013 1.00 95.25 331 ALA A N 1
ATOM 2633 C CA . ALA A 1 331 ? -11.626 -5.044 9.290 1.00 95.25 331 ALA A CA 1
ATOM 2634 C C . ALA A 1 331 ? -11.607 -5.602 7.858 1.00 95.25 331 ALA A C 1
ATOM 2636 O O . ALA A 1 331 ? -10.641 -5.367 7.121 1.00 95.25 331 ALA A O 1
ATOM 2637 N N . PRO A 1 332 ? -12.700 -6.250 7.407 1.00 93.00 332 PRO A N 1
ATOM 2638 C CA . PRO A 1 332 ? -12.925 -6.496 5.991 1.00 93.00 332 PRO A CA 1
ATOM 2639 C C . PRO A 1 332 ? -12.875 -5.187 5.196 1.00 93.00 332 PRO A C 1
ATOM 2641 O O . PRO A 1 332 ? -13.250 -4.123 5.699 1.00 93.00 332 PRO A O 1
ATOM 2644 N N . SER A 1 333 ? -12.500 -5.270 3.920 1.00 89.31 333 SER A N 1
ATOM 2645 C CA . SER A 1 333 ? -12.325 -4.108 3.031 1.00 89.31 333 SER A CA 1
ATOM 2646 C C . SER A 1 333 ? -13.508 -3.130 3.016 1.00 89.31 333 SER A C 1
ATOM 2648 O O . SER A 1 333 ? -13.312 -1.918 2.950 1.00 89.31 333 SER A O 1
ATOM 2650 N N . LYS A 1 334 ? -14.746 -3.620 3.148 1.00 89.00 334 LYS A N 1
ATOM 2651 C CA . LYS A 1 334 ? -15.950 -2.772 3.165 1.00 89.00 334 LYS A CA 1
ATOM 2652 C C . LYS A 1 334 ? -16.134 -1.919 4.425 1.00 89.00 334 LYS A C 1
ATOM 2654 O O . LYS A 1 334 ? -16.854 -0.927 4.366 1.00 89.00 334 LYS A O 1
ATOM 2659 N N . PHE A 1 335 ? -15.497 -2.292 5.535 1.00 90.12 335 PHE A N 1
ATOM 2660 C CA . PHE A 1 335 ? -15.504 -1.528 6.789 1.00 90.12 335 PHE A CA 1
ATOM 2661 C C . PHE A 1 335 ? -14.199 -0.751 7.013 1.00 90.12 335 PHE A C 1
ATOM 2663 O O . PHE A 1 335 ? -14.113 0.043 7.952 1.00 90.12 335 PHE A O 1
ATOM 2670 N N . GLY A 1 336 ? -13.193 -0.988 6.167 1.00 84.56 336 GLY A N 1
ATOM 2671 C CA . GLY A 1 336 ? -11.881 -0.356 6.216 1.00 84.56 336 GLY A CA 1
ATOM 2672 C C . GLY A 1 336 ? -11.802 0.981 5.478 1.00 84.56 336 GLY A C 1
ATOM 2673 O O . GLY A 1 336 ? -12.801 1.658 5.225 1.00 84.56 336 GLY A O 1
ATOM 2674 N N . VAL A 1 337 ? -10.575 1.369 5.133 1.00 84.81 337 VAL A N 1
ATOM 2675 C CA . VAL A 1 337 ? -10.298 2.577 4.346 1.00 84.81 337 VAL A CA 1
ATOM 2676 C C . VAL A 1 337 ? -10.266 2.269 2.857 1.00 84.81 337 VAL A C 1
ATOM 2678 O O . VAL A 1 337 ? -9.894 1.177 2.434 1.00 84.81 337 VAL A O 1
ATOM 2681 N N . ARG A 1 338 ? -10.600 3.271 2.043 1.00 77.75 338 ARG A N 1
ATOM 2682 C CA . ARG A 1 338 ? -10.327 3.242 0.605 1.00 77.75 338 ARG A CA 1
ATOM 2683 C C . ARG A 1 338 ? -9.076 4.062 0.348 1.00 77.75 338 ARG A C 1
ATOM 2685 O O . ARG A 1 338 ? -9.115 5.284 0.453 1.00 77.75 338 ARG A O 1
ATOM 2692 N N . ALA A 1 339 ? -7.991 3.389 -0.004 1.00 77.06 339 ALA A N 1
ATOM 2693 C CA . ALA A 1 339 ? -6.746 4.023 -0.403 1.00 77.06 339 ALA A CA 1
ATOM 2694 C C . ALA A 1 339 ? -6.326 3.482 -1.767 1.00 77.06 339 ALA A C 1
ATOM 2696 O O . ALA A 1 339 ? -6.464 2.290 -2.023 1.00 77.06 339 ALA A O 1
ATOM 2697 N N . GLN A 1 340 ? -5.771 4.344 -2.623 1.00 69.94 340 GLN A N 1
ATOM 2698 C CA . GLN A 1 340 ? -5.214 3.924 -3.916 1.00 69.94 340 GLN A CA 1
ATOM 2699 C C . GLN A 1 340 ? -4.101 2.883 -3.747 1.00 69.94 340 GLN A C 1
ATOM 2701 O O . GLN A 1 340 ? -3.817 2.116 -4.662 1.00 69.94 340 GLN A O 1
ATOM 2706 N N . SER A 1 341 ? -3.467 2.865 -2.574 1.00 72.94 341 SER A N 1
ATOM 2707 C CA . SER A 1 341 ? -2.437 1.899 -2.261 1.00 72.94 341 SER A CA 1
ATOM 2708 C C . SER A 1 341 ? -2.952 0.506 -1.961 1.00 72.94 341 SER A C 1
ATOM 2710 O O . SER A 1 341 ? -2.178 -0.426 -2.152 1.00 72.94 341 SER A O 1
ATOM 2712 N N . LEU A 1 342 ? -4.212 0.337 -1.562 1.00 81.12 342 LEU A N 1
ATOM 2713 C CA . LEU A 1 342 ? -4.808 -0.965 -1.272 1.00 81.12 342 LEU A CA 1
ATOM 2714 C C . LEU A 1 342 ? -5.304 -1.655 -2.542 1.00 81.12 342 LEU A C 1
ATOM 2716 O O . LEU A 1 342 ? -5.833 -1.021 -3.455 1.00 81.12 342 LEU A O 1
ATOM 2720 N N . ILE A 1 343 ? -5.170 -2.977 -2.572 1.00 80.38 343 ILE A N 1
ATOM 2721 C CA . ILE A 1 343 ? -5.746 -3.797 -3.635 1.00 80.38 343 ILE A CA 1
ATOM 2722 C C . ILE A 1 343 ? -7.265 -3.888 -3.409 1.00 80.38 343 ILE A C 1
ATOM 2724 O O . ILE A 1 343 ? -7.712 -3.974 -2.261 1.00 80.38 343 ILE A O 1
ATOM 2728 N N . PRO A 1 344 ? -8.100 -3.873 -4.464 1.00 80.38 344 PRO A N 1
ATOM 2729 C CA . PRO A 1 344 ? -9.534 -4.088 -4.309 1.00 80.38 344 PRO A CA 1
ATOM 2730 C C . PRO A 1 344 ? -9.845 -5.356 -3.501 1.00 80.38 344 PRO A C 1
ATOM 2732 O O . PRO A 1 344 ? -9.314 -6.430 -3.771 1.00 80.38 344 PRO A O 1
ATOM 2735 N N . GLY A 1 345 ? -10.699 -5.218 -2.486 1.00 83.19 345 GLY A N 1
ATOM 2736 C CA . GLY A 1 345 ? -11.061 -6.318 -1.588 1.00 83.19 345 GLY A CA 1
ATOM 2737 C C . GLY A 1 345 ? -10.079 -6.571 -0.439 1.00 83.19 345 GLY A C 1
ATOM 2738 O O . GLY A 1 345 ? -10.412 -7.352 0.447 1.00 83.19 345 GLY A O 1
ATOM 2739 N N . GLU A 1 346 ? -8.928 -5.891 -0.397 1.00 88.06 346 GLU A N 1
ATOM 2740 C CA . GLU A 1 346 ? -7.906 -6.080 0.638 1.00 88.06 346 GLU A CA 1
ATOM 2741 C C . GLU A 1 346 ? -8.406 -5.620 2.022 1.00 88.06 346 GLU A C 1
ATOM 2743 O O . GLU A 1 346 ? -8.832 -4.467 2.171 1.00 88.06 346 GLU A O 1
ATOM 2748 N N . PRO A 1 347 ? -8.388 -6.494 3.045 1.00 92.31 347 PRO A N 1
ATOM 2749 C CA . PRO A 1 347 ? -8.739 -6.110 4.400 1.00 92.31 347 PRO A CA 1
ATOM 2750 C C . PRO A 1 347 ? -7.593 -5.339 5.066 1.00 92.31 347 PRO A C 1
ATOM 2752 O O . PRO A 1 347 ? -6.456 -5.303 4.582 1.00 92.31 347 PRO A O 1
ATOM 2755 N N . VAL A 1 348 ? -7.900 -4.697 6.190 1.00 94.62 348 VAL A N 1
ATOM 2756 C CA . VAL A 1 348 ? -6.975 -3.785 6.870 1.00 94.62 348 VAL A CA 1
ATOM 2757 C C . VAL A 1 348 ? -6.876 -4.073 8.360 1.00 94.62 348 VAL A C 1
ATOM 2759 O O . VAL A 1 348 ? -7.823 -4.555 8.983 1.00 94.62 348 VAL A O 1
ATOM 2762 N N . VAL A 1 349 ? -5.728 -3.715 8.929 1.00 95.69 349 VAL A N 1
ATOM 2763 C CA . VAL A 1 349 ? -5.521 -3.603 10.374 1.00 95.69 349 VAL A CA 1
ATOM 2764 C C . VAL A 1 349 ? -5.500 -2.127 10.728 1.00 95.69 349 VAL A C 1
ATOM 2766 O O . VAL A 1 349 ? -4.764 -1.351 10.123 1.00 95.69 349 VAL A O 1
ATOM 2769 N N . ILE A 1 350 ? -6.307 -1.722 11.697 1.00 96.25 350 ILE A N 1
ATOM 2770 C CA . ILE A 1 350 ? -6.430 -0.337 12.133 1.00 96.25 350 ILE A CA 1
ATOM 2771 C C . ILE A 1 350 ? -6.108 -0.286 13.619 1.00 96.25 350 ILE A C 1
ATOM 2773 O O . ILE A 1 350 ? -6.780 -0.935 14.415 1.00 96.25 350 ILE A O 1
ATOM 2777 N N . THR A 1 351 ? -5.118 0.506 14.007 1.00 96.06 351 THR A N 1
ATOM 2778 C CA . THR A 1 351 ? -4.917 0.884 15.406 1.00 96.06 351 THR A CA 1
ATOM 2779 C C . THR A 1 351 ? -5.502 2.268 15.621 1.00 96.06 351 THR A C 1
ATOM 2781 O O . THR A 1 351 ? -5.312 3.162 14.795 1.00 96.06 351 THR A O 1
ATOM 2784 N N . VAL A 1 352 ? -6.249 2.445 16.708 1.00 95.94 352 VAL A N 1
ATOM 2785 C CA . VAL A 1 352 ? -6.856 3.728 17.068 1.00 95.94 352 VAL A CA 1
ATOM 2786 C C . VAL A 1 352 ? -6.615 4.000 18.543 1.00 95.94 352 VAL A C 1
ATOM 2788 O O . VAL A 1 352 ? -6.847 3.133 19.383 1.00 95.94 352 VAL A O 1
ATOM 2791 N N . GLU A 1 353 ? -6.173 5.211 18.848 1.00 95.88 353 GLU A N 1
ATOM 2792 C CA . GLU A 1 353 ? -6.084 5.763 20.194 1.00 95.88 353 GLU A CA 1
ATOM 2793 C C . GLU A 1 353 ? -7.070 6.926 20.314 1.00 95.88 353 GLU A C 1
ATOM 2795 O O . GLU A 1 353 ? -7.083 7.842 19.484 1.00 95.88 353 GLU A O 1
ATOM 2800 N N . LEU A 1 354 ? -7.934 6.869 21.327 1.00 95.62 354 LEU A N 1
ATOM 2801 C CA . LEU A 1 354 ? -8.937 7.895 21.582 1.00 95.62 354 LEU A CA 1
ATOM 2802 C C . LEU A 1 354 ? -8.350 8.973 22.492 1.00 95.62 354 LEU A C 1
ATOM 2804 O O . LEU A 1 354 ? -8.416 8.864 23.706 1.00 95.62 354 LEU A O 1
ATOM 2808 N N . ASN A 1 355 ? -7.805 10.040 21.919 1.00 93.56 355 ASN A N 1
ATOM 2809 C CA . ASN A 1 355 ? -7.072 11.055 22.681 1.00 93.56 355 ASN A CA 1
ATOM 2810 C C . ASN A 1 355 ? -7.971 11.926 23.557 1.00 93.56 355 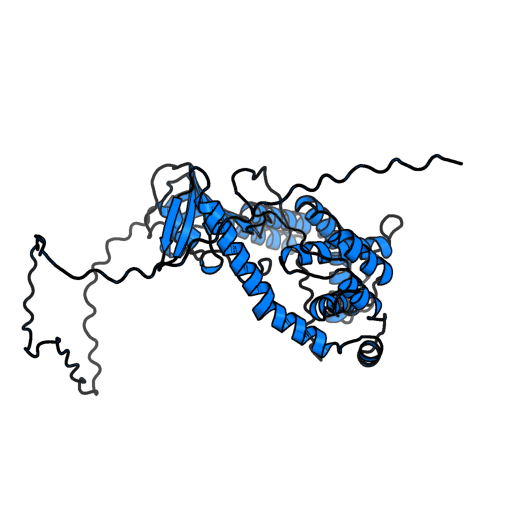ASN A C 1
ATOM 2812 O O . ASN A 1 355 ? -7.568 12.338 24.641 1.00 93.56 355 ASN A O 1
ATOM 2816 N N . LYS A 1 356 ? -9.147 12.302 23.040 1.00 93.81 356 LYS A N 1
ATOM 2817 C CA . LYS A 1 356 ? -10.022 13.260 23.720 1.00 93.81 356 LYS A CA 1
ATOM 2818 C C . LYS A 1 356 ? -11.483 13.069 23.376 1.00 93.81 356 LYS A C 1
ATOM 2820 O O . LYS A 1 356 ? -11.826 12.894 22.205 1.00 93.81 356 LYS A O 1
ATOM 2825 N N . ILE A 1 357 ? -12.340 13.238 24.380 1.00 94.62 357 ILE A N 1
ATOM 2826 C CA . ILE A 1 357 ? -13.794 13.300 24.212 1.00 94.62 357 ILE A CA 1
ATOM 2827 C C . ILE A 1 357 ? -14.283 14.694 24.600 1.00 94.62 357 ILE A C 1
ATOM 2829 O O . ILE A 1 357 ? -13.985 15.227 25.663 1.00 94.62 357 ILE A O 1
ATOM 2833 N N . THR A 1 358 ? -15.057 15.321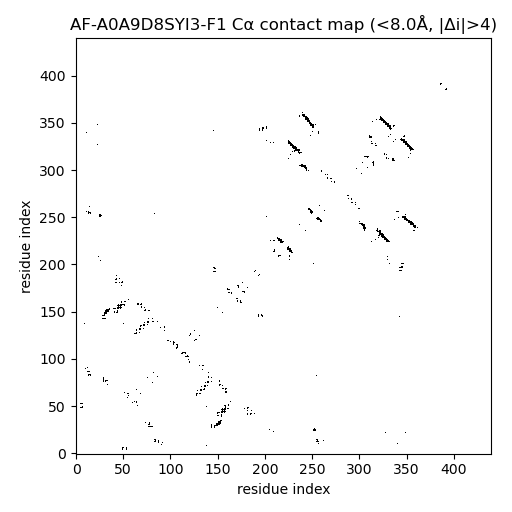 23.721 1.00 94.00 358 THR A N 1
ATOM 2834 C CA . THR A 1 358 ? -15.799 16.547 24.014 1.00 94.00 358 THR A CA 1
ATOM 2835 C C . THR A 1 358 ? -17.281 16.205 24.013 1.00 94.00 358 THR A C 1
ATOM 2837 O O . THR A 1 358 ? -17.861 15.968 22.950 1.00 94.00 358 THR A O 1
ATOM 2840 N N . LYS A 1 359 ? -17.881 16.184 25.209 1.00 91.88 359 LYS A N 1
ATOM 2841 C CA . LYS A 1 359 ? -19.312 15.926 25.379 1.00 91.88 359 LYS A CA 1
ATOM 2842 C C . LYS A 1 359 ? -20.121 17.014 24.685 1.00 91.88 359 LYS A C 1
ATOM 2844 O O . LYS A 1 359 ? -20.054 18.186 25.062 1.00 91.88 359 LYS A O 1
ATOM 2849 N N . ASN A 1 360 ? -20.888 16.626 23.674 1.00 84.81 360 ASN A N 1
ATOM 2850 C CA . ASN A 1 360 ? -21.782 17.552 22.998 1.00 84.81 360 ASN A CA 1
ATOM 2851 C C . ASN A 1 360 ? -23.101 17.574 23.774 1.00 84.81 360 ASN A C 1
ATOM 2853 O O . ASN A 1 360 ? -23.815 16.575 23.828 1.00 84.81 360 ASN A O 1
ATOM 2857 N N . LYS A 1 361 ? -23.445 18.718 24.379 1.00 65.44 361 LYS A N 1
ATOM 2858 C CA . LYS A 1 361 ? -24.778 18.933 24.959 1.00 65.44 361 LYS A CA 1
ATOM 2859 C C . LYS A 1 361 ? -25.800 19.007 23.826 1.00 65.44 361 LYS A C 1
ATOM 2861 O O . LYS A 1 361 ? -26.165 20.092 23.384 1.00 65.44 361 LYS A O 1
ATOM 2866 N N . VAL A 1 362 ? -26.256 17.864 23.333 1.00 56.12 362 VAL A N 1
ATOM 2867 C CA . VAL A 1 362 ? -27.464 17.816 22.515 1.00 56.12 362 VAL A CA 1
ATOM 2868 C C . VAL A 1 362 ? -28.616 17.654 23.495 1.00 56.12 362 VAL A C 1
ATOM 2870 O O . VAL A 1 362 ? -28.802 16.585 24.071 1.00 56.12 362 VAL A O 1
ATOM 2873 N N . ALA A 1 363 ? -29.365 18.736 23.733 1.00 43.34 363 ALA A N 1
ATOM 2874 C CA . ALA A 1 363 ? -30.690 18.612 24.331 1.00 43.34 363 ALA A CA 1
ATOM 2875 C C . ALA A 1 363 ? -31.467 17.574 23.506 1.00 43.34 363 ALA A C 1
ATOM 2877 O O . ALA A 1 363 ? -31.386 17.636 22.273 1.00 43.34 363 ALA A O 1
ATOM 2878 N N . PRO A 1 364 ? -32.172 16.613 24.129 1.00 37.09 364 PRO A N 1
ATOM 2879 C CA . PRO A 1 364 ? -32.899 15.601 23.382 1.00 37.09 364 PRO A CA 1
ATOM 2880 C C . PRO A 1 364 ? -33.802 16.316 22.381 1.00 37.09 364 PRO A C 1
ATOM 2882 O O . PRO A 1 364 ? -34.673 17.098 22.768 1.00 37.09 364 PRO A O 1
ATOM 2885 N N . LYS A 1 365 ? -33.576 16.089 21.081 1.00 38.38 365 LYS A N 1
ATOM 2886 C CA . LYS A 1 365 ? -34.571 16.447 20.076 1.00 38.38 365 LYS A CA 1
ATOM 2887 C C . LYS A 1 365 ? -35.786 15.592 20.402 1.00 38.38 365 LYS A C 1
ATOM 2889 O O . LYS A 1 365 ? -35.834 14.422 20.037 1.00 38.38 365 LYS A O 1
ATOM 2894 N N . LEU A 1 366 ? -36.747 16.174 21.117 1.00 32.78 366 LEU A N 1
ATOM 2895 C CA . LEU A 1 366 ? -38.126 15.723 21.079 1.00 32.78 366 LEU A CA 1
ATOM 2896 C C . LEU A 1 366 ? -38.473 15.647 19.596 1.00 32.78 366 LEU A C 1
ATOM 2898 O O . LEU A 1 366 ? -38.556 16.670 18.917 1.00 32.78 366 LEU A O 1
ATOM 2902 N N . ILE A 1 367 ? -38.579 14.427 19.077 1.00 35.28 367 ILE A N 1
ATOM 2903 C CA . ILE A 1 367 ? -39.144 14.181 17.761 1.00 35.28 367 ILE A CA 1
ATOM 2904 C C . ILE A 1 367 ? -40.606 14.594 17.898 1.00 35.28 367 ILE A C 1
ATOM 2906 O O . ILE A 1 367 ? -41.455 13.807 18.305 1.00 35.28 367 ILE A O 1
ATOM 2910 N N . THR A 1 368 ? -40.904 15.864 17.640 1.00 33.47 368 THR A N 1
ATOM 2911 C CA . THR A 1 368 ? -42.268 16.263 17.334 1.00 33.47 368 THR A CA 1
ATOM 2912 C C . THR A 1 368 ? -42.575 15.609 15.990 1.00 33.47 368 THR A C 1
ATOM 2914 O O . THR A 1 368 ? -41.809 15.825 15.045 1.00 33.47 368 THR A O 1
ATOM 2917 N N . PRO A 1 369 ? -43.616 14.766 15.880 1.00 32.53 369 PRO A N 1
ATOM 2918 C CA . PRO A 1 369 ? -44.007 14.214 14.593 1.00 32.53 369 PRO A CA 1
ATOM 2919 C C . PRO A 1 369 ? -44.186 15.378 13.623 1.00 32.53 369 PRO A C 1
ATOM 2921 O O . PRO A 1 369 ? -44.885 16.343 13.944 1.00 32.53 369 PRO A O 1
ATOM 2924 N N . ALA A 1 370 ? -43.518 15.318 12.472 1.00 33.03 370 ALA A N 1
ATOM 2925 C CA . ALA A 1 370 ? -43.726 16.298 11.422 1.00 33.03 370 ALA A CA 1
ATOM 2926 C C . ALA A 1 370 ? -45.229 16.345 11.118 1.00 33.03 370 ALA A C 1
ATOM 2928 O O . ALA A 1 370 ? -45.832 15.315 10.803 1.00 33.03 370 ALA A O 1
ATOM 2929 N N . GLN A 1 371 ? -45.844 17.523 11.256 1.00 34.12 371 GLN A N 1
ATOM 2930 C CA . GLN A 1 371 ? -47.193 17.716 10.743 1.00 34.12 371 GLN A CA 1
ATOM 2931 C C . GLN A 1 371 ? -47.164 17.391 9.244 1.00 34.12 371 GLN A C 1
ATOM 2933 O O . GLN A 1 371 ? -46.280 17.890 8.541 1.00 34.12 371 GLN A O 1
ATOM 2938 N N . PRO A 1 372 ? -48.084 16.550 8.743 1.00 32.00 372 PRO A N 1
ATOM 2939 C CA . PRO A 1 372 ? -48.124 16.234 7.329 1.00 32.00 372 PRO A CA 1
ATOM 2940 C C . PRO A 1 372 ? -48.390 17.523 6.555 1.00 32.00 372 PRO A C 1
ATOM 2942 O O . PRO A 1 372 ? -49.404 18.195 6.751 1.00 32.00 372 PRO A O 1
ATOM 2945 N N . THR A 1 373 ? -47.453 17.878 5.683 1.00 31.72 373 THR A N 1
ATOM 2946 C CA . THR A 1 373 ? -47.618 18.957 4.718 1.00 31.72 373 THR A CA 1
ATOM 2947 C C . THR A 1 373 ? -48.814 18.595 3.837 1.00 31.72 373 THR A C 1
ATOM 2949 O O . THR A 1 373 ? -48.790 17.576 3.147 1.00 31.72 373 THR A O 1
ATOM 2952 N N . LYS A 1 374 ? -49.889 19.393 3.885 1.00 30.88 374 LYS A N 1
ATOM 2953 C CA . LYS A 1 374 ? -50.980 19.303 2.908 1.00 30.88 374 LYS A CA 1
ATOM 2954 C C . LYS A 1 374 ? -50.389 19.595 1.530 1.00 30.88 374 LYS A C 1
ATOM 2956 O O . LYS A 1 374 ? -50.081 20.742 1.226 1.00 30.88 374 LYS A O 1
ATOM 2961 N N . ILE A 1 375 ? -50.232 18.560 0.715 1.00 33.91 375 ILE A N 1
ATOM 2962 C CA . ILE A 1 375 ? -50.100 18.711 -0.730 1.00 33.91 375 ILE A CA 1
ATOM 2963 C C . ILE A 1 375 ? -51.535 18.792 -1.253 1.00 33.91 375 ILE A C 1
ATOM 2965 O O . ILE A 1 375 ? -52.280 17.812 -1.197 1.00 33.91 375 ILE A O 1
ATOM 2969 N N . GLU A 1 376 ? -51.958 19.979 -1.678 1.00 32.00 376 GLU A N 1
ATOM 2970 C CA . GLU A 1 376 ? -53.192 20.126 -2.446 1.00 32.00 376 GLU A CA 1
ATOM 2971 C C . GLU A 1 376 ? -53.032 19.410 -3.790 1.00 32.00 376 GLU A C 1
ATOM 2973 O O . GLU A 1 376 ? -52.043 19.599 -4.495 1.00 32.00 376 GLU A O 1
ATOM 2978 N N . GLY A 1 377 ? -54.019 18.584 -4.140 1.00 38.97 377 GLY A N 1
ATOM 2979 C CA . GLY A 1 377 ? -54.143 18.042 -5.490 1.00 38.97 377 GLY A CA 1
ATOM 2980 C C . GLY A 1 377 ? -53.534 16.663 -5.734 1.00 38.97 377 GLY A C 1
ATOM 2981 O O . GLY A 1 377 ? -52.999 16.441 -6.810 1.00 38.97 377 GLY A O 1
ATOM 2982 N N . GLN A 1 378 ? -53.659 15.711 -4.806 1.00 31.75 378 GLN A N 1
ATOM 2983 C CA . GLN A 1 378 ? -53.639 14.282 -5.148 1.00 31.75 378 GLN A CA 1
ATOM 2984 C C . GLN A 1 378 ? -54.521 13.502 -4.168 1.00 31.75 378 GLN A C 1
ATOM 2986 O O . GLN A 1 378 ? -54.332 13.557 -2.954 1.00 31.75 378 GLN A O 1
ATOM 2991 N N . ALA A 1 379 ? -55.526 12.798 -4.694 1.00 31.92 379 ALA A N 1
ATOM 2992 C CA . ALA A 1 379 ? -56.362 11.908 -3.898 1.00 31.92 379 ALA A CA 1
ATOM 2993 C C . ALA A 1 379 ? -55.482 10.812 -3.261 1.00 31.92 379 ALA A C 1
ATOM 2995 O O . ALA A 1 379 ? -54.666 10.212 -3.965 1.00 31.92 379 ALA A O 1
ATOM 2996 N N . PRO A 1 380 ? -55.613 10.529 -1.953 1.00 32.69 380 PRO A N 1
ATOM 2997 C CA . PRO A 1 380 ? -54.773 9.541 -1.296 1.00 32.69 380 PRO A CA 1
ATOM 2998 C C . PRO A 1 380 ? -55.092 8.141 -1.827 1.00 32.69 380 PRO A C 1
ATOM 3000 O O . PRO A 1 380 ? -56.227 7.665 -1.739 1.00 32.69 380 PRO A O 1
ATOM 3003 N N . ALA A 1 381 ? -54.071 7.463 -2.351 1.00 31.53 381 ALA A N 1
ATOM 3004 C CA . ALA A 1 381 ? -54.134 6.038 -2.621 1.00 31.53 381 ALA A CA 1
ATOM 3005 C C . ALA A 1 381 ? -54.403 5.296 -1.301 1.00 31.53 381 ALA A C 1
ATOM 3007 O O . ALA A 1 381 ? -53.620 5.375 -0.352 1.00 31.53 381 ALA A O 1
ATOM 3008 N N . LYS A 1 382 ? -55.528 4.577 -1.228 1.00 29.27 382 LYS A N 1
ATOM 3009 C CA . LYS A 1 382 ? -55.814 3.629 -0.146 1.00 29.27 382 LYS A CA 1
ATOM 3010 C C . LYS A 1 382 ? -54.756 2.525 -0.176 1.00 29.27 382 LYS A C 1
ATOM 3012 O O . LYS A 1 382 ? -54.842 1.615 -0.994 1.00 29.27 382 LYS A O 1
ATOM 3017 N N . VAL A 1 383 ? -53.787 2.573 0.732 1.00 29.17 383 VAL A N 1
ATOM 3018 C CA . VAL A 1 383 ? -52.942 1.413 1.036 1.00 29.17 383 VAL A CA 1
ATOM 3019 C C . VAL A 1 383 ? -53.746 0.499 1.958 1.00 29.17 383 VAL A C 1
ATOM 3021 O O . VAL A 1 383 ? -53.971 0.807 3.126 1.00 29.17 383 VAL A O 1
ATOM 3024 N N . SER A 1 384 ? -54.245 -0.606 1.409 1.00 29.34 384 SER A N 1
ATOM 3025 C CA . SER A 1 384 ? -54.879 -1.683 2.168 1.00 29.34 384 SER A CA 1
ATOM 3026 C C . SER A 1 384 ? -53.806 -2.668 2.631 1.00 29.34 384 SER A C 1
ATOM 3028 O O . SER A 1 384 ? -53.201 -3.347 1.810 1.00 29.34 384 SER A O 1
ATOM 3030 N N . LEU A 1 385 ? -53.571 -2.757 3.941 1.00 30.44 385 LEU A N 1
ATOM 3031 C CA . LEU A 1 385 ? -52.782 -3.835 4.542 1.00 30.44 385 LEU A CA 1
ATOM 3032 C C . LEU A 1 385 ? -53.732 -4.975 4.928 1.00 30.44 385 LEU A C 1
ATOM 3034 O O . LEU A 1 385 ? -54.623 -4.791 5.755 1.00 30.44 385 LEU A O 1
ATOM 3038 N N . THR A 1 386 ? -53.555 -6.144 4.318 1.00 29.19 386 THR A N 1
ATOM 3039 C CA . THR A 1 386 ? -54.246 -7.390 4.679 1.00 29.19 386 THR A CA 1
ATOM 3040 C C . THR A 1 386 ? -53.314 -8.243 5.538 1.00 29.19 386 THR A C 1
ATOM 3042 O O . THR A 1 386 ? -52.190 -8.532 5.135 1.00 29.19 386 THR A O 1
ATOM 3045 N N . ALA A 1 387 ? -53.768 -8.652 6.725 1.00 35.59 387 ALA A N 1
ATOM 3046 C CA . ALA A 1 387 ? -53.123 -9.720 7.489 1.00 35.59 387 ALA A CA 1
ATOM 3047 C C . ALA A 1 387 ? -53.534 -11.097 6.914 1.00 35.59 387 ALA A C 1
ATOM 3049 O O . ALA A 1 387 ? -54.623 -11.191 6.336 1.00 35.59 387 ALA A O 1
ATOM 3050 N N . PRO A 1 388 ? -52.745 -12.177 7.108 1.00 36.56 388 PRO A N 1
ATOM 3051 C CA . PRO A 1 388 ? -52.952 -13.472 6.439 1.00 36.56 388 PRO A CA 1
ATOM 3052 C C . PRO A 1 388 ? -54.292 -14.174 6.720 1.00 36.56 388 PRO A C 1
ATOM 3054 O O . PRO A 1 388 ? -54.611 -15.143 6.043 1.00 36.56 388 PRO A O 1
ATOM 3057 N N . ASN A 1 389 ? -55.097 -13.686 7.672 1.00 45.72 389 ASN A N 1
ATOM 3058 C CA . ASN A 1 389 ? -56.360 -14.315 8.073 1.00 45.72 389 ASN A CA 1
ATOM 3059 C C . ASN A 1 389 ? -57.598 -13.404 7.896 1.00 45.72 389 ASN A C 1
ATOM 3061 O O . ASN A 1 389 ? -58.630 -13.636 8.517 1.00 45.72 389 ASN A O 1
ATOM 3065 N N . GLY A 1 390 ? -57.527 -12.373 7.046 1.00 41.81 390 GLY A N 1
ATOM 3066 C CA . GLY A 1 390 ? -58.729 -11.767 6.448 1.00 41.81 390 GLY A CA 1
ATOM 3067 C C . GLY A 1 390 ? -59.696 -10.997 7.364 1.00 41.81 390 GLY A C 1
ATOM 3068 O O . GLY A 1 390 ? -60.850 -10.824 6.980 1.00 41.81 390 GLY A O 1
ATOM 3069 N N . GLN A 1 391 ? -59.273 -10.486 8.528 1.00 34.31 391 GLN A N 1
ATOM 3070 C CA . GLN A 1 391 ? -60.101 -9.574 9.341 1.00 34.31 391 GLN A CA 1
ATOM 3071 C C . GLN A 1 391 ? -59.435 -8.203 9.577 1.00 34.31 391 GLN A C 1
ATOM 3073 O O . GLN A 1 391 ? -58.215 -8.139 9.749 1.00 34.31 391 GLN A O 1
ATOM 3078 N N . PRO A 1 392 ? -60.212 -7.097 9.592 1.00 30.78 392 PRO A N 1
ATOM 3079 C CA . PRO A 1 392 ? -59.684 -5.742 9.747 1.00 30.78 392 PRO A CA 1
ATOM 3080 C C . PRO A 1 392 ? -59.344 -5.413 11.212 1.00 30.78 392 PRO A C 1
ATOM 3082 O O . PRO A 1 392 ? -60.192 -5.516 12.096 1.00 30.78 392 PRO A O 1
ATOM 3085 N N . ALA A 1 393 ? -58.112 -4.963 11.471 1.00 32.06 393 ALA A N 1
ATOM 3086 C CA . ALA A 1 393 ? -57.663 -4.547 12.801 1.00 32.06 393 ALA A CA 1
ATOM 3087 C C . ALA A 1 393 ? -58.011 -3.072 13.095 1.00 32.06 393 ALA A C 1
ATOM 3089 O O . ALA A 1 393 ? -57.674 -2.172 12.324 1.00 32.06 393 ALA A O 1
ATOM 3090 N N . LYS A 1 394 ? -58.662 -2.824 14.242 1.00 29.31 394 LYS A N 1
ATOM 3091 C CA . LYS A 1 394 ? -58.839 -1.496 14.858 1.00 29.31 394 LYS A CA 1
ATOM 3092 C C . LYS A 1 394 ? -57.541 -1.063 15.548 1.00 29.31 394 LYS A C 1
ATOM 3094 O O . LYS A 1 394 ? -56.978 -1.826 16.327 1.00 29.31 394 LYS A O 1
ATOM 3099 N N . VAL A 1 395 ? -57.114 0.178 15.321 1.00 27.34 395 VAL A N 1
ATOM 3100 C CA . VAL A 1 395 ? -55.987 0.808 16.027 1.00 27.34 395 VAL A CA 1
ATOM 3101 C C . VAL A 1 395 ? -56.490 1.404 17.344 1.00 27.34 395 VAL A C 1
ATOM 3103 O O . VAL A 1 395 ? -57.335 2.296 17.325 1.00 27.34 395 VAL A O 1
ATOM 3106 N N . VAL A 1 396 ? -55.956 0.943 18.479 1.00 27.48 396 VAL A N 1
ATOM 3107 C CA . VAL A 1 396 ? -56.056 1.642 19.771 1.00 27.48 396 VAL A CA 1
ATOM 3108 C C . VAL A 1 396 ? -54.659 1.731 20.383 1.00 27.48 396 VAL A C 1
ATOM 3110 O O . VAL A 1 396 ? -53.993 0.725 20.605 1.00 27.48 396 VAL A O 1
ATOM 3113 N N . ASN A 1 397 ? -54.228 2.969 20.621 1.00 31.41 397 ASN A N 1
ATOM 3114 C CA . ASN A 1 397 ? -53.036 3.339 21.377 1.00 31.41 397 ASN A CA 1
ATOM 3115 C C . ASN A 1 397 ? -53.247 3.011 22.860 1.00 31.41 397 ASN A C 1
ATOM 3117 O O . ASN A 1 397 ? -54.160 3.578 23.451 1.00 31.41 397 ASN A O 1
ATOM 3121 N N . GLN A 1 398 ? -52.395 2.171 23.451 1.00 29.78 398 GLN A N 1
ATOM 3122 C CA . GLN A 1 398 ? -51.834 2.291 24.810 1.00 29.78 398 GLN A CA 1
ATOM 3123 C C . GLN A 1 398 ? -51.030 1.024 25.138 1.00 29.78 398 GLN A C 1
ATOM 3125 O O . GLN A 1 398 ? -51.405 -0.081 24.758 1.00 29.78 398 GLN A O 1
ATOM 3130 N N . GLY A 1 399 ? -49.871 1.207 25.774 1.00 28.36 399 GLY A N 1
ATOM 3131 C CA . GLY A 1 399 ? -48.909 0.138 26.029 1.00 28.36 399 GLY A CA 1
ATOM 3132 C C . GLY A 1 399 ? -49.383 -0.908 27.035 1.00 28.36 399 GLY A C 1
ATOM 3133 O O . GLY A 1 399 ? -50.307 -0.660 27.797 1.00 28.36 399 GLY A O 1
ATOM 3134 N N . VAL A 1 400 ? -48.700 -2.056 27.031 1.00 25.33 400 VAL A N 1
ATOM 3135 C CA . VAL A 1 400 ? -48.267 -2.853 28.196 1.00 25.33 400 VAL A CA 1
ATOM 3136 C C . VAL A 1 400 ? -47.571 -4.132 27.691 1.00 25.33 400 VAL A C 1
ATOM 3138 O O . VAL A 1 400 ? -47.945 -4.709 26.674 1.00 25.33 400 VAL A O 1
ATOM 3141 N N . LYS A 1 401 ? -46.516 -4.511 28.429 1.00 28.02 401 LYS A N 1
ATOM 3142 C CA . LYS A 1 401 ? -45.836 -5.817 28.551 1.00 28.02 401 LYS A CA 1
ATOM 3143 C C . LYS A 1 401 ? -46.574 -7.038 27.974 1.00 28.02 401 LYS A C 1
ATOM 3145 O O . LYS A 1 401 ? -47.732 -7.265 28.307 1.00 28.02 401 LYS A O 1
ATOM 3150 N N . VAL A 1 402 ? -45.825 -7.933 27.320 1.00 27.33 402 VAL A N 1
ATOM 3151 C CA . VAL A 1 402 ? -46.215 -9.347 27.188 1.00 27.33 402 VAL A CA 1
ATOM 3152 C C . VAL A 1 402 ? -45.037 -10.253 27.553 1.00 27.33 402 VAL A C 1
ATOM 3154 O O . VAL A 1 402 ? -43.999 -10.251 26.896 1.00 27.33 402 VAL A O 1
ATOM 3157 N N . GLU A 1 403 ? -45.217 -11.007 28.637 1.00 25.72 403 GLU A N 1
ATOM 3158 C CA . GLU A 1 403 ? -44.423 -12.178 29.011 1.00 25.72 403 GLU A CA 1
ATOM 3159 C C . GLU A 1 403 ? -44.753 -13.345 28.069 1.00 25.72 403 GLU A C 1
ATOM 3161 O O . GLU A 1 403 ? -45.925 -13.632 27.824 1.00 25.72 403 GLU A O 1
ATOM 3166 N N . ALA A 1 404 ? -43.740 -14.056 27.572 1.00 28.17 404 ALA A N 1
ATOM 3167 C CA . ALA A 1 404 ? -43.935 -15.268 26.780 1.00 28.17 404 ALA A CA 1
ATOM 3168 C C . ALA A 1 404 ? -43.645 -16.519 27.627 1.00 28.17 404 ALA A C 1
ATOM 3170 O O . ALA A 1 404 ? -42.514 -16.741 28.057 1.00 28.17 404 ALA A O 1
ATOM 3171 N N . LYS A 1 405 ? -44.666 -17.363 27.834 1.00 28.92 405 LYS A N 1
ATOM 3172 C CA . LYS A 1 405 ? -44.503 -18.782 28.204 1.00 28.92 405 LYS A CA 1
ATOM 3173 C C . LYS A 1 405 ? -44.432 -19.649 26.932 1.00 28.92 405 LYS A C 1
ATOM 3175 O O . LYS A 1 405 ? -45.047 -19.285 25.931 1.00 28.92 405 LYS A O 1
ATOM 3180 N N . PRO A 1 406 ? -43.713 -20.789 26.950 1.00 32.75 406 PRO A N 1
ATOM 3181 C CA . PRO A 1 406 ? -43.369 -21.530 25.740 1.00 32.75 406 PRO A CA 1
ATOM 3182 C C . PRO A 1 406 ? -44.477 -22.499 25.308 1.00 32.75 406 PRO A C 1
ATOM 3184 O O . PRO A 1 406 ? -45.079 -23.182 26.139 1.00 32.75 406 PRO A O 1
ATOM 3187 N N . ALA A 1 407 ? -44.688 -22.619 23.995 1.00 28.95 407 ALA A N 1
ATOM 3188 C CA . ALA A 1 407 ? -45.494 -23.678 23.394 1.00 28.95 407 ALA A CA 1
ATOM 3189 C C . ALA A 1 407 ? -44.606 -24.854 22.941 1.00 28.95 407 ALA A C 1
ATOM 3191 O O . ALA A 1 407 ? -43.531 -24.667 22.372 1.00 28.95 407 ALA A O 1
ATOM 3192 N N . LYS A 1 408 ? -45.076 -26.071 23.235 1.00 30.03 408 LYS A N 1
ATOM 3193 C CA . LYS A 1 408 ? -44.477 -27.372 22.905 1.00 30.03 408 LYS A CA 1
ATOM 3194 C C . LYS A 1 408 ? -44.788 -27.796 21.460 1.00 30.03 408 LYS A C 1
ATOM 3196 O O . LYS A 1 408 ? -45.945 -27.732 21.067 1.00 30.03 408 LYS A O 1
ATOM 3201 N N . GLY A 1 409 ? -43.786 -28.402 20.805 1.00 29.86 409 GLY A N 1
ATOM 3202 C CA . GLY A 1 409 ? -43.901 -29.356 19.682 1.00 29.86 409 GLY A CA 1
ATOM 3203 C C . GLY A 1 409 ? -44.237 -28.738 18.317 1.00 29.86 409 GLY A C 1
ATOM 3204 O O . GLY A 1 409 ? -44.970 -27.769 18.240 1.00 29.86 409 GLY A O 1
ATOM 3205 N N . ALA A 1 410 ? -43.777 -29.231 17.172 1.00 26.56 410 ALA A N 1
ATOM 3206 C CA . ALA A 1 410 ? -42.890 -30.328 16.812 1.00 26.56 410 ALA A CA 1
ATOM 3207 C C . ALA A 1 410 ? -42.492 -30.096 15.336 1.00 26.56 410 ALA A C 1
ATOM 3209 O O . ALA A 1 410 ? -43.290 -29.560 14.571 1.00 26.56 410 ALA A O 1
ATOM 3210 N N . GLY A 1 411 ? -41.287 -30.507 14.928 1.00 28.59 411 GLY A N 1
ATOM 3211 C CA . GLY A 1 411 ? -40.878 -30.503 13.517 1.00 28.59 411 G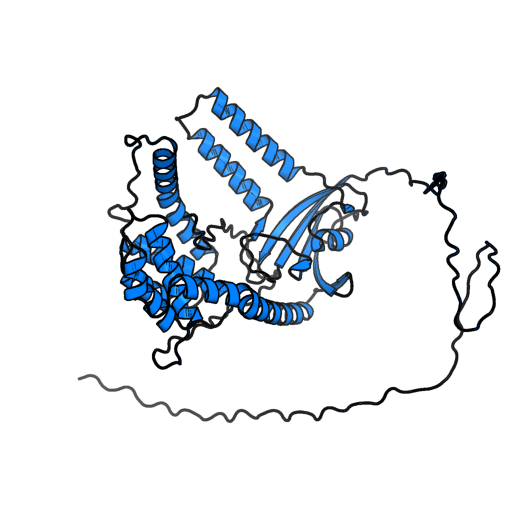LY A CA 1
ATOM 3212 C C . GLY A 1 411 ? -39.378 -30.301 13.329 1.00 28.59 411 GLY A C 1
ATOM 3213 O O . GLY A 1 411 ? -38.922 -29.185 13.109 1.00 28.59 411 GLY A O 1
ATOM 3214 N N . GLN A 1 412 ? -38.609 -31.385 13.445 1.00 30.66 412 GLN A N 1
ATOM 3215 C CA . GLN A 1 412 ? -37.184 -31.433 13.099 1.00 30.66 412 GLN A CA 1
ATOM 3216 C C . GLN A 1 412 ? -36.967 -31.130 11.604 1.00 30.66 412 GLN A C 1
ATOM 3218 O O . GLN A 1 412 ? -37.680 -31.703 10.779 1.00 30.66 412 GLN A O 1
ATOM 3223 N N . PRO A 1 413 ? -35.945 -30.345 11.218 1.00 31.42 413 PRO A N 1
ATOM 3224 C CA . PRO A 1 413 ? -35.444 -30.354 9.852 1.00 31.42 413 PRO A CA 1
ATOM 3225 C C . PRO A 1 413 ? -34.470 -31.525 9.641 1.00 31.42 413 PRO A C 1
ATOM 3227 O O . PRO A 1 413 ? -33.657 -31.865 10.504 1.00 31.42 413 PRO A O 1
ATOM 3230 N N . ALA A 1 414 ? -34.585 -32.152 8.471 1.00 28.62 414 ALA A N 1
ATOM 3231 C CA . ALA A 1 414 ? -33.797 -33.294 8.033 1.00 28.62 414 ALA A CA 1
ATOM 3232 C C . ALA A 1 414 ? -32.280 -33.023 8.087 1.00 28.62 414 ALA A C 1
ATOM 3234 O O . ALA A 1 414 ? -31.780 -32.042 7.538 1.00 28.62 414 ALA A O 1
ATOM 3235 N N . LYS A 1 415 ? -31.543 -33.945 8.718 1.00 28.19 415 LYS A N 1
ATOM 3236 C CA . LYS A 1 415 ? -30.083 -34.047 8.633 1.00 28.19 415 LYS A CA 1
ATOM 3237 C C . LYS A 1 415 ? -29.693 -34.517 7.231 1.00 28.19 415 LYS A C 1
ATOM 3239 O O . LYS A 1 415 ? -29.920 -35.675 6.894 1.00 28.19 415 LYS A O 1
ATOM 3244 N N . ILE A 1 416 ? -29.040 -33.659 6.454 1.00 28.47 416 ILE A N 1
ATOM 3245 C CA . ILE A 1 416 ? -28.217 -34.094 5.322 1.00 28.47 416 ILE A CA 1
ATOM 3246 C C . ILE A 1 416 ? -26.824 -34.386 5.886 1.00 28.47 416 ILE A C 1
ATOM 3248 O O . ILE A 1 416 ? -26.084 -33.479 6.258 1.00 28.47 416 ILE A O 1
ATOM 3252 N N . SER A 1 417 ? -26.489 -35.670 6.014 1.00 26.50 417 SER A N 1
ATOM 3253 C CA . SER A 1 417 ? -25.145 -36.125 6.364 1.00 26.50 417 SER A CA 1
ATOM 3254 C C . SER A 1 417 ? -24.243 -36.059 5.133 1.00 26.50 417 SER A C 1
ATOM 3256 O O . SER A 1 417 ? -24.497 -36.759 4.152 1.00 26.50 417 SER A O 1
ATOM 3258 N N . MET A 1 418 ? -23.166 -35.278 5.186 1.00 31.23 418 MET A N 1
ATOM 3259 C CA . MET A 1 418 ? -22.049 -35.449 4.256 1.00 31.23 418 MET A CA 1
ATOM 3260 C C . MET A 1 418 ? -21.088 -36.516 4.807 1.00 31.23 418 MET A C 1
ATOM 3262 O O . MET A 1 418 ? -20.796 -36.498 6.006 1.00 31.23 418 MET A O 1
ATOM 3266 N N . PRO A 1 419 ? -20.595 -37.456 3.982 1.00 30.30 419 PRO A N 1
ATOM 3267 C CA . PRO A 1 419 ? -19.664 -38.480 4.437 1.00 30.30 419 PRO A CA 1
ATOM 3268 C C . PRO A 1 419 ? -18.295 -37.876 4.775 1.00 30.30 419 PRO A C 1
ATOM 3270 O O . PRO A 1 419 ? -17.746 -37.062 4.029 1.00 30.30 419 PRO A O 1
ATOM 3273 N N . ALA A 1 420 ? -17.737 -38.309 5.905 1.00 31.42 420 ALA A N 1
ATOM 3274 C CA . ALA A 1 420 ? -16.404 -37.949 6.365 1.00 31.42 420 ALA A CA 1
ATOM 3275 C C . ALA A 1 420 ? -15.334 -38.355 5.333 1.00 31.42 420 ALA A C 1
ATOM 3277 O O . ALA A 1 420 ? -15.222 -39.526 4.961 1.00 31.42 420 ALA A O 1
ATOM 3278 N N . ARG A 1 421 ? -14.515 -37.394 4.889 1.00 32.56 421 ARG A N 1
ATOM 3279 C CA . ARG A 1 421 ? -13.284 -37.685 4.143 1.00 32.56 421 ARG A CA 1
ATOM 3280 C C . ARG A 1 421 ? -12.257 -38.286 5.105 1.00 32.56 421 ARG A C 1
ATOM 3282 O O . ARG A 1 421 ? -11.907 -37.667 6.106 1.00 32.56 421 ARG A O 1
ATOM 3289 N N . LYS A 1 422 ? -11.778 -39.491 4.786 1.00 31.88 422 LYS A N 1
ATOM 3290 C CA . LYS A 1 422 ? -10.630 -40.121 5.454 1.00 31.88 422 LYS A CA 1
ATOM 3291 C C . LYS A 1 422 ? -9.388 -39.221 5.316 1.00 31.88 422 LYS A C 1
ATOM 3293 O O . LYS A 1 422 ? -9.172 -38.688 4.226 1.00 31.88 422 LYS A O 1
ATOM 3298 N N . PRO A 1 423 ? -8.558 -39.074 6.362 1.00 31.72 423 PRO A N 1
ATOM 3299 C CA . PRO A 1 423 ? -7.275 -38.397 6.239 1.00 31.72 423 PRO A CA 1
ATOM 3300 C C . PRO A 1 423 ? -6.331 -39.219 5.353 1.00 31.72 423 PRO A C 1
ATOM 3302 O O . PRO A 1 423 ? -6.182 -40.429 5.530 1.00 31.72 423 PRO A O 1
ATOM 3305 N N . ILE A 1 424 ? -5.706 -38.548 4.387 1.00 32.38 424 ILE A N 1
ATOM 3306 C CA . ILE A 1 424 ? -4.624 -39.104 3.576 1.00 32.38 424 ILE A CA 1
ATOM 3307 C C . ILE A 1 424 ? -3.384 -39.165 4.470 1.00 32.38 424 ILE A C 1
ATOM 3309 O O . ILE A 1 424 ? -2.882 -38.141 4.931 1.00 32.38 424 ILE A O 1
ATOM 3313 N N . VAL A 1 425 ? -2.916 -40.381 4.736 1.00 30.62 425 VAL A N 1
ATOM 3314 C CA . VAL A 1 425 ? -1.634 -40.650 5.387 1.00 30.62 425 VAL A CA 1
ATOM 3315 C C . VAL A 1 425 ? -0.530 -40.292 4.393 1.00 30.62 425 VAL A C 1
ATOM 3317 O O . VAL A 1 425 ? -0.419 -40.912 3.339 1.00 30.62 425 VAL A O 1
ATOM 3320 N N . ALA A 1 426 ? 0.273 -39.278 4.713 1.00 32.97 426 ALA A N 1
ATOM 3321 C CA . ALA A 1 426 ? 1.488 -38.975 3.972 1.00 32.97 426 ALA A CA 1
ATOM 3322 C C . ALA A 1 426 ? 2.554 -40.035 4.299 1.00 32.97 426 ALA A C 1
ATOM 3324 O O . ALA A 1 426 ? 3.121 -40.056 5.393 1.00 32.97 426 ALA A O 1
ATOM 3325 N N . GLU A 1 427 ? 2.816 -40.927 3.346 1.00 29.38 427 GLU A N 1
ATOM 3326 C CA . GLU A 1 427 ? 3.962 -41.833 3.368 1.00 29.38 427 GLU A CA 1
ATOM 3327 C C . GLU A 1 427 ? 5.261 -41.011 3.309 1.00 29.38 427 GLU A C 1
ATOM 3329 O O . GLU A 1 427 ? 5.603 -40.407 2.290 1.00 29.38 427 GLU A O 1
ATOM 3334 N N . LYS A 1 428 ? 6.017 -40.992 4.413 1.00 34.78 428 LYS A N 1
ATOM 3335 C CA . LYS A 1 428 ? 7.412 -40.539 4.422 1.00 34.78 428 LYS A CA 1
ATOM 3336 C C . LYS A 1 428 ? 8.259 -41.527 3.614 1.00 34.78 428 LYS A C 1
ATOM 3338 O O . LYS A 1 428 ? 8.752 -42.510 4.162 1.00 34.78 428 LYS A O 1
ATOM 3343 N N . LYS A 1 429 ? 8.496 -41.247 2.331 1.00 34.84 429 LYS A N 1
ATOM 3344 C CA . LYS A 1 429 ? 9.631 -41.845 1.615 1.00 34.84 429 LYS A CA 1
ATOM 3345 C C . LYS A 1 429 ? 10.916 -41.148 2.056 1.00 34.84 429 LYS A C 1
ATOM 3347 O O . LYS A 1 429 ? 11.141 -39.979 1.761 1.00 34.84 429 LYS A O 1
ATOM 3352 N N . GLN A 1 430 ? 11.746 -41.886 2.790 1.00 33.69 430 GLN A N 1
ATOM 3353 C CA . GLN A 1 430 ? 13.132 -41.528 3.080 1.00 33.69 430 GLN A CA 1
ATOM 3354 C C . GLN A 1 430 ? 13.903 -41.382 1.759 1.00 33.69 430 GLN A C 1
ATOM 3356 O O . GLN A 1 430 ? 14.141 -42.374 1.069 1.00 33.69 430 GLN A O 1
ATOM 3361 N N . LEU A 1 431 ? 14.315 -40.160 1.412 1.00 33.06 431 LEU A N 1
ATOM 3362 C CA . LEU A 1 431 ? 15.381 -39.961 0.432 1.00 33.06 431 LEU A CA 1
ATOM 3363 C C . LEU A 1 431 ? 16.712 -40.336 1.096 1.00 33.06 431 LEU A C 1
ATOM 3365 O O . LEU A 1 431 ? 17.156 -39.680 2.038 1.00 33.06 431 LEU A O 1
ATOM 3369 N N . LYS A 1 432 ? 17.341 -41.405 0.601 1.00 33.91 432 LYS A N 1
ATOM 3370 C CA . LYS A 1 432 ? 18.747 -41.716 0.871 1.00 33.91 432 LYS A CA 1
ATOM 3371 C C . LYS A 1 432 ? 19.620 -40.641 0.221 1.00 33.91 432 LYS A C 1
ATOM 3373 O O . LYS A 1 432 ? 19.481 -40.374 -0.970 1.00 33.91 432 LYS A O 1
ATOM 3378 N N . ALA A 1 433 ? 20.518 -40.056 1.007 1.00 34.78 433 ALA A N 1
ATOM 3379 C CA . ALA A 1 433 ? 21.553 -39.151 0.531 1.00 34.78 433 ALA A CA 1
ATOM 3380 C C . ALA A 1 433 ? 22.494 -39.874 -0.452 1.00 34.78 433 ALA A C 1
ATOM 3382 O O . ALA A 1 433 ? 22.990 -40.960 -0.149 1.00 34.78 433 ALA A O 1
ATOM 3383 N N . GLN A 1 434 ? 22.740 -39.268 -1.615 1.00 35.50 434 GLN A N 1
ATOM 3384 C CA . GLN A 1 434 ? 23.883 -39.604 -2.466 1.00 35.50 434 GLN A CA 1
ATOM 3385 C C . GLN A 1 434 ? 25.107 -38.785 -2.020 1.00 35.50 434 GLN A C 1
ATOM 3387 O O . GLN A 1 434 ? 24.943 -37.623 -1.637 1.00 35.50 434 GLN A O 1
ATOM 3392 N N . PRO A 1 435 ? 26.320 -39.367 -2.035 1.00 37.34 435 PRO A N 1
ATOM 3393 C CA . PRO A 1 435 ? 27.535 -38.681 -1.614 1.00 37.34 435 PRO A CA 1
ATOM 3394 C C . PRO A 1 435 ? 28.032 -37.693 -2.679 1.00 37.34 435 PRO A C 1
ATOM 3396 O O . PRO A 1 435 ? 27.843 -37.893 -3.878 1.00 37.34 435 PRO A O 1
ATOM 3399 N N . ALA A 1 436 ? 28.674 -36.622 -2.208 1.00 36.09 436 ALA A N 1
ATOM 3400 C CA . ALA A 1 436 ? 29.272 -35.569 -3.024 1.00 36.09 436 ALA A CA 1
ATOM 3401 C C . ALA A 1 436 ? 30.420 -36.098 -3.912 1.00 36.09 436 ALA A C 1
ATOM 3403 O O . ALA A 1 436 ? 31.153 -36.988 -3.473 1.00 36.09 436 ALA A O 1
ATOM 3404 N N . PRO A 1 437 ? 30.623 -35.545 -5.124 1.00 42.94 437 PRO A N 1
ATOM 3405 C CA . PRO A 1 437 ? 31.728 -35.945 -5.981 1.00 42.94 437 PRO A CA 1
ATOM 3406 C C . PRO A 1 437 ? 33.054 -35.350 -5.491 1.00 42.94 437 PRO A C 1
ATOM 3408 O O . PRO A 1 437 ? 33.154 -34.165 -5.161 1.00 42.94 437 PRO A O 1
ATOM 3411 N N . GLU A 1 438 ? 34.072 -36.206 -5.455 1.00 38.97 438 GLU A N 1
ATOM 3412 C CA . GLU A 1 438 ? 35.460 -35.858 -5.176 1.00 38.97 438 GLU A CA 1
ATOM 3413 C C . GLU A 1 438 ? 36.027 -34.914 -6.243 1.00 38.97 438 GLU A C 1
ATOM 3415 O O . GLU A 1 438 ? 35.781 -35.060 -7.441 1.00 38.97 438 GLU A O 1
ATOM 3420 N N . LYS A 1 439 ? 36.822 -33.947 -5.778 1.00 46.09 439 LYS A N 1
ATOM 3421 C CA . LYS A 1 439 ? 37.608 -33.041 -6.614 1.00 46.09 439 LYS A CA 1
ATOM 3422 C C . LYS A 1 439 ? 38.691 -33.818 -7.369 1.00 46.09 439 LYS A C 1
ATOM 3424 O O . LYS A 1 439 ? 39.491 -34.511 -6.740 1.00 46.09 439 LYS A O 1
ATOM 3429 N N . LYS A 1 440 ? 38.782 -33.590 -8.677 1.00 45.59 440 LYS A N 1
ATOM 3430 C CA . LYS A 1 440 ? 40.041 -33.609 -9.425 1.00 45.59 440 LYS A CA 1
ATOM 3431 C C . LYS A 1 440 ? 40.132 -32.358 -10.274 1.00 45.59 440 LYS A C 1
ATOM 3433 O O . LYS A 1 440 ? 39.096 -32.009 -10.881 1.00 45.59 440 LYS A O 1
#

Sequence (440 aa):
MKKIFFAVALIATLVSCGNNDKLYFAEVENRTINDPNAEFDTLSYAMGMNYALYLQLKAPELKYDNEVMAQSFINTLSNKFISFQTLESIQRELSERLMPYQNAMRQRMFSRDVTIEIPEIYDENFTSAMLTEKMACVNATMLMLQNTPFNAHYIAEGIRDVKSVQADSLINESTKITVEDAMQFIRKAQISDITKNMATSADAWMADIATKPGVQALEIDGNTIYYRIDNEGGVKPEVQDSIAVNYAVYSYRGRLVESTDSRLKMANEAIEKLKQDTSMTDDARNSRIEMVNKQIDQMINKKIVLEQFRIPAIKHCLPLIGEFGKITIWAPSKFGVRAQSLIPGEPVVITVELNKITKNKVAPKLITPAQPTKIEGQAPAKVSLTAPNGQPAKVVNQGVKVEAKPAKGAGQPAKISMPARKPIVAEKKQLKAQPAPEKK

pLDDT: mean 75.33, std 23.56, range [25.33, 97.94]

Radius of gyration: 29.87 Å; Cα contacts (8 Å, |Δi|>4): 564; chains: 1; bounding box: 100×78×66 Å

Solvent-accessible surface area (backbone atoms only — not comparable to full-atom values): 26247 Å² total; per-residue (Å²): 132,96,73,86,73,79,63,82,74,73,82,65,81,54,59,88,78,74,93,58,87,86,66,73,57,50,81,82,64,77,54,52,42,78,56,87,84,55,79,88,50,62,62,26,20,27,52,16,32,48,55,42,50,41,52,52,69,76,40,63,89,56,68,70,47,46,65,56,24,21,52,28,29,36,52,44,47,73,44,77,80,75,54,66,64,57,53,34,54,54,52,48,58,50,44,70,46,47,48,59,29,53,50,36,52,50,46,28,66,74,71,66,41,84,80,61,71,67,61,80,71,63,52,100,92,37,46,48,64,55,53,25,34,52,54,23,38,56,52,32,53,55,48,52,72,48,61,50,76,38,37,36,41,36,19,25,48,22,16,53,30,50,57,97,63,98,46,76,72,63,38,45,74,50,34,98,57,43,71,66,54,30,53,51,49,52,53,51,37,54,70,45,55,37,27,49,43,28,40,55,51,39,52,54,47,51,58,54,50,65,71,39,89,77,46,44,81,45,80,52,97,92,41,72,32,37,34,29,78,78,33,58,50,58,66,58,57,54,60,72,20,28,33,24,65,47,41,40,34,22,39,41,65,63,48,51,72,52,34,51,64,55,53,52,50,52,50,51,52,50,42,53,52,48,73,68,48,79,92,55,55,69,68,62,41,51,54,52,44,50,54,50,51,53,49,50,52,50,60,70,65,37,70,41,42,38,71,72,44,86,39,50,48,57,46,71,49,50,56,77,26,9,37,67,6,26,38,40,35,46,25,50,34,92,33,35,76,90,51,93,84,56,58,69,56,46,29,27,32,35,41,40,33,33,67,40,73,45,85,56,89,70,73,81,77,75,80,67,78,77,76,79,78,82,71,86,90,68,84,80,80,84,82,82,86,79,56,102,80,81,67,90,84,82,91,75,93,76,91,79,91,83,86,85,82,88,85,82,86,85,82,84,80,83,82,84,80,77,82,82,79,78,82,81,81,82,80,83,75,81,80,78,84,79,82,83,83,81,89,129

Mean predicted aligned error: 14.35 Å

Nearest PDB structures (foldseek):
  7u0s-assembly1_A  TM=7.385E-01  e=1.310E-04  Aspergillus fumigatus Af293
  6b4p-assembly3_B  TM=7.593E-01  e=2.639E-04  Naegleria fowleri
  4odq-assembly1_A  TM=7.692E-01  e=7.140E-02  Thermus thermophilus

Foldseek 3Di:
DDDDQDPPPPLDQFDDDDDCVPLQFDALDLLEAADPPDDQDLLLLLLLLSLLVCVCPLCVVADADLLLLLVLLVVLSVDGQDDVVVLNVLSVLLCVQVVQQSVQVVCCVVVVDPPRDHDDSDDPVRDSSNNSNSSSNNSSSLVSVLQAYHHSNSSSVSSVQQPSDPDQVVSCVSGPHHNVVSVVSNVVCLVPVSLVSQQVVLVVSVVVQVPDPQKDWDDDPNDTKIKHWPFQADAFDDQQWWFFKWKWKDFSNGTTQDTLVVLLVVLVVVLVVLVVDPVDDPVVSVVVNVVSVVVNCCSRVPTDRLNRDPQQQCSVCRRRHDAQIKMKIWAFPVNGDDGSSDRNRTIMIMIMTTHDIGDDPDDPPPPPPPDDDDDPDDDDDDDDDDDPPGDDDDDDDDDDDDDDDDDDDDDDDDDDDDDDDDDDDDDPDDDDDDDDDDDD